Protein AF-0000000068950419 (afdb_homodimer)

Organism: Cupriavidus necator (strain ATCC 17699 / DSM 428 / KCTC 22496 / NCIMB 10442 / H16 / Stanier 337) (NCBI:txid381666)

Nearest PDB structures (foldseek):
  7u5q-assembly2_B  TM=8.313E-01  e=1.528E-07  Brucella melitensis ATCC 23457
  7xp0-assembly1_A-2  TM=8.219E-01  e=2.910E-07  Pseudomonas aeruginosa PAO1
  4p9f-assembly1_A  TM=7.737E-01  e=2.650E-06  Escherichia coli UMEA 3718-1
  3c7j-assembly1_A-2  TM=5.305E-01  e=2.779E-07  Pseudomonas syringae pv. tomato str. DC3000
  3c7j-assembly1_B-2  TM=5.542E-01  e=4.821E-06  Pseudomonas syringae pv. tomato str. DC3000

Structure (mmCIF, N/CA/C/O backbone):
data_AF-0000000068950419-model_v1
#
loop_
_entity.id
_entity.type
_entity.pdbx_description
1 polymer 'GntR family transcriptional regulator'
#
loop_
_atom_site.group_PDB
_atom_site.id
_atom_site.type_symbol
_atom_site.label_atom_id
_atom_site.label_alt_id
_atom_site.label_comp_id
_atom_site.label_asym_id
_atom_site.label_entity_id
_atom_site.label_seq_id
_atom_site.pdbx_PDB_ins_code
_atom_site.Cartn_x
_atom_site.Cartn_y
_atom_site.Cartn_z
_atom_site.occupancy
_atom_site.B_iso_or_equiv
_atom_site.auth_seq_id
_atom_site.auth_comp_id
_atom_site.auth_asym_id
_atom_site.auth_atom_id
_atom_site.pdbx_PDB_model_num
ATOM 1 N N . MET A 1 1 ? -8.625 5.422 34.562 1 23.55 1 MET A N 1
ATOM 2 C CA . MET A 1 1 ? -9.711 5.238 33.594 1 23.55 1 MET A CA 1
ATOM 3 C C . MET A 1 1 ? -10.031 6.547 32.875 1 23.55 1 MET A C 1
ATOM 5 O O . MET A 1 1 ? -10.812 7.359 33.406 1 23.55 1 MET A O 1
ATOM 9 N N . GLY A 1 2 ? -9.086 7.227 32.312 1 28.58 2 GLY A N 1
ATOM 10 C CA . GLY A 1 2 ? -9.234 8.602 31.875 1 28.58 2 GLY A CA 1
ATOM 11 C C . GLY A 1 2 ? -10.367 8.789 30.891 1 28.58 2 GLY A C 1
ATOM 12 O O . GLY A 1 2 ? -10.602 7.93 30.031 1 28.58 2 GLY A O 1
ATOM 13 N N . ARG A 1 3 ? -11.359 9.492 31.219 1 31.88 3 ARG A N 1
ATOM 14 C CA . ARG A 1 3 ? -12.586 9.789 30.484 1 31.88 3 ARG A CA 1
ATOM 15 C C . ARG A 1 3 ? -12.266 10.242 29.062 1 31.88 3 ARG A C 1
ATOM 17 O O . ARG A 1 3 ? -11.531 11.211 28.859 1 31.88 3 ARG A O 1
ATOM 24 N N . LEU A 1 4 ? -12.156 9.273 28.266 1 39.56 4 LEU A N 1
ATOM 25 C CA . LEU A 1 4 ? -12.062 9.555 26.844 1 39.56 4 LEU A CA 1
ATOM 26 C C . LEU A 1 4 ? -12.992 10.703 26.453 1 39.56 4 LEU A C 1
ATOM 28 O O . LEU A 1 4 ? -14.18 10.688 26.781 1 39.56 4 LEU A O 1
ATOM 32 N N . LYS A 1 5 ? -12.531 11.898 26.344 1 45.59 5 LYS A N 1
ATOM 33 C CA . LYS A 1 5 ? -13.25 13.133 26.062 1 45.59 5 LYS A CA 1
ATOM 34 C C . LYS A 1 5 ? -14.234 12.961 24.922 1 45.59 5 LYS A C 1
ATOM 36 O O . LYS A 1 5 ? -13.836 12.594 23.812 1 45.59 5 LYS A O 1
ATOM 41 N N . THR A 1 6 ? -15.383 12.461 25.281 1 47.44 6 THR A N 1
ATOM 42 C CA . THR A 1 6 ? -16.484 12.422 24.328 1 47.44 6 THR A CA 1
ATOM 43 C C . THR A 1 6 ? -16.719 13.797 23.719 1 47.44 6 THR A C 1
ATOM 45 O O . THR A 1 6 ? -16.562 14.812 24.391 1 47.44 6 THR A O 1
ATOM 48 N N . THR A 1 7 ? -16.328 14.047 22.531 1 48.59 7 THR A N 1
ATOM 49 C CA . THR A 1 7 ? -16.656 15.305 21.859 1 48.59 7 THR A CA 1
ATOM 50 C C . THR A 1 7 ? -18.109 15.703 22.141 1 48.59 7 THR A C 1
ATOM 52 O O . THR A 1 7 ? -19.031 14.961 21.797 1 48.59 7 THR A O 1
ATOM 55 N N . ASN A 1 8 ? -18.297 16.375 23.219 1 50 8 ASN A N 1
ATOM 56 C CA . ASN A 1 8 ? -19.594 16.984 23.406 1 50 8 ASN A CA 1
ATOM 57 C C . ASN A 1 8 ? -20.078 17.703 22.156 1 50 8 ASN A C 1
ATOM 59 O O . ASN A 1 8 ? -19.281 18.094 21.297 1 50 8 ASN A O 1
ATOM 63 N N . THR A 1 9 ? -21.422 17.703 21.875 1 57.97 9 THR A N 1
ATOM 64 C CA . THR A 1 9 ? -22.234 18.141 20.734 1 57.97 9 THR A CA 1
ATOM 65 C C . THR A 1 9 ? -21.906 19.578 20.375 1 57.97 9 THR A C 1
ATOM 67 O O . THR A 1 9 ? -21.703 19.891 19.188 1 57.97 9 THR A O 1
ATOM 70 N N . PRO A 1 10 ? -21.812 20.453 21.344 1 56.03 10 PRO A N 1
ATOM 71 C CA . PRO A 1 10 ? -21.594 21.844 20.922 1 56.03 10 PRO A CA 1
ATOM 72 C C . PRO A 1 10 ? -20.219 22.078 20.312 1 56.03 10 PRO A C 1
ATOM 74 O O . PRO A 1 10 ? -20.078 22.828 19.344 1 56.03 10 PRO A O 1
ATOM 77 N N . GLU A 1 11 ? -19.25 21.406 20.797 1 59.94 11 GLU A N 1
ATOM 78 C CA . GLU A 1 11 ? -17.875 21.562 20.297 1 59.94 11 GLU A CA 1
ATOM 79 C C . GLU A 1 11 ? -17.719 20.984 18.906 1 59.94 11 GLU A C 1
ATOM 81 O O . GLU A 1 11 ? -17.094 21.578 18.031 1 59.94 11 GLU A O 1
ATOM 86 N N . LEU A 1 12 ? -18.344 19.922 18.734 1 61.5 12 LEU A N 1
ATOM 87 C CA . LEU A 1 12 ? -18.281 19.297 17.422 1 61.5 12 LEU A CA 1
ATOM 88 C C . LEU A 1 12 ? -18.984 20.156 16.375 1 61.5 12 LEU A C 1
ATOM 90 O O . LEU A 1 12 ? -18.531 20.234 15.234 1 61.5 12 LEU A O 1
ATOM 94 N N . GLN A 1 13 ? -20.094 20.75 16.891 1 62.75 13 GLN A N 1
ATOM 95 C CA . GLN A 1 13 ? -20.859 21.609 15.977 1 62.75 13 GLN A CA 1
ATOM 96 C C . GLN A 1 13 ? -20 22.75 15.438 1 62.75 13 GLN A C 1
ATOM 98 O O . GLN A 1 13 ? -20 23.016 14.242 1 62.75 13 GLN A O 1
ATOM 103 N N . SER A 1 14 ? -19.328 23.375 16.344 1 68.06 14 SER A N 1
ATOM 104 C CA . SER A 1 14 ? -18.484 24.484 15.945 1 68.06 14 SER A CA 1
ATOM 105 C C . SER A 1 14 ? -17.344 24.031 15.039 1 68.06 14 SER A C 1
ATOM 107 O O . SER A 1 14 ? -16.984 24.719 14.078 1 68.06 14 SER A O 1
ATOM 109 N N . LEU A 1 15 ? -16.984 22.781 15.258 1 67.81 15 LEU A N 1
ATOM 110 C CA . LEU A 1 15 ? -15.844 22.266 14.523 1 67.81 15 LEU A CA 1
ATOM 111 C C . LEU A 1 15 ? -16.25 21.859 13.109 1 67.81 15 LEU A C 1
ATOM 113 O O . LEU A 1 15 ? -15.484 22.047 12.164 1 67.81 15 LEU A O 1
ATOM 117 N N . LEU A 1 16 ? -17.406 21.438 13.039 1 69.56 16 LEU A N 1
ATOM 118 C CA . LEU A 1 16 ? -17.828 20.859 11.773 1 69.56 16 LEU A CA 1
ATOM 119 C C . LEU A 1 16 ? -18.469 21.922 10.883 1 69.56 16 LEU A C 1
ATOM 121 O O . LEU A 1 16 ? -18.766 21.672 9.711 1 69.56 16 LEU A O 1
ATOM 125 N N . ALA A 1 17 ? -18.609 23.125 11.516 1 67.25 17 ALA A N 1
ATOM 126 C CA . ALA A 1 17 ? -19.156 24.234 10.719 1 67.25 17 ALA A CA 1
ATOM 127 C C . ALA A 1 17 ? -18.141 24.672 9.656 1 67.25 17 ALA A C 1
ATOM 129 O O . ALA A 1 17 ? -16.938 24.625 9.883 1 67.25 17 ALA A O 1
ATOM 130 N N . PRO A 1 18 ? -18.625 24.906 8.461 1 62.34 18 PRO A N 1
ATOM 131 C CA . PRO A 1 18 ? -17.719 25.375 7.422 1 62.34 18 PRO A CA 1
ATOM 132 C C . PRO A 1 18 ? -16.875 26.578 7.883 1 62.34 18 PRO A C 1
ATOM 134 O O . PRO A 1 18 ? -17.406 27.484 8.531 1 62.34 18 PRO A O 1
ATOM 137 N N . GLN A 1 19 ? -15.609 26.375 7.855 1 63.47 19 GLN A N 1
ATOM 138 C CA . GLN A 1 19 ? -14.703 27.453 8.227 1 63.47 19 GLN A CA 1
ATOM 139 C C . GLN A 1 19 ? -14.297 28.281 7.008 1 63.47 19 GLN A C 1
ATOM 141 O O . GLN A 1 19 ? -14.109 27.734 5.918 1 63.47 19 GLN A O 1
ATOM 146 N N . THR A 1 20 ? -14.57 29.562 6.973 1 67.5 20 THR A N 1
ATOM 147 C CA . THR A 1 20 ? -14.094 30.484 5.945 1 67.5 20 THR A CA 1
ATOM 148 C C . THR A 1 20 ? -13.094 31.469 6.527 1 67.5 20 THR A C 1
ATOM 150 O O . THR A 1 20 ? -13.406 32.188 7.488 1 67.5 20 THR A O 1
ATOM 153 N N . PRO A 1 21 ? -11.719 31.516 5.98 1 69.5 21 PRO A N 1
ATOM 154 C CA . PRO A 1 21 ? -11.234 30.656 4.895 1 69.5 21 PRO A CA 1
ATOM 155 C C . PRO A 1 21 ? -10.906 29.25 5.359 1 69.5 21 PRO A C 1
ATOM 157 O O . PRO A 1 21 ? -10.641 29.031 6.547 1 69.5 21 PRO A O 1
ATOM 160 N N . GLN A 1 22 ? -11 28.359 4.41 1 78.38 22 GLN A N 1
ATOM 161 C CA . GLN A 1 22 ? -10.703 26.969 4.73 1 78.38 22 GLN A CA 1
ATOM 162 C C . GLN A 1 22 ? -9.219 26.766 5.016 1 78.38 22 GLN A C 1
ATOM 164 O O . GLN A 1 22 ? -8.367 27.391 4.363 1 78.38 22 GLN A O 1
ATOM 169 N N . ASN A 1 23 ? -8.945 26.094 6.047 1 84.38 23 ASN A N 1
ATOM 170 C CA . ASN A 1 23 ? -7.562 25.734 6.336 1 84.38 23 ASN A CA 1
ATOM 171 C C . ASN A 1 23 ? -6.91 25.031 5.148 1 84.38 23 ASN A C 1
ATOM 173 O O . ASN A 1 23 ? -7.512 24.141 4.539 1 84.38 23 ASN A O 1
ATOM 177 N N . PRO A 1 24 ? -5.781 25.516 4.723 1 87.38 24 PRO A N 1
ATOM 178 C CA . PRO A 1 24 ? -5.105 24.922 3.566 1 87.38 24 PRO A CA 1
ATOM 179 C C . PRO A 1 24 ? -4.906 23.422 3.707 1 87.38 24 PRO A C 1
ATOM 181 O O . PRO A 1 24 ? -4.871 22.703 2.703 1 87.38 24 PRO A O 1
ATOM 184 N N . VAL A 1 25 ? -4.863 22.953 4.898 1 90.44 25 VAL A N 1
ATOM 185 C CA . VAL A 1 25 ? -4.672 21.531 5.129 1 90.44 25 VAL A CA 1
ATOM 186 C C . VAL A 1 25 ? -5.922 20.766 4.699 1 90.44 25 VAL A C 1
ATOM 188 O O . VAL A 1 25 ? -5.828 19.656 4.145 1 90.44 25 VAL A O 1
ATOM 191 N N . THR A 1 26 ? -6.977 21.344 4.949 1 84.75 26 THR A N 1
ATOM 192 C CA . THR A 1 26 ? -8.227 20.703 4.566 1 84.75 26 THR A CA 1
ATOM 193 C C . THR A 1 26 ? -8.297 20.516 3.053 1 84.75 26 THR A C 1
ATOM 195 O O . THR A 1 26 ? -8.766 19.484 2.57 1 84.75 26 THR A O 1
ATOM 198 N N . LEU A 1 27 ? -7.832 21.484 2.387 1 84.06 27 LEU A N 1
ATOM 199 C CA . LEU A 1 27 ? -7.809 21.391 0.932 1 84.06 27 LEU A CA 1
ATOM 200 C C . LEU A 1 27 ? -6.871 20.281 0.475 1 84.06 27 LEU A C 1
ATOM 202 O O . LEU A 1 27 ? -7.191 19.531 -0.452 1 84.06 27 LEU A O 1
ATOM 206 N N . ALA A 1 28 ? -5.742 20.188 1.11 1 89.75 28 ALA A N 1
ATOM 207 C CA . ALA A 1 28 ? -4.781 19.125 0.795 1 89.75 28 ALA A CA 1
ATOM 208 C C . ALA A 1 28 ? -5.363 17.75 1.092 1 89.75 28 ALA A C 1
ATOM 210 O O . ALA A 1 28 ? -5.211 16.812 0.296 1 89.75 28 ALA A O 1
ATOM 211 N N . VAL A 1 29 ? -6.051 17.641 2.164 1 90.81 29 VAL A N 1
ATOM 212 C CA . VAL A 1 29 ? -6.664 16.391 2.582 1 90.81 29 VAL A CA 1
ATOM 213 C C . VAL A 1 29 ? -7.734 15.969 1.574 1 90.81 29 VAL A C 1
ATOM 215 O O . VAL A 1 29 ? -7.855 14.789 1.242 1 90.81 29 VAL A O 1
ATOM 218 N N . GLU A 1 30 ? -8.453 16.953 1.172 1 86.12 30 GLU A N 1
ATOM 219 C CA . GLU A 1 30 ? -9.477 16.688 0.166 1 86.12 30 GLU A CA 1
ATOM 220 C C . GLU A 1 30 ? -8.867 16.078 -1.094 1 86.12 30 GLU A C 1
ATOM 222 O O . GLU A 1 30 ? -9.406 15.117 -1.644 1 86.12 30 GLU A O 1
ATOM 227 N N . GLN A 1 31 ? -7.816 16.656 -1.493 1 85.25 31 GLN A N 1
ATOM 228 C CA . GLN A 1 31 ? -7.145 16.141 -2.68 1 85.25 31 GLN A CA 1
ATOM 229 C C . GLN A 1 31 ? -6.695 14.695 -2.469 1 85.25 31 GLN A C 1
ATOM 231 O O . GLN A 1 31 ? -6.82 13.867 -3.371 1 85.25 31 GLN A O 1
ATOM 236 N N . ALA A 1 32 ? -6.207 14.398 -1.31 1 87.81 32 ALA A N 1
ATOM 237 C CA . ALA A 1 32 ? -5.738 13.055 -0.994 1 87.81 32 ALA A CA 1
ATOM 238 C C . ALA A 1 32 ? -6.887 12.055 -1.015 1 87.81 32 ALA A C 1
ATOM 240 O O . ALA A 1 32 ? -6.77 10.977 -1.604 1 87.81 32 ALA A O 1
ATOM 241 N N . LEU A 1 33 ? -7.938 12.398 -0.442 1 84.94 33 LEU A N 1
ATOM 242 C CA . LEU A 1 33 ? -9.07 11.484 -0.314 1 84.94 33 LEU A CA 1
ATOM 243 C C . LEU A 1 33 ? -9.773 11.297 -1.654 1 84.94 33 LEU A C 1
ATOM 245 O O . LEU A 1 33 ? -10.383 10.258 -1.903 1 84.94 33 LEU A O 1
ATOM 249 N N . MET A 1 34 ? -9.578 12.25 -2.545 1 79.94 34 MET A N 1
ATOM 250 C CA . MET A 1 34 ? -10.234 12.211 -3.85 1 79.94 34 MET A CA 1
ATOM 251 C C . MET A 1 34 ? -9.375 11.453 -4.863 1 79.94 34 MET A C 1
ATOM 253 O O . MET A 1 34 ? -9.875 11.031 -5.906 1 79.94 34 MET A O 1
ATOM 257 N N . HIS A 1 35 ? -8.148 11.492 -4.816 1 73.19 35 HIS A N 1
ATOM 258 C CA . HIS A 1 35 ? -7.199 10.953 -5.789 1 73.19 35 HIS A CA 1
ATOM 259 C C . HIS A 1 35 ? -7.566 9.531 -6.184 1 73.19 35 HIS A C 1
ATOM 261 O O . HIS A 1 35 ? -7.324 9.117 -7.32 1 73.19 35 HIS A O 1
ATOM 267 N N . GLY A 1 36 ? -8.203 8.695 -5.688 1 58.38 36 GLY A N 1
ATOM 268 C CA . GLY A 1 36 ? -8.383 7.348 -6.207 1 58.38 36 GLY A CA 1
ATOM 269 C C . GLY A 1 36 ? -9.82 6.871 -6.16 1 58.38 36 GLY A C 1
ATOM 270 O O . GLY A 1 36 ? -10.094 5.691 -6.387 1 58.38 36 GLY A O 1
ATOM 271 N N . ARG A 1 37 ? -10.523 7.863 -5.926 1 59.41 37 ARG A N 1
ATOM 272 C CA . ARG A 1 37 ? -11.906 7.41 -5.785 1 59.41 37 ARG A CA 1
ATOM 273 C C . ARG A 1 37 ? -12.836 8.195 -6.703 1 59.41 37 ARG A C 1
ATOM 275 O O . ARG A 1 37 ? -12.508 9.305 -7.121 1 59.41 37 ARG A O 1
ATOM 282 N N . ASP A 1 38 ? -13.656 7.316 -7.418 1 56.41 38 ASP A N 1
ATOM 283 C CA . ASP A 1 38 ? -14.734 8.031 -8.078 1 56.41 38 ASP A CA 1
ATOM 284 C C . ASP A 1 38 ? -15.445 8.977 -7.109 1 56.41 38 ASP A C 1
ATOM 286 O O . ASP A 1 38 ? -16.375 8.562 -6.402 1 56.41 38 ASP A O 1
ATOM 290 N N . TRP A 1 39 ? -14.766 9.906 -6.758 1 56.88 39 TRP A N 1
ATOM 291 C CA . TRP A 1 39 ? -15.297 10.852 -5.785 1 56.88 39 TRP A CA 1
ATOM 292 C C . TRP A 1 39 ? -16.594 11.469 -6.289 1 56.88 39 TRP A C 1
ATOM 294 O O . TRP A 1 39 ? -16.625 12.086 -7.355 1 56.88 39 TRP A O 1
ATOM 304 N N . SER A 1 40 ? -17.672 10.664 -6.113 1 57.84 40 SER A N 1
ATOM 305 C CA . SER A 1 40 ? -18.984 11.242 -6.438 1 57.84 40 SER A CA 1
ATOM 306 C C . SER A 1 40 ? -19.312 12.398 -5.504 1 57.84 40 SER A C 1
ATOM 308 O O . SER A 1 40 ? -20.359 13.031 -5.648 1 57.84 40 SER A O 1
ATOM 310 N N . ALA A 1 41 ? -18.312 12.891 -4.82 1 67.06 41 ALA A N 1
ATOM 311 C CA . ALA A 1 41 ? -18.609 13.969 -3.881 1 67.06 41 ALA A CA 1
ATOM 312 C C . ALA A 1 41 ? -19.828 13.641 -3.025 1 67.06 41 ALA A C 1
ATOM 314 O O . ALA A 1 41 ? -20.703 14.477 -2.844 1 67.06 41 ALA A O 1
ATOM 315 N N . SER A 1 42 ? -19.875 12.352 -2.529 1 82.38 42 SER A N 1
ATOM 316 C CA . SER A 1 42 ? -20.969 11.938 -1.66 1 82.38 42 SER A CA 1
ATOM 317 C C . SER A 1 42 ? -20.906 12.664 -0.317 1 82.38 42 SER A C 1
ATOM 319 O O . SER A 1 42 ? -19.906 13.297 0.009 1 82.38 42 SER A O 1
ATOM 321 N N . VAL A 1 43 ? -21.984 12.68 0.31 1 86.62 43 VAL A N 1
ATOM 322 C CA . VAL A 1 43 ? -22.062 13.266 1.643 1 86.62 43 VAL A CA 1
ATOM 323 C C . VAL A 1 43 ? -21.031 12.609 2.557 1 86.62 43 VAL A C 1
ATOM 325 O O . VAL A 1 43 ? -20.359 13.289 3.34 1 86.62 43 VAL A O 1
ATOM 328 N N . ALA A 1 44 ? -20.844 11.336 2.398 1 90.19 44 ALA A N 1
ATOM 329 C CA . ALA A 1 44 ? -19.859 10.602 3.186 1 90.19 44 ALA A CA 1
ATOM 330 C C . ALA A 1 44 ? -18.438 11.117 2.918 1 90.19 44 ALA A C 1
ATOM 332 O O . ALA A 1 44 ? -17.656 11.305 3.85 1 90.19 44 ALA A O 1
ATOM 333 N N . ASP A 1 45 ? -18.203 11.344 1.654 1 87.88 45 ASP A N 1
ATOM 334 C CA . ASP A 1 45 ? -16.891 11.852 1.271 1 87.88 45 ASP A CA 1
ATOM 335 C C . ASP A 1 45 ? -16.625 13.227 1.875 1 87.88 45 ASP A C 1
ATOM 337 O O . ASP A 1 45 ? -15.531 13.5 2.363 1 87.88 45 ASP A O 1
ATOM 341 N N . GLN A 1 46 ? -17.625 14.031 1.81 1 86.38 46 GLN A N 1
ATOM 342 C CA . GLN A 1 46 ? -17.5 15.375 2.355 1 86.38 46 GLN A CA 1
ATOM 343 C C . GLN A 1 46 ? -17.25 15.344 3.861 1 86.38 46 GLN A C 1
ATOM 345 O O . GLN A 1 46 ? -16.422 16.094 4.383 1 86.38 46 GLN A O 1
ATOM 350 N N . ILE A 1 47 ? -17.938 14.508 4.512 1 90 47 ILE A N 1
ATOM 351 C CA . ILE A 1 47 ? -17.766 14.359 5.953 1 90 47 ILE A CA 1
ATOM 352 C C . ILE A 1 47 ? -16.359 13.844 6.258 1 90 47 ILE A C 1
ATOM 354 O O . ILE A 1 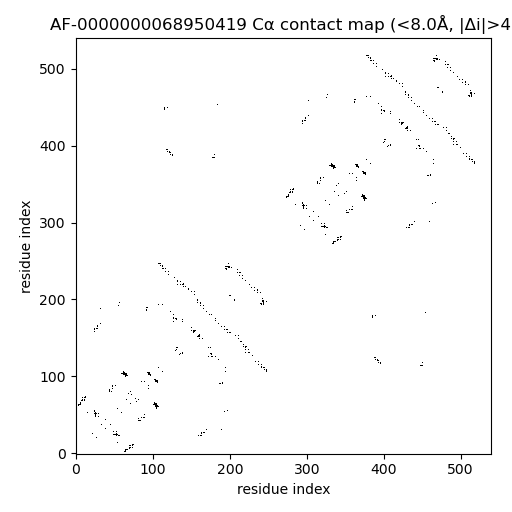47 ? -15.695 14.352 7.16 1 90 47 ILE A O 1
ATOM 358 N N . ALA A 1 48 ? -15.922 12.898 5.496 1 92.38 48 ALA A N 1
ATOM 359 C CA . ALA A 1 48 ? -14.586 12.336 5.684 1 92.38 48 ALA A CA 1
ATOM 360 C C . ALA A 1 48 ? -13.516 13.406 5.52 1 92.38 48 ALA A C 1
ATOM 362 O O . ALA A 1 48 ? -12.578 13.477 6.316 1 92.38 48 ALA A O 1
ATOM 363 N N . VAL A 1 49 ? -13.695 14.211 4.504 1 89.19 49 VAL A N 1
ATOM 364 C CA . VAL A 1 49 ? -12.734 15.273 4.223 1 89.19 49 VAL A CA 1
ATOM 365 C C . VAL A 1 49 ? -12.672 16.234 5.398 1 89.19 49 VAL A C 1
ATOM 367 O O . VAL A 1 49 ? -11.586 16.594 5.859 1 89.19 49 VAL A O 1
ATOM 370 N N . ARG A 1 50 ? -13.758 16.578 5.863 1 88.06 50 ARG A N 1
ATOM 371 C CA . ARG A 1 50 ? -13.82 17.547 6.965 1 88.06 50 ARG A CA 1
ATOM 372 C C . ARG A 1 50 ? -13.195 16.969 8.227 1 88.06 50 ARG A C 1
ATOM 374 O O . ARG A 1 50 ? -12.359 17.609 8.867 1 88.06 50 ARG A O 1
ATOM 381 N N . LEU A 1 51 ? -13.586 15.797 8.57 1 92.56 51 LEU A N 1
ATOM 382 C CA . LEU A 1 51 ? -13.055 15.156 9.766 1 92.56 51 LEU A CA 1
ATOM 383 C C . LEU A 1 51 ? -11.547 14.938 9.648 1 92.56 51 LEU A C 1
ATOM 385 O O . LEU A 1 51 ? -10.797 15.195 10.586 1 92.56 51 LEU A O 1
ATOM 389 N N . ALA A 1 52 ? -11.148 14.508 8.492 1 93.81 52 ALA A N 1
ATOM 390 C CA . ALA A 1 52 ? -9.727 14.266 8.273 1 93.81 52 ALA A CA 1
ATOM 391 C C . ALA A 1 52 ? -8.922 15.547 8.414 1 93.81 52 ALA A C 1
ATOM 393 O O . ALA A 1 52 ? -7.832 15.539 9 1 93.81 52 ALA A O 1
ATOM 394 N N . GLY A 1 53 ? -9.43 16.609 7.84 1 90.88 53 GLY A N 1
ATOM 395 C CA . GLY A 1 53 ? -8.773 17.891 7.988 1 90.88 53 GLY A CA 1
ATOM 396 C C . GLY A 1 53 ? -8.617 18.312 9.438 1 90.88 53 GLY A C 1
ATOM 397 O O . GLY A 1 53 ? -7.527 18.719 9.859 1 90.88 53 GLY A O 1
ATOM 398 N N . LEU A 1 54 ? -9.656 18.141 10.195 1 89.19 54 LEU A N 1
ATOM 399 C CA . LEU A 1 54 ? -9.672 18.562 11.594 1 89.19 54 LEU A CA 1
ATOM 400 C C . LEU A 1 54 ? -8.758 17.672 12.43 1 89.19 54 LEU A C 1
ATOM 402 O O . LEU A 1 54 ? -8.125 18.141 13.375 1 89.19 54 LEU A O 1
ATOM 406 N N . ILE A 1 55 ? -8.695 16.422 12.086 1 92.56 55 ILE A N 1
ATOM 407 C CA . ILE A 1 55 ? -7.805 15.5 12.773 1 92.56 55 ILE A CA 1
ATOM 408 C C . ILE A 1 55 ? -6.352 15.852 12.469 1 92.56 55 ILE A C 1
ATOM 410 O O . ILE A 1 55 ? -5.512 15.883 13.367 1 92.56 55 ILE A O 1
ATOM 414 N N . THR A 1 56 ? -6.098 16.203 11.266 1 91.88 56 THR A N 1
ATOM 415 C CA . THR A 1 56 ? -4.738 16.469 10.812 1 91.88 56 THR A CA 1
ATOM 416 C C . THR A 1 56 ? -4.168 17.703 11.492 1 91.88 56 THR A C 1
ATOM 418 O O . THR A 1 56 ? -2.998 17.719 11.875 1 91.88 56 THR A O 1
ATOM 421 N N . ILE A 1 57 ? -4.984 18.719 11.711 1 87.44 57 ILE A N 1
ATOM 422 C CA . ILE A 1 57 ? -4.48 19.953 12.305 1 87.44 57 ILE A CA 1
ATOM 423 C C . ILE A 1 57 ? -4.68 19.922 13.82 1 87.44 57 ILE A C 1
ATOM 425 O O . ILE A 1 57 ? -4.527 20.938 14.492 1 87.44 57 ILE A O 1
ATOM 429 N N . ASP A 1 58 ? -5.137 18.781 14.32 1 88.06 58 ASP A N 1
ATOM 430 C CA . ASP A 1 58 ? -5.223 18.453 15.742 1 88.06 58 ASP A CA 1
ATOM 431 C C . ASP A 1 58 ? -6.312 19.281 16.422 1 88.06 58 ASP A C 1
ATOM 433 O O . ASP A 1 58 ? -6.203 19.594 17.609 1 88.06 58 ASP A O 1
ATOM 437 N N . VAL A 1 59 ? -7.25 19.734 15.672 1 85.5 59 VAL A N 1
ATOM 438 C CA . VAL A 1 59 ? -8.461 20.297 16.266 1 85.5 59 VAL A CA 1
ATOM 439 C C . VAL A 1 59 ? -9.305 19.188 16.891 1 85.5 59 VAL A C 1
ATOM 441 O O . VAL A 1 59 ? -9.859 19.359 17.969 1 85.5 59 VAL A O 1
ATOM 444 N N . ILE A 1 60 ? -9.516 18.125 16.141 1 88.94 60 ILE A N 1
ATOM 445 C CA . ILE A 1 60 ? -9.922 16.859 16.75 1 88.94 60 ILE A CA 1
ATOM 446 C C . ILE A 1 60 ? -8.688 16.094 17.203 1 88.94 60 ILE A C 1
ATOM 448 O O . ILE A 1 60 ? -7.848 15.719 16.375 1 88.94 60 ILE A O 1
ATOM 452 N N . HIS A 1 61 ? -8.609 15.797 18.469 1 90.44 61 HIS A N 1
ATOM 453 C CA . HIS A 1 61 ? -7.348 15.359 19.062 1 90.44 61 HIS A CA 1
ATOM 454 C C . HIS A 1 61 ? -7.207 13.844 19 1 90.44 61 HIS A C 1
ATOM 456 O O . HIS A 1 61 ? -8.211 13.125 19 1 90.44 61 HIS A O 1
ATOM 462 N N . ALA A 1 62 ? -5.934 13.414 19.031 1 92.62 62 ALA A N 1
ATOM 463 C CA . ALA A 1 62 ? -5.645 11.984 19.156 1 92.62 62 ALA A CA 1
ATOM 464 C C . ALA A 1 62 ? -6.305 11.391 20.391 1 92.62 62 ALA A C 1
ATOM 466 O O . ALA A 1 62 ? -6.332 12.016 21.453 1 92.62 62 ALA A O 1
ATOM 467 N N . GLY A 1 63 ? -6.848 10.219 20.203 1 92.12 63 GLY A N 1
ATOM 468 C CA . GLY A 1 63 ? -7.496 9.539 21.312 1 92.12 63 GLY A CA 1
ATOM 469 C C . GLY A 1 63 ? -8.945 9.945 21.484 1 92.12 63 GLY A C 1
ATOM 470 O O . GLY A 1 63 ? -9.688 9.289 22.219 1 92.12 63 GLY A O 1
ATOM 471 N N . GLN A 1 64 ? -9.398 10.953 20.844 1 90.94 64 GLN A N 1
ATOM 472 C CA . GLN A 1 64 ? -10.773 11.43 20.953 1 90.94 64 GLN A CA 1
ATOM 473 C C . GLN A 1 64 ? -11.75 10.469 20.297 1 90.94 64 GLN A C 1
ATOM 475 O O . GLN A 1 64 ? -11.484 9.953 19.203 1 90.94 64 GLN A O 1
ATOM 480 N N . ARG A 1 65 ? -12.867 10.305 20.906 1 92.38 65 ARG A N 1
ATOM 481 C CA . ARG A 1 65 ? -13.922 9.453 20.359 1 92.38 65 ARG A CA 1
ATOM 482 C C . ARG A 1 65 ? -14.828 10.234 19.422 1 92.38 65 ARG A C 1
ATOM 484 O O . ARG A 1 65 ? -15.211 11.367 19.719 1 92.38 65 ARG A O 1
ATOM 491 N N . LEU A 1 66 ? -15.109 9.625 18.359 1 92.38 66 LEU A N 1
ATOM 492 C CA . LEU A 1 66 ? -16.062 10.172 17.391 1 92.38 66 LEU A CA 1
ATOM 493 C C . LEU A 1 66 ? -17.328 9.312 17.328 1 92.38 66 LEU A C 1
ATOM 495 O O . LEU A 1 66 ? -17.328 8.242 16.719 1 92.38 66 LEU A O 1
ATOM 499 N N . LEU A 1 67 ? -18.375 9.828 17.875 1 89.25 67 LEU A N 1
ATOM 500 C CA . LEU A 1 67 ? -19.625 9.07 17.938 1 89.25 67 LEU A CA 1
ATOM 501 C C . LEU A 1 67 ? -20.484 9.383 16.719 1 89.25 67 LEU A C 1
ATOM 503 O O . LEU A 1 67 ? -20.75 10.547 16.406 1 89.25 67 LEU A O 1
ATOM 507 N N . GLU A 1 68 ? -20.891 8.297 16.078 1 91 68 GLU A N 1
ATOM 508 C CA . GLU A 1 68 ? -21.734 8.438 14.898 1 91 68 GLU A CA 1
ATOM 509 C C . GLU A 1 68 ? -22.953 9.297 15.188 1 91 68 GLU A C 1
ATOM 511 O O . GLU A 1 68 ? -23.312 10.164 14.391 1 91 68 GLU A O 1
ATOM 516 N N . LYS A 1 69 ? -23.594 9.047 16.312 1 88.75 69 LYS A N 1
ATOM 517 C CA . LYS A 1 69 ? -24.812 9.75 16.688 1 88.75 69 LYS A CA 1
ATOM 518 C C . LYS A 1 69 ? -24.562 11.258 16.797 1 88.75 69 LYS A C 1
ATOM 520 O O . LYS A 1 69 ? -25.328 12.055 16.266 1 88.75 69 LYS A O 1
ATOM 525 N N . ASP A 1 70 ? -23.516 11.641 17.469 1 86.75 70 ASP A N 1
ATOM 526 C CA . ASP A 1 70 ? -23.203 13.055 17.672 1 86.75 70 ASP A CA 1
ATOM 527 C C . ASP A 1 70 ? -22.922 13.758 16.344 1 86.75 70 ASP A C 1
ATOM 529 O O . ASP A 1 70 ? -23.406 14.867 16.125 1 86.75 70 ASP A O 1
ATOM 533 N N . ILE A 1 71 ? -22.188 13.117 15.516 1 90.19 71 ILE A N 1
ATOM 534 C CA . ILE A 1 71 ? -21.828 13.703 14.227 1 90.19 71 ILE A CA 1
ATOM 535 C C . ILE A 1 71 ? -23.062 13.852 13.352 1 90.19 71 ILE A C 1
ATOM 537 O O . ILE A 1 71 ? -23.266 14.891 12.719 1 90.19 71 ILE A O 1
ATOM 541 N N . SER A 1 72 ? -23.828 12.812 13.328 1 91.12 72 SER A N 1
ATOM 542 C CA . SER A 1 72 ? -25.062 12.836 12.562 1 91.12 72 SER A CA 1
ATOM 543 C C . SER A 1 72 ? -25.969 13.984 13.008 1 91.12 72 SER A C 1
ATOM 545 O O . SER A 1 72 ? -26.562 14.664 12.18 1 91.12 72 SER A O 1
ATOM 547 N N . GLU A 1 73 ? -26.094 14.188 14.258 1 87.06 73 GLU A N 1
ATOM 548 C CA . GLU A 1 73 ? -26.938 15.234 14.82 1 87.06 73 GLU A CA 1
ATOM 549 C C . GLU A 1 73 ? -26.406 16.625 14.461 1 87.06 73 GLU A C 1
ATOM 551 O O . GLU A 1 73 ? -27.172 17.484 14.031 1 87.06 73 GLU A O 1
ATOM 556 N N . VAL A 1 74 ? -25.156 16.781 14.539 1 82.75 74 VAL A N 1
ATOM 557 C CA . VAL A 1 74 ? -24.531 18.062 14.289 1 82.75 74 VAL A CA 1
ATOM 558 C C . VAL A 1 74 ? -24.656 18.422 12.812 1 82.75 74 VAL A C 1
ATOM 560 O O . VAL A 1 74 ? -24.922 19.578 12.469 1 82.75 74 VAL A O 1
ATOM 563 N N . LEU A 1 75 ? -24.469 17.453 11.984 1 87 75 LEU A N 1
ATOM 564 C CA . LEU A 1 75 ? -24.453 17.703 10.555 1 87 75 LEU A CA 1
ATOM 565 C C . LEU A 1 75 ? -25.844 17.562 9.953 1 87 75 LEU A C 1
ATOM 567 O O . LEU A 1 75 ? -26.047 17.828 8.766 1 87 75 LEU A O 1
ATOM 571 N N . GLU A 1 76 ? -26.766 17.156 10.75 1 88.25 76 GLU A N 1
ATOM 572 C CA . GLU A 1 76 ? -28.141 16.953 10.32 1 88.25 76 GLU A CA 1
ATOM 573 C C . GLU A 1 76 ? -28.219 16 9.125 1 88.25 76 GLU A C 1
ATOM 575 O O . GLU A 1 76 ? -28.844 16.312 8.109 1 88.25 76 GLU A O 1
ATOM 580 N N . VAL A 1 77 ? -27.562 14.922 9.281 1 89.88 77 VAL A N 1
ATOM 581 C CA . VAL A 1 77 ? -27.594 13.836 8.297 1 89.88 77 VAL A CA 1
ATOM 582 C C . VAL A 1 77 ? -27.875 12.516 9 1 89.88 77 VAL A C 1
ATOM 584 O O . VAL A 1 77 ? -27.844 12.438 10.234 1 89.88 77 VAL A O 1
ATOM 587 N N . SER A 1 78 ? -28.234 11.578 8.172 1 92.81 78 SER A N 1
ATOM 588 C CA . SER A 1 78 ? -28.469 10.258 8.75 1 92.81 78 SER A CA 1
ATOM 589 C C . SER A 1 78 ? -27.156 9.617 9.211 1 92.81 78 SER A C 1
ATOM 591 O O . SER A 1 78 ? -26.078 10.117 8.891 1 92.81 78 SER A O 1
ATOM 593 N N . ARG A 1 79 ? -27.25 8.547 9.906 1 93.06 79 ARG A N 1
ATOM 594 C CA . ARG A 1 79 ? -26.062 7.879 10.438 1 93.06 79 ARG A CA 1
ATOM 595 C C . ARG A 1 79 ? -25.312 7.133 9.344 1 93.06 79 ARG A C 1
ATOM 597 O O . ARG A 1 79 ? -24.109 6.887 9.461 1 93.06 79 ARG A O 1
ATOM 604 N N . ALA A 1 80 ? -25.953 6.844 8.359 1 92.88 80 ALA A N 1
ATOM 605 C CA . ALA A 1 80 ? -25.359 6.008 7.316 1 92.88 80 ALA A CA 1
ATOM 606 C C . ALA A 1 80 ? -24.156 6.691 6.672 1 92.88 80 ALA A C 1
ATOM 608 O O . ALA A 1 80 ? -23.078 6.117 6.613 1 92.88 80 ALA A O 1
ATOM 609 N N . PRO A 1 81 ? -24.266 7.867 6.223 1 93.25 81 PRO A N 1
ATOM 610 C CA . PRO A 1 81 ? -23.109 8.516 5.621 1 93.25 81 PRO A CA 1
ATOM 611 C C . PRO A 1 81 ? -21.984 8.781 6.629 1 93.25 81 PRO A C 1
ATOM 613 O O . PRO A 1 81 ? -20.812 8.797 6.262 1 93.25 81 PRO A O 1
ATOM 616 N N . VAL A 1 82 ? -22.344 8.992 7.863 1 93.62 82 VAL A N 1
ATOM 617 C CA . VAL A 1 82 ? -21.344 9.195 8.898 1 93.62 82 VAL A CA 1
ATOM 618 C C . VAL A 1 82 ? -20.531 7.914 9.094 1 93.62 82 VAL A C 1
ATOM 620 O O . VAL A 1 82 ? -19.312 7.953 9.172 1 93.62 82 VAL A O 1
ATOM 623 N N . ARG A 1 83 ? -21.25 6.887 9.148 1 93.31 83 ARG A N 1
ATOM 624 C CA . ARG A 1 83 ? -20.594 5.594 9.273 1 93.31 83 ARG A CA 1
ATOM 625 C C . ARG A 1 83 ? -19.641 5.348 8.102 1 93.31 83 ARG A C 1
ATOM 627 O O . ARG A 1 83 ? -18.516 4.883 8.297 1 93.31 83 ARG A O 1
ATOM 634 N N . GLU A 1 84 ? -20.062 5.645 6.984 1 92.06 84 GLU A N 1
ATOM 635 C CA . GLU A 1 84 ? -19.234 5.488 5.793 1 92.06 84 GLU A CA 1
ATOM 636 C C . GLU A 1 84 ? -18 6.391 5.855 1 92.06 84 GLU A C 1
ATOM 638 O O . GLU A 1 84 ? -16.906 5.973 5.484 1 92.06 84 GLU A O 1
ATOM 643 N N . ALA A 1 85 ? -18.203 7.551 6.273 1 93.31 85 ALA A N 1
ATOM 644 C CA . ALA A 1 85 ? -17.109 8.492 6.414 1 93.31 85 ALA A CA 1
ATOM 645 C C . ALA A 1 85 ? -16.062 7.977 7.398 1 93.31 85 ALA A C 1
ATOM 647 O O . ALA A 1 85 ? -14.859 8.055 7.133 1 93.31 85 ALA A O 1
ATOM 648 N N . LEU A 1 86 ? -16.562 7.465 8.469 1 95.12 86 LEU A N 1
ATOM 649 C CA . LEU A 1 86 ? -15.656 6.945 9.492 1 95.12 86 LEU A CA 1
ATOM 650 C C . LEU A 1 86 ? -14.914 5.715 8.984 1 95.12 86 LEU A C 1
ATOM 652 O O . LEU A 1 86 ? -13.758 5.488 9.344 1 95.12 86 LEU A O 1
ATOM 656 N N . ARG A 1 87 ? -15.508 4.984 8.125 1 93.12 87 ARG A N 1
ATOM 657 C CA . ARG A 1 87 ? -14.836 3.84 7.516 1 93.12 87 ARG A CA 1
ATOM 658 C C . ARG A 1 87 ? -13.734 4.293 6.566 1 93.12 87 ARG A C 1
ATOM 660 O O . ARG A 1 87 ? -12.68 3.658 6.477 1 93.12 87 ARG A O 1
ATOM 667 N N . ILE A 1 88 ? -13.992 5.336 5.871 1 90.94 88 ILE A N 1
ATOM 668 C CA . ILE A 1 88 ? -12.961 5.918 5.012 1 90.94 88 ILE A CA 1
ATOM 669 C C . ILE A 1 88 ? -11.758 6.332 5.855 1 90.94 88 ILE A C 1
ATOM 671 O O . ILE A 1 88 ? -10.617 6.004 5.527 1 90.94 88 ILE A O 1
ATOM 675 N N . LEU A 1 89 ? -12.055 6.973 6.961 1 94.94 89 LEU A N 1
ATOM 676 C CA . LEU A 1 89 ? -10.984 7.449 7.836 1 94.94 89 LEU A CA 1
ATOM 677 C C . LEU A 1 89 ? -10.242 6.281 8.469 1 94.94 89 LEU A C 1
ATOM 679 O O . LEU A 1 89 ? -9.039 6.375 8.727 1 94.94 89 LEU A O 1
ATOM 683 N N . GLU A 1 90 ? -10.977 5.203 8.719 1 94.56 90 GLU A N 1
ATOM 684 C CA . GLU A 1 90 ? -10.344 4.004 9.25 1 94.56 90 GLU A CA 1
ATOM 685 C C . GLU A 1 90 ? -9.352 3.416 8.258 1 94.56 90 GLU A C 1
ATOM 687 O O . GLU A 1 90 ? -8.25 3.014 8.633 1 94.56 90 GLU A O 1
ATOM 692 N N . ARG A 1 91 ? -9.711 3.408 7.027 1 89.56 91 ARG A N 1
ATOM 693 C CA . ARG A 1 91 ? -8.836 2.914 5.973 1 89.56 91 ARG A CA 1
ATOM 694 C C . ARG A 1 91 ? -7.57 3.762 5.871 1 89.56 91 ARG A C 1
ATOM 696 O O . ARG A 1 91 ? -6.492 3.246 5.57 1 89.56 91 ARG A O 1
ATOM 703 N N . GLU A 1 92 ? -7.75 5 6.152 1 92.25 92 GLU A N 1
ATOM 704 C CA . GLU A 1 92 ? -6.621 5.922 6.113 1 92.25 92 GLU A CA 1
ATOM 705 C C . GLU A 1 92 ? -5.84 5.895 7.426 1 92.25 92 GLU A C 1
ATOM 707 O O . GLU A 1 92 ? -4.848 6.613 7.578 1 92.25 92 GLU A O 1
ATOM 712 N N . ARG A 1 93 ? -6.34 5.176 8.414 1 94.56 93 ARG A N 1
ATOM 713 C CA . ARG A 1 93 ? -5.719 4.953 9.719 1 94.56 93 ARG A CA 1
ATOM 714 C C . ARG A 1 93 ? -5.738 6.227 10.555 1 94.56 93 ARG A C 1
ATOM 716 O O . ARG A 1 93 ? -4.852 6.441 11.383 1 94.56 93 ARG A O 1
ATOM 723 N N . LEU A 1 94 ? -6.699 7.035 10.258 1 96.06 94 LEU A N 1
ATOM 724 C CA . LEU A 1 94 ? -6.871 8.242 11.07 1 96.06 94 LEU A CA 1
ATOM 725 C C . LEU A 1 94 ? -7.738 7.953 12.289 1 96.06 94 LEU A C 1
ATOM 727 O O . LEU A 1 94 ? -7.652 8.664 13.297 1 96.06 94 LEU A O 1
ATOM 731 N N . VAL A 1 95 ? -8.617 6.91 12.172 1 96.5 95 VAL A N 1
ATOM 732 C CA . VAL A 1 95 ? -9.422 6.449 13.297 1 96.5 95 VAL A CA 1
ATOM 733 C C . VAL A 1 95 ? -9.375 4.922 13.383 1 96.5 95 VAL A C 1
ATOM 735 O O . VAL A 1 95 ? -8.945 4.258 12.43 1 96.5 95 VAL A O 1
ATOM 738 N N . GLU A 1 96 ? -9.648 4.375 14.477 1 95.19 96 GLU A N 1
ATOM 739 C CA . GLU A 1 96 ? -9.82 2.939 14.688 1 95.19 96 GLU A CA 1
ATOM 740 C C . GLU A 1 96 ? -11.133 2.65 15.414 1 95.19 96 GLU A C 1
ATOM 742 O O . GLU A 1 96 ? -11.531 3.396 16.312 1 95.19 96 GLU A O 1
ATOM 747 N N . PHE A 1 97 ? -11.773 1.634 14.914 1 91.81 97 PHE A N 1
ATOM 748 C CA . PHE A 1 97 ? -13.008 1.23 15.586 1 91.81 97 PHE A CA 1
ATOM 749 C C . PHE A 1 97 ? -12.711 0.271 16.734 1 91.81 97 PHE A C 1
ATOM 751 O O . PHE A 1 97 ? -11.93 -0.672 16.578 1 91.81 97 PHE A O 1
ATOM 758 N N . ARG A 1 98 ? -13.18 0.54 17.828 1 86.94 98 ARG A N 1
ATOM 759 C CA . ARG A 1 98 ? -13.102 -0.336 18.984 1 86.94 98 ARG A CA 1
ATOM 760 C C . ARG A 1 98 ? -14.492 -0.796 19.422 1 86.94 98 ARG A C 1
ATOM 762 O O . ARG A 1 98 ? -15.453 -0.025 19.375 1 86.94 98 ARG A O 1
ATOM 769 N N . ALA A 1 99 ? -14.492 -2.07 19.766 1 82.38 99 ALA A N 1
ATOM 770 C CA . ALA A 1 99 ? -15.758 -2.66 20.172 1 82.38 99 ALA A CA 1
ATOM 771 C C . ALA A 1 99 ? -16.422 -1.834 21.266 1 82.38 99 ALA A C 1
ATOM 773 O O . ALA A 1 99 ? -15.781 -1.477 22.266 1 82.38 99 ALA A O 1
ATOM 774 N N . ARG A 1 100 ? -17.672 -1.475 21 1 78.12 100 ARG A N 1
ATOM 775 C CA . ARG A 1 100 ? -18.547 -0.804 21.953 1 78.12 100 ARG A CA 1
ATOM 776 C C . ARG A 1 100 ? -18.094 0.628 22.203 1 78.12 100 ARG A C 1
ATOM 778 O O . ARG A 1 100 ? -18.641 1.316 23.062 1 78.12 100 ARG A O 1
ATOM 785 N N . ARG A 1 101 ? -17 1.099 21.594 1 81.25 101 ARG A N 1
ATOM 786 C CA . ARG A 1 101 ? -16.5 2.449 21.859 1 81.25 101 ARG A CA 1
ATOM 787 C C . ARG A 1 101 ? -16.609 3.311 20.594 1 81.25 101 ARG A C 1
ATOM 789 O O . ARG A 1 101 ? -16.344 4.516 20.641 1 81.25 101 ARG A O 1
ATOM 796 N N . GLY A 1 102 ? -16.922 2.688 19.516 1 87.25 102 GLY A N 1
ATOM 797 C CA . GLY A 1 102 ? -17.031 3.469 18.297 1 87.25 102 GLY A CA 1
ATOM 798 C C . GLY A 1 102 ? -15.688 3.803 17.688 1 87.25 102 GLY A C 1
ATOM 799 O O . GLY A 1 102 ? -14.727 3.041 17.828 1 87.25 102 GLY A O 1
ATOM 800 N N . ALA A 1 103 ? -15.641 4.938 16.953 1 94.81 103 ALA A N 1
ATOM 801 C CA . ALA A 1 103 ? -14.414 5.359 16.266 1 94.81 103 ALA A CA 1
ATOM 802 C C . ALA A 1 103 ? -13.57 6.25 17.172 1 94.81 103 ALA A C 1
ATOM 804 O O . ALA A 1 103 ? -14.086 7.191 17.781 1 94.81 103 ALA A O 1
ATOM 805 N N . ILE A 1 104 ? -12.266 5.969 17.25 1 95.56 104 ILE A N 1
ATOM 806 C CA . ILE A 1 104 ? -11.312 6.742 18.047 1 95.56 104 ILE A CA 1
ATOM 807 C C . ILE A 1 104 ? -10.195 7.266 17.156 1 95.56 104 ILE A C 1
ATOM 809 O O . ILE A 1 104 ? -9.664 6.527 16.312 1 95.56 104 ILE A O 1
ATOM 813 N N . VAL A 1 105 ? -9.906 8.516 17.281 1 95.81 105 VAL A N 1
ATOM 814 C CA . VAL A 1 105 ? -8.805 9.086 16.5 1 95.81 105 VAL A CA 1
ATOM 815 C C . VAL A 1 105 ? -7.488 8.43 16.922 1 95.81 105 VAL A C 1
ATOM 817 O O . VAL A 1 105 ? -7.172 8.344 18.109 1 95.81 105 VAL A O 1
ATOM 820 N N . THR A 1 106 ? -6.754 7.949 15.922 1 96.31 106 THR A N 1
ATOM 821 C CA . THR A 1 106 ? -5.512 7.23 16.203 1 96.31 106 THR A CA 1
ATOM 822 C C . THR A 1 106 ? -4.457 8.172 16.781 1 96.31 106 THR A C 1
ATOM 824 O O . THR A 1 106 ? -4.457 9.367 16.469 1 96.31 106 THR A O 1
ATOM 827 N N . GLU A 1 107 ? -3.566 7.617 17.609 1 94.38 107 GLU A N 1
ATOM 828 C CA . GLU A 1 107 ? -2.461 8.367 18.203 1 94.38 107 GLU A CA 1
ATOM 829 C C . GLU A 1 107 ? -1.164 8.133 17.422 1 94.38 107 GLU A C 1
ATOM 831 O O . GLU A 1 107 ? -0.77 6.988 17.203 1 94.38 107 GLU A O 1
ATOM 836 N N . PRO A 1 108 ? -0.588 9.25 17.047 1 93.56 108 PRO A N 1
ATOM 837 C CA . PRO A 1 108 ? 0.759 9.086 16.484 1 93.56 108 PRO A CA 1
ATOM 838 C C . PRO A 1 108 ? 1.713 8.398 17.469 1 93.56 108 PRO A C 1
ATOM 840 O O . PRO A 1 108 ? 1.649 8.648 18.672 1 93.56 108 PRO A O 1
ATOM 843 N N . ASN A 1 109 ? 2.48 7.469 16.984 1 93.25 109 ASN A N 1
ATOM 844 C CA . ASN A 1 109 ? 3.461 6.789 17.828 1 93.25 109 ASN A CA 1
ATOM 845 C C . ASN A 1 109 ? 4.754 6.508 17.062 1 93.25 109 ASN A C 1
ATOM 847 O O . ASN A 1 109 ? 4.762 6.512 15.828 1 93.25 109 ASN A O 1
ATOM 851 N N . ALA A 1 110 ? 5.738 6.281 17.812 1 94.81 110 ALA A N 1
ATOM 852 C CA . ALA A 1 110 ? 7.094 6.203 17.281 1 94.81 110 ALA A CA 1
ATOM 853 C C . ALA A 1 110 ? 7.246 5.008 16.344 1 94.81 110 ALA A C 1
ATOM 855 O O . ALA A 1 110 ? 7.941 5.094 15.328 1 94.81 110 ALA A O 1
ATOM 856 N N . GLN A 1 111 ? 6.664 3.951 16.656 1 95.25 111 GLN A N 1
ATOM 857 C CA . GLN A 1 111 ? 6.797 2.76 15.828 1 95.25 111 GLN A CA 1
ATOM 858 C C . GLN A 1 111 ? 6.141 2.963 14.461 1 95.25 111 GLN A C 1
ATOM 860 O O . GLN A 1 111 ? 6.738 2.656 13.43 1 95.25 111 GLN A O 1
ATOM 865 N N . ASP A 1 112 ? 4.938 3.436 14.5 1 95.81 112 ASP A N 1
ATOM 866 C CA . ASP A 1 112 ? 4.242 3.723 13.25 1 95.81 112 ASP A CA 1
ATOM 867 C C . ASP A 1 112 ? 5.031 4.711 12.398 1 95.81 112 ASP A C 1
ATOM 869 O O . ASP A 1 112 ? 5.156 4.531 11.18 1 95.81 112 ASP A O 1
ATOM 873 N N . LEU A 1 113 ? 5.539 5.707 13.023 1 97.5 113 LEU A N 1
ATOM 874 C CA . LEU A 1 113 ? 6.359 6.715 12.359 1 97.5 113 LEU A CA 1
ATOM 875 C C . LEU A 1 113 ? 7.562 6.074 11.68 1 97.5 113 LEU A C 1
ATOM 877 O O . LEU A 1 113 ? 7.82 6.32 10.492 1 97.5 113 LEU A O 1
ATOM 881 N N . ARG A 1 114 ? 8.258 5.266 12.367 1 96.56 114 ARG A N 1
ATOM 882 C CA . ARG A 1 114 ? 9.445 4.617 11.82 1 96.56 114 ARG A CA 1
ATOM 883 C C . ARG A 1 114 ? 9.078 3.709 10.648 1 96.56 114 ARG A C 1
ATOM 885 O O . ARG A 1 114 ? 9.742 3.725 9.609 1 96.56 114 ARG A O 1
ATOM 892 N N . ASP A 1 115 ? 8.055 2.93 10.82 1 97.31 115 ASP A N 1
ATOM 893 C CA . ASP A 1 115 ? 7.598 2.029 9.766 1 97.31 115 ASP A CA 1
ATOM 894 C C . ASP A 1 115 ? 7.285 2.797 8.484 1 97.31 115 ASP A C 1
ATOM 896 O O . ASP A 1 115 ? 7.719 2.404 7.398 1 97.31 115 ASP A O 1
ATOM 900 N N . ILE A 1 116 ? 6.621 3.85 8.641 1 98.25 116 ILE A N 1
ATOM 901 C CA . ILE A 1 116 ? 6.148 4.633 7.504 1 98.25 116 ILE A CA 1
ATOM 902 C C . ILE A 1 116 ? 7.332 5.27 6.781 1 98.25 116 ILE A C 1
ATOM 904 O O . ILE A 1 116 ? 7.41 5.238 5.551 1 98.25 116 ILE A O 1
ATOM 908 N N . TYR A 1 117 ? 8.266 5.832 7.516 1 98.56 117 TYR A N 1
ATOM 909 C CA . TYR A 1 117 ? 9.328 6.609 6.887 1 98.56 117 TYR A CA 1
ATOM 910 C C . TYR A 1 117 ? 10.328 5.699 6.184 1 98.56 117 TYR A C 1
ATOM 912 O O . TYR A 1 117 ? 10.906 6.078 5.16 1 98.56 117 TYR A O 1
ATOM 920 N N . VAL A 1 118 ? 10.5 4.488 6.727 1 98.31 118 VAL A N 1
ATOM 921 C CA . VAL A 1 118 ? 11.359 3.529 6.039 1 98.31 118 VAL A CA 1
ATOM 922 C C . VAL A 1 118 ? 10.766 3.18 4.68 1 98.31 118 VAL A C 1
ATOM 924 O O . VAL A 1 118 ? 11.469 3.188 3.666 1 98.31 118 VAL A O 1
ATOM 927 N N . VAL A 1 119 ? 9.531 2.908 4.629 1 98.62 119 VAL A N 1
ATOM 928 C CA . VAL A 1 119 ? 8.828 2.543 3.402 1 98.62 119 VAL A CA 1
ATOM 929 C C . VAL A 1 119 ? 8.766 3.748 2.467 1 98.62 119 VAL A C 1
ATOM 931 O O . VAL A 1 119 ? 9.031 3.629 1.269 1 98.62 119 VAL A O 1
ATOM 934 N N . ARG A 1 120 ? 8.375 4.875 3.02 1 98.69 120 ARG A N 1
ATOM 935 C CA . ARG A 1 120 ? 8.281 6.102 2.234 1 98.69 120 ARG A CA 1
ATOM 936 C C . ARG A 1 120 ? 9.602 6.402 1.525 1 98.69 120 ARG A C 1
ATOM 938 O O . ARG A 1 120 ? 9.609 6.75 0.344 1 98.69 120 ARG A O 1
ATOM 945 N N . ASP A 1 121 ? 10.688 6.281 2.252 1 98.75 121 ASP A N 1
ATOM 946 C CA . ASP A 1 121 ? 12.008 6.543 1.691 1 98.75 121 ASP A CA 1
ATOM 947 C C . ASP A 1 121 ? 12.297 5.621 0.509 1 98.75 121 ASP A C 1
ATOM 949 O O . ASP A 1 121 ? 12.773 6.074 -0.537 1 98.75 121 ASP A O 1
ATOM 953 N N . ALA A 1 122 ? 12 4.395 0.655 1 98.69 122 ALA A N 1
ATOM 954 C CA . ALA A 1 122 ? 12.234 3.424 -0.411 1 98.69 122 ALA A CA 1
ATOM 955 C C . ALA A 1 122 ? 11.367 3.729 -1.629 1 98.69 122 ALA A C 1
ATOM 957 O O . ALA A 1 122 ? 11.844 3.658 -2.768 1 98.69 122 ALA A O 1
ATOM 958 N N . LEU A 1 123 ? 10.125 4.027 -1.423 1 98.75 123 LEU A N 1
ATOM 959 C CA . LEU A 1 123 ? 9.203 4.312 -2.52 1 98.75 123 LEU A CA 1
ATOM 960 C C . LEU A 1 123 ? 9.625 5.582 -3.26 1 98.75 123 LEU A C 1
ATOM 962 O O . LEU A 1 123 ? 9.57 5.633 -4.492 1 98.75 123 LEU A O 1
ATOM 966 N N . PHE A 1 124 ? 10.062 6.57 -2.539 1 98.62 124 PHE A N 1
ATOM 967 C CA . PHE A 1 124 ? 10.492 7.805 -3.188 1 98.62 124 PHE A CA 1
ATOM 968 C C . PHE A 1 124 ? 11.789 7.594 -3.953 1 98.62 124 PHE A C 1
ATOM 970 O O . PHE A 1 124 ? 12.016 8.219 -4.988 1 98.62 124 PHE A O 1
ATOM 977 N N . ALA A 1 125 ? 12.648 6.719 -3.436 1 98.62 125 ALA A N 1
ATOM 978 C CA . ALA A 1 125 ? 13.844 6.387 -4.199 1 98.62 125 ALA A CA 1
ATOM 979 C C . ALA A 1 125 ? 13.484 5.801 -5.562 1 98.62 125 ALA A C 1
ATOM 981 O O . ALA A 1 125 ? 14.07 6.18 -6.582 1 98.62 125 ALA A O 1
ATOM 982 N N . ILE A 1 126 ? 12.531 4.891 -5.566 1 98.56 126 ILE A N 1
ATOM 983 C CA . ILE A 1 126 ? 12.07 4.309 -6.82 1 98.56 126 ILE A CA 1
ATOM 984 C C . ILE A 1 126 ? 11.461 5.395 -7.699 1 98.56 126 ILE A C 1
ATOM 986 O O . ILE A 1 126 ? 11.805 5.52 -8.875 1 98.56 126 ILE A O 1
ATOM 990 N N . LEU A 1 127 ? 10.57 6.184 -7.117 1 98.62 127 LEU A N 1
ATOM 991 C CA . LEU A 1 127 ? 9.836 7.227 -7.82 1 98.62 127 LEU A CA 1
ATOM 992 C C . LEU A 1 127 ? 10.789 8.203 -8.492 1 98.62 127 LEU A C 1
ATOM 994 O O . LEU A 1 127 ? 10.695 8.438 -9.703 1 98.62 127 LEU A O 1
ATOM 998 N N . LEU A 1 128 ? 11.703 8.711 -7.734 1 98.75 128 LEU A N 1
ATOM 999 C CA . LEU A 1 128 ? 12.555 9.789 -8.234 1 98.75 128 LEU A CA 1
ATOM 1000 C C . LEU A 1 128 ? 13.562 9.258 -9.242 1 98.75 128 LEU A C 1
ATOM 1002 O O . LEU A 1 128 ? 13.914 9.953 -10.203 1 98.75 128 LEU A O 1
ATOM 1006 N N . ARG A 1 129 ? 14.078 8.055 -9.008 1 98.5 129 ARG A N 1
ATOM 1007 C CA . ARG A 1 129 ? 14.938 7.453 -10.023 1 98.5 129 ARG A CA 1
ATOM 1008 C C . ARG A 1 129 ? 14.219 7.348 -11.359 1 98.5 129 ARG A C 1
ATOM 1010 O O . ARG A 1 129 ? 14.742 7.777 -12.391 1 98.5 129 ARG A O 1
ATOM 1017 N N . GLN A 1 130 ? 13.047 6.82 -11.352 1 98 130 GLN A N 1
ATOM 1018 C CA . GLN A 1 130 ? 12.289 6.617 -12.578 1 98 130 GLN A CA 1
ATOM 1019 C C . GLN A 1 130 ? 11.922 7.949 -13.219 1 98 130 GLN A C 1
ATOM 1021 O O . GLN A 1 130 ? 11.969 8.094 -14.445 1 98 130 GLN A O 1
ATOM 1026 N N . LEU A 1 131 ? 11.516 8.906 -12.406 1 98.25 131 LEU A N 1
ATOM 1027 C CA . LEU A 1 131 ? 11.188 10.227 -12.945 1 98.25 131 LEU A CA 1
ATOM 1028 C C . LEU A 1 131 ? 12.406 10.859 -13.609 1 98.25 131 LEU A C 1
ATOM 1030 O O . LEU A 1 131 ? 12.297 11.43 -14.703 1 98.25 131 LEU A O 1
ATOM 1034 N N . MET A 1 132 ? 13.562 10.75 -12.961 1 98.56 132 MET A N 1
ATOM 1035 C CA . MET A 1 132 ? 14.781 11.352 -13.5 1 98.56 132 MET A CA 1
ATOM 1036 C C . MET A 1 132 ? 15.195 10.664 -14.797 1 98.56 132 MET A C 1
ATOM 1038 O O . MET A 1 132 ? 15.727 11.305 -15.703 1 98.56 132 MET A O 1
ATOM 1042 N N . GLU A 1 133 ? 14.914 9.375 -14.922 1 97.94 133 GLU A N 1
ATOM 1043 C CA . GLU A 1 133 ? 15.281 8.602 -16.109 1 97.94 133 GLU A CA 1
ATOM 1044 C C . GLU A 1 133 ? 14.305 8.852 -17.25 1 97.94 133 GLU A C 1
ATOM 1046 O O . GLU A 1 133 ? 14.711 8.867 -18.422 1 97.94 133 GLU A O 1
ATOM 1051 N N . GLU A 1 134 ? 13.078 9.125 -16.922 1 96.81 134 GLU A N 1
ATOM 1052 C CA . GLU A 1 134 ? 12.062 9.039 -17.969 1 96.81 134 GLU A CA 1
ATOM 1053 C C . GLU A 1 134 ? 11.359 10.375 -18.172 1 96.81 134 GLU A C 1
ATOM 1055 O O . GLU A 1 134 ? 10.812 10.641 -19.25 1 96.81 134 GLU A O 1
ATOM 1060 N N . ARG A 1 135 ? 11.344 11.203 -17.125 1 97.5 135 ARG A N 1
ATOM 1061 C CA . ARG A 1 135 ? 10.492 12.391 -17.156 1 97.5 135 ARG A CA 1
ATOM 1062 C C . ARG A 1 135 ? 11.148 13.547 -16.406 1 97.5 135 ARG A C 1
ATOM 1064 O O . ARG A 1 135 ? 10.484 14.266 -15.664 1 97.5 135 ARG A O 1
ATOM 1071 N N . ALA A 1 136 ? 12.367 13.664 -16.594 1 97.94 136 ALA A N 1
ATOM 1072 C CA . ALA A 1 136 ? 13.117 14.68 -15.852 1 97.94 136 ALA A CA 1
ATOM 1073 C C . ALA A 1 136 ? 12.57 16.078 -16.141 1 97.94 136 ALA A C 1
ATOM 1075 O O . ALA A 1 136 ? 12.523 16.922 -15.242 1 97.94 136 ALA A O 1
ATOM 1076 N N . ASP A 1 137 ? 12.133 16.328 -17.344 1 98.25 137 ASP A N 1
ATOM 1077 C CA . ASP A 1 137 ? 11.602 17.641 -17.703 1 98.25 137 ASP A CA 1
ATOM 1078 C C . ASP A 1 137 ? 10.305 17.938 -16.953 1 98.25 137 ASP A C 1
ATOM 1080 O O . ASP A 1 137 ? 10.102 19.047 -16.469 1 98.25 137 ASP A O 1
ATOM 1084 N N . ALA A 1 138 ? 9.484 16.953 -16.875 1 98.25 138 ALA A N 1
ATOM 1085 C CA . ALA A 1 138 ? 8.219 17.125 -16.156 1 98.25 138 ALA A CA 1
ATOM 1086 C C . ALA A 1 138 ? 8.461 17.375 -14.672 1 98.25 138 ALA A C 1
ATOM 1088 O O . ALA A 1 138 ? 7.781 18.188 -14.047 1 98.25 138 ALA A O 1
ATOM 1089 N N . LEU A 1 139 ? 9.43 16.625 -14.125 1 98.44 139 LEU A N 1
ATOM 1090 C CA . LEU A 1 139 ? 9.766 16.812 -12.719 1 98.44 139 LEU A CA 1
ATOM 1091 C C . LEU A 1 139 ? 10.328 18.219 -12.477 1 98.44 139 LEU A C 1
ATOM 1093 O O . LEU A 1 139 ? 9.969 18.875 -11.508 1 98.44 139 LEU A O 1
ATOM 1097 N N . ASP A 1 140 ? 11.148 18.609 -13.336 1 98.38 140 ASP A N 1
ATOM 1098 C CA . ASP A 1 140 ? 11.719 19.953 -13.258 1 98.38 140 ASP A CA 1
ATOM 1099 C C . ASP A 1 140 ? 10.617 21.016 -13.32 1 98.38 140 ASP A C 1
ATOM 1101 O O . ASP A 1 140 ? 10.633 21.969 -12.539 1 98.38 140 ASP A O 1
ATOM 1105 N N . ALA A 1 141 ? 9.727 20.875 -14.195 1 98.38 141 ALA A N 1
ATOM 1106 C CA . ALA A 1 141 ? 8.609 21.797 -14.344 1 98.38 141 ALA A CA 1
ATOM 1107 C C . ALA A 1 141 ? 7.754 21.828 -13.078 1 98.38 141 ALA A C 1
ATOM 1109 O O . ALA A 1 141 ? 7.25 22.891 -12.688 1 98.38 141 ALA A O 1
ATOM 1110 N N . LEU A 1 142 ? 7.566 20.703 -12.508 1 97.94 142 LEU A N 1
ATOM 1111 C CA . LEU A 1 142 ? 6.809 20.625 -11.266 1 97.94 142 LEU A CA 1
ATOM 1112 C C . LEU A 1 142 ? 7.484 21.453 -10.164 1 97.94 142 LEU A C 1
ATOM 1114 O O . LEU A 1 142 ? 6.816 22.172 -9.43 1 97.94 142 LEU A O 1
ATOM 1118 N N . PHE A 1 143 ? 8.797 21.312 -10.047 1 98.12 143 PHE A N 1
ATOM 1119 C CA . PHE A 1 143 ? 9.523 22.094 -9.047 1 98.12 143 PHE A CA 1
ATOM 1120 C C . PHE A 1 143 ? 9.406 23.578 -9.344 1 98.12 143 PHE A C 1
ATOM 1122 O O . PHE A 1 143 ? 9.258 24.391 -8.43 1 98.12 143 PHE A O 1
ATOM 1129 N N . GLU A 1 144 ? 9.461 23.953 -10.586 1 97.38 144 GLU A N 1
ATOM 1130 C CA . GLU A 1 144 ? 9.312 25.344 -10.969 1 97.38 144 GLU A CA 1
ATOM 1131 C C . GLU A 1 144 ? 7.957 25.906 -10.531 1 97.38 144 GLU A C 1
ATOM 1133 O O . GLU A 1 144 ? 7.848 27.078 -10.156 1 97.38 144 GLU A O 1
ATOM 1138 N N . GLN A 1 145 ? 7.066 25.062 -10.602 1 97.06 145 GLN A N 1
ATOM 1139 C CA . GLN A 1 145 ? 5.707 25.469 -10.25 1 97.06 145 GLN A CA 1
ATOM 1140 C C . GLN A 1 145 ? 5.539 25.578 -8.742 1 97.06 145 GLN A C 1
ATOM 1142 O O . GLN A 1 145 ? 4.902 26.516 -8.25 1 97.06 145 GLN A O 1
ATOM 1147 N N . PHE A 1 146 ? 6.125 24.703 -7.965 1 96.81 146 PHE A N 1
ATOM 1148 C CA . PHE A 1 146 ? 5.785 24.578 -6.551 1 96.81 146 PHE A CA 1
ATOM 1149 C C . PHE A 1 146 ? 6.762 25.359 -5.691 1 96.81 146 PHE A C 1
ATOM 1151 O O . PHE A 1 146 ? 6.418 25.797 -4.59 1 96.81 146 PHE A O 1
ATOM 1158 N N . MET A 1 147 ? 7.965 25.641 -6.129 1 98 147 MET A N 1
ATOM 1159 C CA . MET A 1 147 ? 9 26.219 -5.273 1 98 147 MET A CA 1
ATOM 1160 C C . MET A 1 147 ? 8.641 27.641 -4.863 1 98 147 MET A C 1
ATOM 1162 O O . MET A 1 147 ? 8.812 28.016 -3.703 1 98 147 MET A O 1
ATOM 1166 N N . PRO A 1 148 ? 8.094 28.484 -5.805 1 97.88 148 PRO A N 1
ATOM 1167 C CA . PRO A 1 148 ? 7.672 29.812 -5.363 1 97.88 148 PRO A CA 1
ATOM 1168 C C . PRO A 1 148 ? 6.574 29.766 -4.305 1 97.88 148 PRO A C 1
ATOM 1170 O O . PRO A 1 148 ? 6.574 30.562 -3.367 1 97.88 148 PRO A O 1
ATOM 1173 N N . ARG A 1 149 ? 5.688 28.828 -4.426 1 97.38 149 ARG A N 1
ATOM 1174 C CA . ARG A 1 149 ? 4.621 28.672 -3.443 1 97.38 149 ARG A CA 1
ATOM 1175 C C . ARG A 1 149 ? 5.188 28.234 -2.094 1 97.38 149 ARG A C 1
ATOM 1177 O O . ARG A 1 149 ? 4.73 28.703 -1.047 1 97.38 149 ARG A O 1
ATOM 1184 N N . LEU A 1 150 ? 6.121 27.344 -2.164 1 97.19 150 LEU A N 1
ATOM 1185 C CA . LEU A 1 150 ? 6.777 26.891 -0.942 1 97.19 150 LEU A CA 1
ATOM 1186 C C . LEU A 1 150 ? 7.496 28.047 -0.248 1 97.19 150 LEU A C 1
ATOM 1188 O O . LEU A 1 150 ? 7.391 28.203 0.971 1 97.19 150 LEU A O 1
ATOM 1192 N N . GLY A 1 151 ? 8.18 28.828 -1.001 1 97.56 151 GLY A N 1
ATOM 1193 C CA . GLY A 1 151 ? 8.859 29.984 -0.454 1 97.56 151 GLY A CA 1
ATOM 1194 C C . GLY A 1 151 ? 7.922 30.953 0.251 1 97.56 151 GLY A C 1
ATOM 1195 O O . GLY A 1 151 ? 8.227 31.438 1.339 1 97.56 151 GLY A O 1
ATOM 1196 N N . LYS A 1 152 ? 6.82 31.234 -0.33 1 97.75 152 LYS A N 1
ATOM 1197 C CA . LYS A 1 152 ? 5.824 32.125 0.27 1 97.75 152 LYS A CA 1
ATOM 1198 C C . LYS A 1 152 ? 5.242 31.5 1.541 1 97.75 152 LYS A C 1
ATOM 1200 O O . LYS A 1 152 ? 5.016 32.188 2.527 1 97.75 152 LYS A O 1
ATOM 1205 N N . ALA A 1 153 ? 5.062 30.219 1.564 1 97.12 153 ALA A N 1
ATOM 1206 C CA . ALA A 1 153 ? 4.41 29.516 2.67 1 97.12 153 ALA A CA 1
ATOM 1207 C C . ALA A 1 153 ? 5.301 29.5 3.91 1 97.12 153 ALA A C 1
ATOM 1209 O O . ALA A 1 153 ? 4.805 29.422 5.035 1 97.12 153 ALA A O 1
ATOM 1210 N N . VAL A 1 154 ? 6.613 29.578 3.723 1 96.5 154 VAL A N 1
ATOM 1211 C CA . VAL A 1 154 ? 7.547 29.609 4.844 1 96.5 154 VAL A CA 1
ATOM 1212 C C . VAL A 1 154 ? 7.195 30.766 5.777 1 96.5 154 VAL A C 1
ATOM 1214 O O . VAL A 1 154 ? 7.332 30.656 6.996 1 96.5 154 VAL A O 1
ATOM 1217 N N . GLU A 1 155 ? 6.699 31.844 5.156 1 95.25 155 GLU A N 1
ATOM 1218 C CA . GLU A 1 155 ? 6.438 33.062 5.91 1 95.25 155 GLU A CA 1
ATOM 1219 C C . GLU A 1 155 ? 4.988 33.125 6.379 1 95.25 155 GLU A C 1
ATOM 1221 O O . GLU A 1 155 ? 4.59 34.062 7.062 1 95.25 155 GLU A O 1
ATOM 1226 N N . GLU A 1 156 ? 4.219 32.219 6.027 1 94.44 156 GLU A N 1
ATOM 1227 C CA . GLU A 1 156 ? 2.793 32.25 6.34 1 94.44 156 GLU A CA 1
ATOM 1228 C C . GLU A 1 156 ? 2.48 31.438 7.59 1 94.44 156 GLU A C 1
ATOM 1230 O O . GLU A 1 156 ? 2.35 32 8.688 1 94.44 156 GLU A O 1
ATOM 1235 N N . SER A 1 157 ? 2.408 30.141 7.5 1 93.69 157 SER A N 1
ATOM 1236 C CA . SER A 1 157 ? 2.088 29.266 8.625 1 93.69 157 SER A CA 1
ATOM 1237 C C . SER A 1 157 ? 2.559 27.844 8.367 1 93.69 157 SER A C 1
ATOM 1239 O O . SER A 1 157 ? 2.795 27.453 7.223 1 93.69 157 SER A O 1
ATOM 1241 N N . VAL A 1 158 ? 2.699 27.109 9.406 1 95.25 158 VAL A N 1
ATOM 1242 C CA . VAL A 1 158 ? 3.039 25.688 9.297 1 95.25 158 VAL A CA 1
ATOM 1243 C C . VAL A 1 158 ? 2.02 24.984 8.406 1 95.25 158 VAL A C 1
ATOM 1245 O O . VAL A 1 158 ? 2.393 24.203 7.52 1 95.25 158 VAL A O 1
ATOM 1248 N N . ASP A 1 159 ? 0.778 25.25 8.578 1 94.44 159 ASP A N 1
ATOM 1249 C CA . ASP A 1 159 ? -0.284 24.578 7.836 1 94.44 159 ASP A CA 1
ATOM 1250 C C . ASP A 1 159 ? -0.221 24.938 6.348 1 94.44 159 ASP A C 1
ATOM 1252 O O . ASP A 1 159 ? -0.441 24.062 5.492 1 94.44 159 ASP A O 1
ATOM 1256 N N . ALA A 1 160 ? 0.059 26.203 6.117 1 95.19 160 ALA A N 1
ATOM 1257 C CA . ALA A 1 160 ? 0.243 26.578 4.719 1 95.19 160 ALA A CA 1
ATOM 1258 C C . ALA A 1 160 ? 1.418 25.828 4.098 1 95.19 160 ALA A C 1
ATOM 1260 O O . ALA A 1 160 ? 1.312 25.312 2.984 1 95.19 160 ALA A O 1
ATOM 1261 N N . TYR A 1 161 ? 2.5 25.766 4.82 1 97.69 161 TYR A N 1
ATOM 1262 C CA . TYR A 1 161 ? 3.727 25.141 4.32 1 97.69 161 TYR A CA 1
ATOM 1263 C C . TYR A 1 161 ? 3.529 23.656 4.07 1 97.69 161 TYR A C 1
ATOM 1265 O O . TYR A 1 161 ? 3.871 23.156 3 1 97.69 161 TYR A O 1
ATOM 1273 N N . ILE A 1 162 ? 2.938 22.953 4.988 1 97.31 162 ILE A N 1
ATOM 1274 C CA . ILE A 1 162 ? 2.803 21.5 4.855 1 97.31 162 ILE A CA 1
ATOM 1275 C C . ILE A 1 162 ? 1.795 21.188 3.756 1 97.31 162 ILE A C 1
ATOM 1277 O O . ILE A 1 162 ? 1.897 20.141 3.098 1 97.31 162 ILE A O 1
ATOM 1281 N N . SER A 1 163 ? 0.822 22.047 3.537 1 96.25 163 SER A N 1
ATOM 1282 C CA . SER A 1 163 ? -0.133 21.844 2.453 1 96.25 163 SER A CA 1
ATOM 1283 C C . SER A 1 163 ? 0.56 21.875 1.094 1 96.25 163 SER A C 1
ATOM 1285 O O . SER A 1 163 ? 0.3 21.016 0.24 1 96.25 163 SER A O 1
ATOM 1287 N N . VAL A 1 164 ? 1.471 22.781 0.936 1 96.38 164 VAL A N 1
ATOM 1288 C CA . VAL A 1 164 ? 2.178 22.906 -0.335 1 96.38 164 VAL A CA 1
ATOM 1289 C C . VAL A 1 164 ? 3.104 21.703 -0.527 1 96.38 164 VAL A C 1
ATOM 1291 O O . VAL A 1 164 ? 3.141 21.109 -1.605 1 96.38 164 VAL A O 1
ATOM 1294 N N . THR A 1 165 ? 3.857 21.359 0.495 1 97.56 165 THR A N 1
ATOM 1295 C CA . THR A 1 165 ? 4.77 20.219 0.371 1 97.56 165 THR A CA 1
ATOM 1296 C C . THR A 1 165 ? 3.998 18.922 0.132 1 97.56 165 THR A C 1
ATOM 1298 O O . THR A 1 165 ? 4.43 18.078 -0.649 1 97.56 165 THR A O 1
ATOM 1301 N N . PHE A 1 166 ? 2.883 18.812 0.771 1 97.56 166 PHE A N 1
ATOM 1302 C CA . PHE A 1 166 ? 2.021 17.641 0.6 1 97.56 166 PHE A CA 1
ATOM 1303 C C . PHE A 1 166 ? 1.565 17.516 -0.848 1 97.56 166 PHE A C 1
ATOM 1305 O O . PHE A 1 166 ? 1.694 16.453 -1.453 1 97.56 166 PHE A O 1
ATOM 1312 N N . LEU A 1 167 ? 1.063 18.562 -1.389 1 95.5 167 LEU A N 1
ATOM 1313 C CA . LEU A 1 167 ? 0.562 18.578 -2.76 1 95.5 167 LEU A CA 1
ATOM 1314 C C . LEU A 1 167 ? 1.696 18.359 -3.754 1 95.5 167 LEU A C 1
ATOM 1316 O O . LEU A 1 167 ? 1.506 17.703 -4.789 1 95.5 167 LEU A O 1
ATOM 1320 N N . ALA A 1 168 ? 2.854 18.891 -3.475 1 97.19 168 ALA A N 1
ATOM 1321 C CA . ALA A 1 168 ? 4.02 18.656 -4.324 1 97.19 168 ALA A CA 1
ATOM 1322 C C . ALA A 1 168 ? 4.375 17.172 -4.355 1 97.19 168 ALA A C 1
ATOM 1324 O O . ALA A 1 168 ? 4.641 16.609 -5.422 1 97.19 168 ALA A O 1
ATOM 1325 N N . ASN A 1 169 ? 4.402 16.547 -3.18 1 97.38 169 ASN A N 1
ATOM 1326 C CA . ASN A 1 169 ? 4.703 15.117 -3.09 1 97.38 169 ASN A CA 1
ATOM 1327 C C . ASN A 1 169 ? 3.664 14.281 -3.83 1 97.38 169 ASN A C 1
ATOM 1329 O O . ASN A 1 169 ? 4.012 13.32 -4.523 1 97.38 169 ASN A O 1
ATOM 1333 N N . MET A 1 170 ? 2.412 14.656 -3.709 1 95.19 170 MET A N 1
ATOM 1334 C CA . MET A 1 170 ? 1.351 13.953 -4.422 1 95.19 170 MET A CA 1
ATOM 1335 C C . MET A 1 170 ? 1.509 14.117 -5.93 1 95.19 170 MET A C 1
ATOM 1337 O O . MET A 1 170 ? 1.329 13.156 -6.684 1 95.19 170 MET A O 1
ATOM 1341 N N . ALA A 1 171 ? 1.854 15.305 -6.332 1 95.38 171 ALA A N 1
ATOM 1342 C CA . ALA A 1 171 ? 2.035 15.562 -7.758 1 95.38 171 ALA A CA 1
ATOM 1343 C C . ALA A 1 171 ? 3.205 14.766 -8.32 1 95.38 171 ALA A C 1
ATOM 1345 O O . ALA A 1 171 ? 3.139 14.266 -9.445 1 95.38 171 ALA A O 1
ATOM 1346 N N . MET A 1 172 ? 4.281 14.68 -7.586 1 97.44 172 MET A N 1
ATOM 1347 C CA . MET A 1 172 ? 5.398 13.844 -8.016 1 97.44 172 MET A CA 1
ATOM 1348 C C . MET A 1 172 ? 4.961 12.391 -8.164 1 97.44 172 MET A C 1
ATOM 1350 O O . MET A 1 172 ? 5.324 11.727 -9.133 1 97.44 172 MET A O 1
ATOM 1354 N N . ALA A 1 173 ? 4.227 11.922 -7.195 1 96 173 ALA A N 1
ATOM 1355 C CA . ALA A 1 173 ? 3.727 10.547 -7.238 1 96 173 ALA A CA 1
ATOM 1356 C C . ALA A 1 173 ? 2.861 10.32 -8.477 1 96 173 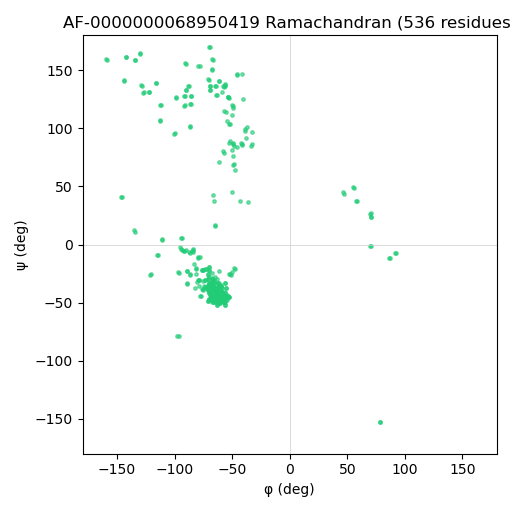ALA A C 1
ATOM 1358 O O . ALA A 1 173 ? 2.941 9.266 -9.109 1 96 173 ALA A O 1
ATOM 1359 N N . ASP A 1 174 ? 2.08 11.297 -8.875 1 92.94 174 ASP A N 1
ATOM 1360 C CA . ASP A 1 174 ? 1.178 11.203 -10.016 1 92.94 174 ASP A CA 1
ATOM 1361 C C . ASP A 1 174 ? 1.957 11.172 -11.328 1 92.94 174 ASP A C 1
ATOM 1363 O O . ASP A 1 174 ? 1.444 10.703 -12.352 1 92.94 174 ASP A O 1
ATOM 1367 N N . LEU A 1 175 ? 3.158 11.664 -11.312 1 94.69 175 LEU A N 1
ATOM 1368 C CA . LEU A 1 175 ? 3.992 11.688 -12.508 1 94.69 175 LEU A CA 1
ATOM 1369 C C . LEU A 1 175 ? 4.625 10.32 -12.758 1 94.69 175 LEU A C 1
ATOM 1371 O O . LEU A 1 175 ? 5.176 10.07 -13.828 1 94.69 175 LEU A O 1
ATOM 1375 N N . SER A 1 176 ? 4.48 9.492 -11.734 1 91.94 176 SER A N 1
ATOM 1376 C CA . SER A 1 176 ? 5.156 8.195 -11.805 1 91.94 176 SER A CA 1
ATOM 1377 C C . SER A 1 176 ? 4.59 7.344 -12.938 1 91.94 176 SER A C 1
ATOM 1379 O O . SER A 1 176 ? 3.377 7.309 -13.148 1 91.94 176 SER A O 1
ATOM 1381 N N . SER A 1 177 ? 5.488 6.719 -13.672 1 91.69 177 SER A N 1
ATOM 1382 C CA . SER A 1 177 ? 5.059 5.695 -14.625 1 91.69 177 SER A CA 1
ATOM 1383 C C . SER A 1 177 ? 4.707 4.391 -13.914 1 91.69 177 SER A C 1
ATOM 1385 O O . SER A 1 177 ? 4.039 3.527 -14.484 1 91.69 177 SER A O 1
ATOM 1387 N N . ASN A 1 178 ? 5.219 4.238 -12.766 1 95.94 178 ASN A N 1
ATOM 1388 C CA . ASN A 1 178 ? 4.871 3.109 -11.906 1 95.94 178 ASN A CA 1
ATOM 1389 C C . ASN A 1 178 ? 3.633 3.404 -11.07 1 95.94 178 ASN A C 1
ATOM 1391 O O . ASN A 1 178 ? 3.73 4.016 -10 1 95.94 178 ASN A O 1
ATOM 1395 N N . ARG A 1 179 ? 2.586 2.914 -11.453 1 92.31 179 ARG A N 1
ATOM 1396 C CA . ARG A 1 179 ? 1.306 3.238 -10.828 1 92.31 179 ARG A CA 1
ATOM 1397 C C . ARG A 1 179 ? 1.246 2.719 -9.398 1 92.31 179 ARG A C 1
ATOM 1399 O O . ARG A 1 179 ? 0.66 3.359 -8.523 1 92.31 179 ARG A O 1
ATOM 1406 N N . LEU A 1 180 ? 1.841 1.631 -9.172 1 96.5 180 LEU A N 1
ATOM 1407 C CA . LEU A 1 180 ? 1.811 1.04 -7.84 1 96.5 180 LEU A CA 1
ATOM 1408 C C . LEU A 1 180 ? 2.553 1.918 -6.84 1 96.5 180 LEU A C 1
ATOM 1410 O O . LEU A 1 180 ? 2.088 2.113 -5.715 1 96.5 180 LEU A O 1
ATOM 1414 N N . VAL A 1 181 ? 3.666 2.51 -7.219 1 97.75 181 VAL A N 1
ATOM 1415 C CA . VAL A 1 181 ? 4.414 3.408 -6.344 1 97.75 181 VAL A CA 1
ATOM 1416 C C . VAL A 1 181 ? 3.537 4.59 -5.945 1 97.75 181 VAL A C 1
ATOM 1418 O O . VAL A 1 181 ? 3.447 4.934 -4.766 1 97.75 181 VAL A O 1
ATOM 1421 N N . GLY A 1 182 ? 2.912 5.184 -6.957 1 94.75 182 GLY A N 1
ATOM 1422 C CA . GLY A 1 182 ? 2.014 6.293 -6.68 1 94.75 182 GLY A CA 1
ATOM 1423 C C . GLY A 1 182 ? 0.874 5.918 -5.75 1 94.75 182 GLY A C 1
ATOM 1424 O O . GLY A 1 182 ? 0.567 6.648 -4.809 1 94.75 182 GLY A O 1
ATOM 1425 N N . GLU A 1 183 ? 0.338 4.77 -5.953 1 93.44 183 GLU A N 1
ATOM 1426 C CA . GLU A 1 183 ? -0.764 4.27 -5.133 1 93.44 183 GLU A CA 1
ATOM 1427 C C . GLU A 1 183 ? -0.328 4.07 -3.686 1 93.44 183 GLU A C 1
ATOM 1429 O O . GLU A 1 183 ? -1.05 4.441 -2.758 1 93.44 183 GLU A O 1
ATOM 1434 N N . LEU A 1 184 ? 0.799 3.5 -3.506 1 96.38 184 LEU A N 1
ATOM 1435 C CA . LEU A 1 184 ? 1.276 3.199 -2.16 1 96.38 184 LEU A CA 1
ATOM 1436 C C . LEU A 1 184 ? 1.654 4.477 -1.42 1 96.38 184 LEU A C 1
ATOM 1438 O O . LEU A 1 184 ? 1.352 4.625 -0.233 1 96.38 184 LEU A O 1
ATOM 1442 N N . LEU A 1 185 ? 2.309 5.398 -2.117 1 97 185 LEU A N 1
ATOM 1443 C CA . LEU A 1 185 ? 2.631 6.68 -1.498 1 97 185 LEU A CA 1
ATOM 1444 C C . LEU A 1 185 ? 1.361 7.422 -1.089 1 97 185 LEU A C 1
ATOM 1446 O O . LEU A 1 185 ? 1.302 8.008 -0.007 1 97 185 LEU A O 1
ATOM 1450 N N . ASN A 1 186 ? 0.386 7.355 -1.899 1 92.62 186 ASN A N 1
ATOM 1451 C CA . ASN A 1 186 ? -0.883 8.008 -1.592 1 92.62 186 ASN A CA 1
ATOM 1452 C C . ASN A 1 186 ? -1.586 7.336 -0.414 1 92.62 186 ASN A C 1
ATOM 1454 O O . ASN A 1 186 ? -2.23 8.008 0.394 1 92.62 186 ASN A O 1
ATOM 1458 N N . SER A 1 187 ? -1.424 6.074 -0.279 1 92.38 187 SER A N 1
ATOM 1459 C CA . SER A 1 187 ? -2.127 5.328 0.761 1 92.38 187 SER A CA 1
ATOM 1460 C C . SER A 1 187 ? -1.59 5.672 2.146 1 92.38 187 SER A C 1
ATOM 1462 O O . SER A 1 187 ? -2.262 5.438 3.154 1 92.38 187 SER A O 1
ATOM 1464 N N . ILE A 1 188 ? -0.425 6.207 2.232 1 96.25 188 ILE A N 1
ATOM 1465 C CA . ILE A 1 188 ? 0.129 6.539 3.541 1 96.25 188 ILE A CA 1
ATOM 1466 C C . ILE A 1 188 ? 0.196 8.055 3.705 1 96.25 188 ILE A C 1
ATOM 1468 O O . ILE A 1 188 ? 0.675 8.555 4.727 1 96.25 188 ILE A O 1
ATOM 1472 N N . SER A 1 189 ? -0.309 8.797 2.746 1 96.12 189 SER A N 1
ATOM 1473 C CA . SER A 1 189 ? -0.042 10.227 2.625 1 96.12 189 SER A CA 1
ATOM 1474 C C . SER A 1 189 ? -0.614 10.992 3.811 1 96.12 189 SER A C 1
ATOM 1476 O O . SER A 1 189 ? 0.02 11.922 4.32 1 96.12 189 SER A O 1
ATOM 1478 N N . LEU A 1 190 ? -1.792 10.656 4.312 1 95.38 190 LEU A N 1
ATOM 1479 C CA . LEU A 1 190 ? -2.404 11.43 5.391 1 95.38 190 LEU A CA 1
ATOM 1480 C C . LEU A 1 190 ? -1.713 11.148 6.719 1 95.38 190 LEU A C 1
ATOM 1482 O O . LEU A 1 190 ? -1.598 12.039 7.566 1 95.38 190 LEU A O 1
ATOM 1486 N N . ARG A 1 191 ? -1.276 9.922 6.938 1 95.56 191 ARG A N 1
ATOM 1487 C CA . ARG A 1 191 ? -0.471 9.641 8.125 1 95.56 191 ARG A CA 1
ATOM 1488 C C . ARG A 1 191 ? 0.839 10.422 8.094 1 95.56 191 ARG A C 1
ATOM 1490 O O . ARG A 1 191 ? 1.259 10.977 9.109 1 95.56 191 ARG A O 1
ATOM 1497 N N . VAL A 1 192 ? 1.428 10.453 6.922 1 97.5 192 VAL A N 1
ATOM 1498 C CA . VAL A 1 192 ? 2.668 11.203 6.746 1 97.5 192 VAL A CA 1
ATOM 1499 C C . VAL A 1 192 ? 2.422 12.68 7.031 1 97.5 192 VAL A C 1
ATOM 1501 O O . VAL A 1 192 ? 3.221 13.328 7.711 1 97.5 192 VAL A O 1
ATOM 1504 N N . LEU A 1 193 ? 1.335 13.18 6.527 1 97.06 193 LEU A N 1
ATOM 1505 C CA . LEU A 1 193 ? 0.992 14.578 6.727 1 97.06 193 LEU A CA 1
ATOM 1506 C C . LEU A 1 193 ? 0.932 14.914 8.211 1 97.06 193 LEU A C 1
ATOM 1508 O O . LEU A 1 193 ? 1.439 15.961 8.641 1 97.06 193 LEU A O 1
ATOM 1512 N N . ARG A 1 194 ? 0.395 14.07 9.016 1 95.38 194 ARG A N 1
ATOM 1513 C CA . ARG A 1 194 ? 0.305 14.289 10.453 1 95.38 194 ARG A CA 1
ATOM 1514 C C . ARG A 1 194 ? 1.691 14.328 11.086 1 95.38 194 ARG A C 1
ATOM 1516 O O . ARG A 1 194 ? 1.965 15.18 11.938 1 95.38 194 ARG A O 1
ATOM 1523 N N . TYR A 1 195 ? 2.531 13.438 10.695 1 96.75 195 TYR A N 1
ATOM 1524 C CA . TYR A 1 195 ? 3.873 13.383 11.273 1 96.75 195 TYR A CA 1
ATOM 1525 C C . TYR A 1 195 ? 4.711 14.57 10.812 1 96.75 195 TYR A C 1
ATOM 1527 O O . TYR A 1 195 ? 5.508 15.109 11.586 1 96.75 195 TYR A O 1
ATOM 1535 N N . VAL A 1 196 ? 4.559 14.93 9.555 1 97.5 196 VAL A N 1
ATOM 1536 C CA . VAL A 1 196 ? 5.273 16.094 9.039 1 97.5 196 VAL A CA 1
ATOM 1537 C C . VAL A 1 196 ? 4.859 17.344 9.812 1 97.5 196 VAL A C 1
ATOM 1539 O O . VAL A 1 196 ? 5.707 18.141 10.211 1 97.5 196 VAL A O 1
ATOM 1542 N N . ARG A 1 197 ? 3.592 17.484 10.023 1 96 197 ARG A N 1
ATOM 1543 C CA . ARG A 1 197 ? 3.109 18.641 10.781 1 96 197 ARG A CA 1
ATOM 1544 C C . ARG A 1 197 ? 3.686 18.641 12.195 1 96 197 ARG A C 1
ATOM 1546 O O . ARG A 1 197 ? 4.133 19.688 12.688 1 96 197 ARG A O 1
ATOM 1553 N N . LEU A 1 198 ? 3.609 17.5 12.789 1 94.25 198 LEU A N 1
ATOM 1554 C CA . LEU A 1 198 ? 4.137 17.375 14.148 1 94.25 198 LEU A CA 1
ATOM 1555 C C . LEU A 1 198 ? 5.594 17.812 14.211 1 94.25 198 LEU A C 1
ATOM 1557 O O . LEU A 1 198 ? 5.969 18.594 15.094 1 94.25 198 LEU A O 1
ATOM 1561 N N . GLY A 1 199 ? 6.359 17.375 13.305 1 96.12 199 GLY A N 1
ATOM 1562 C CA . GLY A 1 199 ? 7.777 17.703 13.289 1 96.12 199 GLY A CA 1
ATOM 1563 C C . GLY A 1 199 ? 8.039 19.172 13 1 96.12 199 GLY A C 1
ATOM 1564 O O . GLY A 1 199 ? 8.891 19.797 13.641 1 96.12 199 GLY A O 1
ATOM 1565 N N . LEU A 1 200 ? 7.305 19.734 12.062 1 96.31 200 LEU A N 1
ATOM 1566 C CA . LEU A 1 200 ? 7.586 21.078 11.594 1 96.31 200 LEU A CA 1
ATOM 1567 C C . LEU A 1 200 ? 7 22.125 12.547 1 96.31 200 LEU A C 1
ATOM 1569 O O . LEU A 1 200 ? 7.441 23.266 12.562 1 96.31 200 LEU A O 1
ATOM 1573 N N . ALA A 1 201 ? 6.039 21.719 13.344 1 92.94 201 ALA A N 1
ATOM 1574 C CA . ALA A 1 201 ? 5.418 22.641 14.305 1 92.94 201 ALA A CA 1
ATOM 1575 C C . ALA A 1 201 ? 6.199 22.656 15.617 1 92.94 201 ALA A C 1
ATOM 1577 O O . ALA A 1 201 ? 5.957 23.516 16.469 1 92.94 201 ALA A O 1
ATOM 1578 N N . SER A 1 202 ? 7.125 21.859 15.773 1 88.38 202 SER A N 1
ATOM 1579 C CA . SER A 1 202 ? 7.691 21.594 17.094 1 88.38 202 SER A CA 1
ATOM 1580 C C . SER A 1 202 ? 8.828 22.562 17.406 1 88.38 202 SER A C 1
ATOM 1582 O O . SER A 1 202 ? 9.164 22.781 18.562 1 88.38 202 SER A O 1
ATOM 1584 N N . ARG A 1 203 ? 9.461 23.156 16.406 1 88.69 203 ARG A N 1
ATOM 1585 C CA . ARG A 1 203 ? 10.625 23.984 16.656 1 88.69 203 ARG A CA 1
ATOM 1586 C C . ARG A 1 203 ? 10.672 25.188 15.719 1 88.69 203 ARG A C 1
ATOM 1588 O O . ARG A 1 203 ? 10.43 25.047 14.516 1 88.69 203 ARG A O 1
ATOM 1595 N N . PRO A 1 204 ? 11.078 26.281 16.297 1 90.5 204 PRO A N 1
ATOM 1596 C CA . PRO A 1 204 ? 11.312 27.422 15.406 1 90.5 204 PRO A CA 1
ATOM 1597 C C . PRO A 1 204 ? 12.398 27.141 14.367 1 90.5 204 PRO A C 1
ATOM 1599 O O . PRO A 1 204 ? 13.375 26.453 14.656 1 90.5 204 PRO A O 1
ATOM 1602 N N . GLY A 1 205 ? 12.234 27.578 13.18 1 94.44 205 GLY A N 1
ATOM 1603 C CA . GLY A 1 205 ? 13.234 27.422 12.141 1 94.44 205 GLY A CA 1
ATOM 1604 C C . GLY A 1 205 ? 13.055 26.172 11.312 1 94.44 205 GLY A C 1
ATOM 1605 O O . GLY A 1 205 ? 13.758 25.953 10.32 1 94.44 205 GLY A O 1
ATOM 1606 N N . SER A 1 206 ? 12.141 25.375 11.75 1 95.81 206 SER A N 1
ATOM 1607 C CA . SER A 1 206 ? 11.938 24.094 11.078 1 95.81 206 SER A CA 1
ATOM 1608 C C . SER A 1 206 ? 11.5 24.281 9.633 1 95.81 206 SER A C 1
ATOM 1610 O O . SER A 1 206 ? 11.93 23.547 8.75 1 95.81 206 SER A O 1
ATOM 1612 N N . LEU A 1 207 ? 10.688 25.297 9.359 1 97.56 207 LEU A N 1
ATOM 1613 C CA . LEU A 1 207 ? 10.211 25.531 8.008 1 97.56 207 LEU A CA 1
ATOM 1614 C C . LEU A 1 207 ? 11.344 25.969 7.094 1 97.56 207 LEU A C 1
ATOM 1616 O O . LEU A 1 207 ? 11.461 25.5 5.961 1 97.56 207 LEU A O 1
ATOM 1620 N N . GLU A 1 208 ? 12.148 26.859 7.602 1 97.31 208 GLU A N 1
ATOM 1621 C CA . GLU A 1 208 ? 13.289 27.344 6.832 1 97.31 208 GLU A CA 1
ATOM 1622 C C . GLU A 1 208 ? 14.25 26.203 6.496 1 97.31 208 GLU A C 1
ATOM 1624 O O . GLU A 1 208 ? 14.758 26.125 5.375 1 97.31 208 GLU A O 1
ATOM 1629 N N . ASN A 1 209 ? 14.492 25.375 7.457 1 96.88 209 ASN A N 1
ATOM 1630 C CA . ASN A 1 209 ? 15.367 24.234 7.238 1 96.88 209 ASN A CA 1
ATOM 1631 C C . ASN A 1 209 ? 14.781 23.266 6.211 1 96.88 209 ASN A C 1
ATOM 1633 O O . ASN A 1 209 ? 15.492 22.75 5.348 1 96.88 209 ASN A O 1
ATOM 1637 N N . SER A 1 210 ? 13.531 23 6.336 1 97.88 210 SER A N 1
ATOM 1638 C CA . SER A 1 210 ? 12.859 22.156 5.355 1 97.88 210 SER A CA 1
ATOM 1639 C C . SER A 1 210 ? 12.945 22.75 3.955 1 97.88 210 SER A C 1
ATOM 1641 O O . SER A 1 210 ? 13.242 22.031 2.99 1 97.88 210 SER A O 1
ATOM 1643 N N . PHE A 1 211 ? 12.742 24.047 3.859 1 98.31 211 PHE A N 1
ATOM 1644 C CA . PHE A 1 211 ? 12.773 24.734 2.574 1 98.31 211 PHE A CA 1
ATOM 1645 C C . PHE A 1 211 ? 14.156 24.625 1.938 1 98.31 211 PHE A C 1
ATOM 1647 O O . PHE A 1 211 ? 14.273 24.453 0.725 1 98.31 211 PHE A O 1
ATOM 1654 N N . LYS A 1 212 ? 15.117 24.719 2.734 1 97.94 212 LYS A N 1
ATOM 1655 C CA . LYS A 1 212 ? 16.484 24.562 2.242 1 97.94 212 LYS A CA 1
ATOM 1656 C C . LYS A 1 212 ? 16.688 23.188 1.604 1 97.94 212 LYS A C 1
ATOM 1658 O O . LYS A 1 212 ? 17.344 23.062 0.574 1 97.94 212 LYS A O 1
ATOM 1663 N N . THR A 1 213 ? 16.156 22.172 2.137 1 97.69 213 THR A N 1
ATOM 1664 C CA . THR A 1 213 ? 16.312 20.828 1.604 1 97.69 213 THR A CA 1
ATOM 1665 C C . THR A 1 213 ? 15.531 20.656 0.301 1 97.69 213 THR A C 1
ATOM 1667 O O . THR A 1 213 ? 15.961 19.953 -0.603 1 97.69 213 THR A O 1
ATOM 1670 N N . TRP A 1 214 ? 14.398 21.297 0.204 1 98.25 214 TRP A N 1
ATOM 1671 C CA . TRP A 1 214 ? 13.648 21.297 -1.045 1 98.25 214 TRP A CA 1
ATOM 1672 C C . TRP A 1 214 ? 14.414 22.016 -2.148 1 98.25 214 TRP A C 1
ATOM 1674 O O . TRP A 1 214 ? 14.43 21.562 -3.297 1 98.25 214 TRP A O 1
ATOM 1684 N N . ARG A 1 215 ? 15.047 23.078 -1.778 1 98.19 215 ARG A N 1
ATOM 1685 C CA . ARG A 1 215 ? 15.867 23.812 -2.742 1 98.19 215 ARG A CA 1
ATOM 1686 C C . ARG A 1 215 ? 17.031 22.953 -3.223 1 98.19 215 ARG A C 1
ATOM 1688 O O . ARG A 1 215 ? 17.391 22.984 -4.402 1 98.19 215 ARG A O 1
ATOM 1695 N N . ALA A 1 216 ? 17.641 22.266 -2.301 1 98.5 216 ALA A N 1
ATOM 1696 C CA . ALA A 1 216 ? 18.734 21.375 -2.666 1 98.5 216 ALA A CA 1
ATOM 1697 C C . ALA A 1 216 ? 18.25 20.297 -3.627 1 98.5 216 ALA A C 1
ATOM 1699 O O . ALA A 1 216 ? 18.953 19.953 -4.582 1 98.5 216 ALA A O 1
ATOM 1700 N N . LEU A 1 217 ? 17.078 19.75 -3.406 1 98.69 217 LEU A N 1
ATOM 1701 C CA . LEU A 1 217 ? 16.5 18.75 -4.289 1 98.69 217 LEU A CA 1
ATOM 1702 C C . LEU A 1 217 ? 16.219 19.328 -5.672 1 98.69 217 LEU A C 1
ATOM 1704 O O . LEU A 1 217 ? 16.531 18.688 -6.688 1 98.69 217 LEU A O 1
ATOM 1708 N N . GLN A 1 218 ? 15.672 20.5 -5.684 1 98.69 218 GLN A N 1
ATOM 1709 C CA . GLN A 1 218 ? 15.414 21.172 -6.953 1 98.69 218 GLN A CA 1
ATOM 1710 C C . GLN A 1 218 ? 16.703 21.344 -7.758 1 98.69 218 GLN A C 1
ATOM 1712 O O . GLN A 1 218 ? 16.719 21.094 -8.969 1 98.69 218 GLN A O 1
ATOM 1717 N N . ARG A 1 219 ? 17.734 21.766 -7.105 1 98.5 219 ARG A N 1
ATOM 1718 C CA . ARG A 1 219 ? 19.016 21.969 -7.773 1 98.5 219 ARG A CA 1
ATOM 1719 C C . ARG A 1 219 ? 19.531 20.672 -8.375 1 98.5 219 ARG A C 1
ATOM 1721 O O . ARG A 1 219 ? 20.031 20.656 -9.508 1 98.5 219 ARG A O 1
ATOM 1728 N N . ALA A 1 220 ? 19.422 19.625 -7.633 1 98.75 220 ALA A N 1
ATOM 1729 C CA . ALA A 1 220 ? 19.859 18.328 -8.133 1 98.75 220 ALA A CA 1
ATOM 1730 C C . ALA A 1 220 ? 19.047 17.906 -9.352 1 98.75 220 ALA A C 1
ATOM 1732 O O . ALA A 1 220 ? 19.594 17.359 -10.312 1 98.75 220 ALA A O 1
ATOM 1733 N N . VAL A 1 221 ? 17.734 18.172 -9.344 1 98.81 221 VAL A N 1
ATOM 1734 C CA . VAL A 1 221 ? 16.844 17.844 -10.453 1 98.81 221 VAL A CA 1
ATOM 1735 C C . VAL A 1 221 ? 17.219 18.672 -11.688 1 98.81 221 VAL A C 1
ATOM 1737 O O . VAL A 1 221 ? 17.359 18.125 -12.789 1 98.81 221 VAL A O 1
ATOM 1740 N N . THR A 1 222 ? 17.438 19.875 -11.461 1 98.31 222 THR A N 1
ATOM 1741 C CA . THR A 1 222 ? 17.781 20.781 -12.555 1 98.31 222 THR A CA 1
ATOM 1742 C C . THR A 1 222 ? 19.094 20.375 -13.211 1 98.31 222 THR A C 1
ATOM 1744 O O . THR A 1 222 ? 19.25 20.469 -14.43 1 98.31 222 THR A O 1
ATOM 1747 N N . ARG A 1 223 ? 19.984 19.844 -12.422 1 98.31 223 ARG A N 1
ATOM 1748 C CA . ARG A 1 223 ? 21.297 19.438 -12.906 1 98.31 223 ARG A CA 1
ATOM 1749 C C . ARG A 1 223 ? 21.25 18.031 -13.516 1 98.31 223 ARG A C 1
ATOM 1751 O O . ARG A 1 223 ? 22.266 17.516 -13.984 1 98.31 223 ARG A O 1
ATOM 1758 N N . ARG A 1 224 ? 20.172 17.453 -13.43 1 98.44 224 ARG A N 1
ATOM 1759 C CA . ARG A 1 224 ? 19.953 16.109 -13.961 1 98.44 224 ARG A CA 1
ATOM 1760 C C . ARG A 1 224 ? 20.922 15.117 -13.344 1 98.44 224 ARG A C 1
ATOM 1762 O O . ARG A 1 224 ? 21.453 14.242 -14.039 1 98.44 224 ARG A O 1
ATOM 1769 N N . ASP A 1 225 ? 21.188 15.289 -12.133 1 98.44 225 ASP A N 1
ATOM 1770 C CA . ASP A 1 225 ? 22.078 14.414 -11.383 1 98.44 225 ASP A CA 1
ATOM 1771 C C . ASP A 1 225 ? 21.297 13.414 -10.539 1 98.44 225 ASP A C 1
ATOM 1773 O O . ASP A 1 225 ? 20.953 13.695 -9.391 1 98.44 225 ASP A O 1
ATOM 1777 N N . ILE A 1 226 ? 21.141 12.258 -11.094 1 98.69 226 ILE A N 1
ATOM 1778 C CA . ILE A 1 226 ? 20.266 11.273 -10.484 1 98.69 226 ILE A CA 1
ATOM 1779 C C . ILE A 1 226 ? 20.797 10.891 -9.102 1 98.69 226 ILE A C 1
ATOM 1781 O O . ILE A 1 226 ? 20.031 10.836 -8.133 1 98.69 226 ILE A O 1
ATOM 1785 N N . ASP A 1 227 ? 22.062 10.656 -8.961 1 98.62 227 ASP A N 1
ATOM 1786 C CA . ASP A 1 227 ? 22.641 10.281 -7.676 1 98.62 227 ASP A CA 1
ATOM 1787 C C . ASP A 1 227 ? 22.422 11.375 -6.633 1 98.62 227 ASP A C 1
ATOM 1789 O O . ASP A 1 227 ? 22.047 11.086 -5.492 1 98.62 227 ASP A O 1
ATOM 1793 N N . ALA A 1 228 ? 22.625 12.586 -7.008 1 98.75 228 ALA A N 1
ATOM 1794 C CA . ALA A 1 228 ? 22.422 13.703 -6.094 1 98.75 228 ALA A CA 1
ATOM 1795 C C . ALA A 1 228 ? 20.953 13.82 -5.699 1 98.75 228 ALA A C 1
ATOM 1797 O O . ALA A 1 228 ? 20.625 14.148 -4.555 1 98.75 228 ALA A O 1
ATOM 1798 N N . VAL A 1 229 ? 20.016 13.594 -6.656 1 98.88 229 VAL A N 1
ATOM 1799 C CA . VAL A 1 229 ? 18.578 13.633 -6.383 1 98.88 229 VAL A CA 1
ATOM 1800 C C . VAL A 1 229 ? 18.234 12.602 -5.316 1 98.88 229 VAL A C 1
ATOM 1802 O O . VAL A 1 229 ? 17.562 12.922 -4.324 1 98.88 229 VAL A O 1
ATOM 1805 N N . LEU A 1 230 ? 18.734 11.398 -5.496 1 98.81 230 LEU A N 1
ATOM 1806 C CA . LEU A 1 230 ? 18.406 10.312 -4.574 1 98.81 230 LEU A CA 1
ATOM 1807 C C . LEU A 1 230 ? 19.031 10.57 -3.201 1 98.81 230 LEU A C 1
ATOM 1809 O O . LEU A 1 230 ? 18.375 10.344 -2.176 1 98.81 230 LEU A O 1
ATOM 1813 N N . GLU A 1 231 ? 20.219 11.062 -3.193 1 98.75 231 GLU A N 1
ATOM 1814 C CA . GLU A 1 231 ? 20.875 11.359 -1.928 1 98.75 231 GLU A CA 1
ATOM 1815 C C . GLU A 1 231 ? 20.172 12.484 -1.183 1 98.75 231 GLU A C 1
ATOM 1817 O O . GLU A 1 231 ? 19.938 12.391 0.026 1 98.75 231 GLU A O 1
ATOM 1822 N N . THR A 1 232 ? 19.844 13.516 -1.866 1 98.69 232 THR A N 1
ATOM 1823 C CA . THR A 1 232 ? 19.172 14.656 -1.256 1 98.69 232 THR A CA 1
ATOM 1824 C C . THR A 1 232 ? 17.781 14.273 -0.764 1 98.69 232 THR A C 1
ATOM 1826 O O . THR A 1 232 ? 17.359 14.695 0.316 1 98.69 232 THR A O 1
ATOM 1829 N N . ALA A 1 233 ? 17.078 13.508 -1.518 1 98.75 233 ALA A N 1
ATOM 1830 C CA . ALA A 1 233 ? 15.758 13.055 -1.116 1 98.75 233 ALA A CA 1
ATOM 1831 C C . ALA A 1 233 ? 15.828 12.188 0.141 1 98.75 233 ALA A C 1
ATOM 1833 O O . ALA A 1 233 ? 15.023 12.352 1.062 1 98.75 233 ALA A O 1
ATOM 1834 N N . HIS A 1 234 ? 16.781 11.281 0.132 1 98.62 234 HIS A N 1
ATOM 1835 C CA . HIS A 1 234 ? 16.984 10.438 1.301 1 98.62 234 HIS A CA 1
ATOM 1836 C C . HIS A 1 234 ? 17.25 11.273 2.547 1 98.62 234 HIS A C 1
ATOM 1838 O O . HIS A 1 234 ? 16.672 11.023 3.605 1 98.62 234 HIS A O 1
ATOM 1844 N N . LYS A 1 235 ? 18.094 12.258 2.441 1 98.31 235 LYS A N 1
ATOM 1845 C CA . LYS A 1 235 ? 18.422 13.141 3.559 1 98.31 235 LYS A CA 1
ATOM 1846 C C . LYS A 1 235 ? 17.203 13.945 4.004 1 98.31 235 LYS A C 1
ATOM 1848 O O . LYS A 1 235 ? 16.969 14.117 5.203 1 98.31 235 LYS A O 1
ATOM 1853 N N . ARG A 1 236 ? 16.484 14.445 3.078 1 98 236 ARG A N 1
ATOM 1854 C CA . ARG A 1 236 ? 15.305 15.25 3.383 1 98 236 ARG A CA 1
ATOM 1855 C C . ARG A 1 236 ? 14.273 14.43 4.145 1 98 236 ARG A C 1
ATOM 1857 O O . ARG A 1 236 ? 13.719 14.891 5.148 1 98 236 ARG A O 1
ATOM 1864 N N . ILE A 1 237 ? 13.992 13.25 3.689 1 98.44 237 ILE A N 1
ATOM 1865 C CA . ILE A 1 237 ? 13.031 12.367 4.34 1 98.44 237 ILE A CA 1
ATOM 1866 C C . ILE A 1 237 ? 13.547 11.969 5.719 1 98.44 237 ILE A C 1
ATOM 1868 O O . ILE A 1 237 ? 12.781 11.914 6.684 1 98.44 237 ILE A O 1
ATOM 1872 N N . GLY A 1 238 ? 14.828 11.734 5.797 1 98.19 238 GLY A N 1
ATOM 1873 C CA . GLY A 1 238 ? 15.438 11.461 7.09 1 98.19 238 GLY A CA 1
ATOM 1874 C C . GLY A 1 238 ? 15.289 12.602 8.07 1 98.19 238 GLY A C 1
ATOM 1875 O O . GLY A 1 238 ? 14.992 12.383 9.25 1 98.19 238 GLY A O 1
ATOM 1876 N N . ASN A 1 239 ? 15.523 13.812 7.617 1 97.44 239 ASN A N 1
ATOM 1877 C CA . ASN A 1 239 ? 15.344 14.992 8.453 1 97.44 239 ASN A CA 1
ATOM 1878 C C . ASN A 1 239 ? 13.906 15.117 8.953 1 97.44 239 ASN A C 1
ATOM 1880 O O . ASN A 1 239 ? 13.68 15.445 10.125 1 97.44 239 ASN A O 1
ATOM 1884 N N . SER A 1 240 ? 13.016 14.883 8.047 1 97.69 240 SER A N 1
ATOM 1885 C CA . SER A 1 240 ? 11.609 14.914 8.414 1 97.69 240 SER A CA 1
ATOM 1886 C C . SER A 1 240 ? 11.289 13.875 9.477 1 97.69 240 SER A C 1
ATOM 1888 O O . SER A 1 240 ? 10.586 14.172 10.453 1 97.69 240 SER A O 1
ATOM 1890 N N . ARG A 1 241 ? 11.773 12.703 9.281 1 97.88 241 ARG A N 1
ATOM 1891 C CA . ARG A 1 241 ? 11.586 11.625 10.242 1 97.88 241 ARG A CA 1
ATOM 1892 C C . ARG A 1 241 ? 12.102 12.023 11.617 1 97.88 241 ARG A C 1
ATOM 1894 O O . ARG A 1 241 ? 11.398 11.875 12.617 1 97.88 241 ARG A O 1
ATOM 1901 N N . GLU A 1 242 ? 13.273 12.531 11.711 1 96.94 242 GLU A N 1
ATOM 1902 C CA . GLU A 1 242 ? 13.906 12.883 12.977 1 96.94 242 GLU A CA 1
ATOM 1903 C C . GLU A 1 242 ? 13.156 14.016 13.68 1 96.94 242 GLU A C 1
ATOM 1905 O O . GLU A 1 242 ? 13.023 14.016 14.906 1 96.94 242 GLU A O 1
ATOM 1910 N N . ALA A 1 243 ? 12.75 14.977 12.938 1 96.81 243 ALA A N 1
ATOM 1911 C CA . ALA A 1 243 ? 11.969 16.062 13.508 1 96.81 243 ALA A CA 1
ATOM 1912 C C . ALA A 1 243 ? 10.695 15.547 14.172 1 96.81 243 ALA A C 1
ATOM 1914 O O . ALA A 1 243 ? 10.344 15.969 15.273 1 96.81 243 ALA A O 1
ATOM 1915 N N . ALA A 1 244 ? 10.023 14.633 13.492 1 97.25 244 ALA A N 1
ATOM 1916 C CA . ALA A 1 244 ? 8.797 14.062 14.031 1 97.25 244 ALA A CA 1
ATOM 1917 C C . ALA A 1 244 ? 9.078 13.211 15.273 1 97.25 244 ALA A C 1
ATOM 1919 O O . ALA A 1 244 ? 8.312 13.242 16.234 1 97.25 244 ALA A O 1
ATOM 1920 N N . ILE A 1 245 ? 10.172 12.477 15.25 1 96.75 245 ILE A N 1
ATOM 1921 C CA . ILE A 1 245 ? 10.555 11.664 16.406 1 96.75 245 ILE A CA 1
ATOM 1922 C C . ILE A 1 245 ? 10.805 12.555 17.609 1 96.75 245 ILE A C 1
ATOM 1924 O O . ILE A 1 245 ? 10.344 12.266 18.719 1 96.75 245 ILE A O 1
ATOM 1928 N N . ARG A 1 246 ? 11.477 13.594 17.406 1 95.06 246 ARG A N 1
ATOM 1929 C CA . ARG A 1 246 ? 11.758 14.539 18.484 1 95.06 246 ARG A CA 1
ATOM 1930 C C . ARG A 1 246 ? 10.469 15.141 19.031 1 95.06 246 ARG A C 1
ATOM 1932 O O . ARG A 1 246 ? 10.312 15.281 20.25 1 95.06 246 ARG A O 1
ATOM 1939 N N . ALA A 1 247 ? 9.617 15.453 18.156 1 94.88 247 ALA A N 1
ATOM 1940 C CA . ALA A 1 247 ? 8.352 16.047 18.562 1 94.88 247 ALA A CA 1
ATOM 1941 C C . ALA A 1 247 ? 7.535 15.062 19.406 1 94.88 247 ALA A C 1
ATOM 1943 O O . ALA A 1 247 ? 6.918 15.445 20.406 1 94.88 247 ALA A O 1
ATOM 1944 N N . LEU A 1 248 ? 7.496 13.836 18.984 1 94.38 248 LEU A N 1
ATOM 1945 C CA . LEU A 1 248 ? 6.773 12.805 19.719 1 94.38 248 LEU A CA 1
ATOM 1946 C C . LEU A 1 248 ? 7.363 12.633 21.109 1 94.38 248 LEU A C 1
ATOM 1948 O O . LEU A 1 248 ? 6.625 12.43 22.078 1 94.38 248 LEU A O 1
ATOM 1952 N N . ALA A 1 249 ? 8.609 12.719 21.156 1 90.19 249 ALA A N 1
ATOM 1953 C CA . ALA A 1 249 ? 9.297 12.539 22.422 1 90.19 249 ALA A CA 1
ATOM 1954 C C . ALA A 1 249 ? 9.016 13.711 23.375 1 90.19 249 ALA A C 1
ATOM 1956 O O . ALA A 1 249 ? 8.938 13.523 24.578 1 90.19 249 ALA A O 1
ATOM 1957 N N . SER A 1 250 ? 8.852 14.883 22.859 1 83.25 250 SER A N 1
ATOM 1958 C CA . SER A 1 250 ? 8.609 16.078 23.672 1 83.25 250 SER A CA 1
ATOM 1959 C C . SER A 1 250 ? 7.168 16.125 24.156 1 83.25 250 SER A C 1
ATOM 1961 O O . SER A 1 250 ? 6.887 16.672 25.234 1 83.25 250 SER A O 1
ATOM 1963 N N . GLY A 1 251 ? 6.164 15.844 23.328 1 67.31 251 GLY A N 1
ATOM 1964 C CA . GLY A 1 251 ? 4.762 15.828 23.703 1 67.31 251 GLY A CA 1
ATOM 1965 C C . GLY A 1 251 ? 4.445 14.805 24.781 1 67.31 251 GLY A C 1
ATOM 1966 O O . GLY A 1 251 ? 3.561 15.023 25.609 1 67.31 251 GLY A O 1
ATOM 1967 N N . VAL A 1 252 ? 4.977 13.555 24.641 1 52.94 252 VAL A N 1
ATOM 1968 C CA . VAL A 1 252 ? 4.848 12.57 25.719 1 52.94 252 VAL A CA 1
ATOM 1969 C C . VAL A 1 252 ? 5.309 13.188 27.031 1 52.94 252 VAL A C 1
ATOM 1971 O O . VAL A 1 252 ? 4.719 12.938 28.078 1 52.94 252 VAL A O 1
ATOM 1974 N N . ARG A 1 253 ? 6.145 14.141 27.188 1 44.5 253 ARG A N 1
ATOM 1975 C CA . ARG A 1 253 ? 6.598 14.828 28.391 1 44.5 253 ARG A CA 1
ATOM 1976 C C . ARG A 1 253 ? 5.57 15.852 28.859 1 44.5 253 ARG A C 1
ATOM 1978 O O . ARG A 1 253 ? 5.375 16.031 30.062 1 44.5 253 ARG A O 1
ATOM 1985 N N . LYS A 1 254 ? 4.879 16.531 28.094 1 46.59 254 LYS A N 1
ATOM 1986 C CA . LYS A 1 254 ? 3.941 17.531 28.594 1 46.59 254 LYS A CA 1
ATOM 1987 C C . LYS A 1 254 ? 2.695 16.875 29.172 1 46.59 254 LYS A C 1
ATOM 1989 O O . LYS A 1 254 ? 2.039 17.453 30.047 1 46.59 254 LYS A O 1
ATOM 1994 N N . GLY A 1 255 ? 2.297 15.773 28.656 1 44.69 255 GLY A N 1
ATOM 1995 C CA . GLY A 1 255 ? 1.133 15.156 29.266 1 44.69 255 GLY A CA 1
ATOM 1996 C C . GLY A 1 255 ? 1.4 14.648 30.672 1 44.69 255 GLY A C 1
ATOM 1997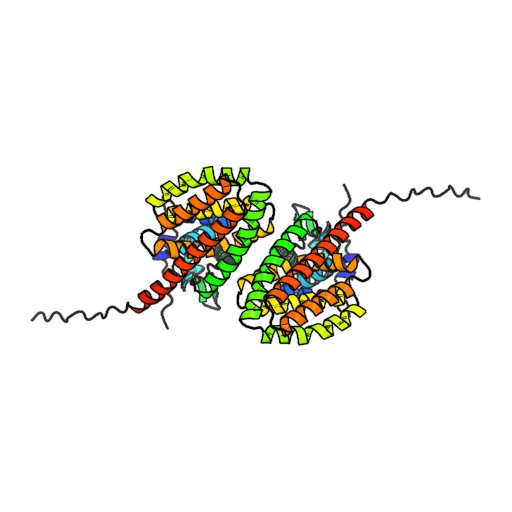 O O . GLY A 1 255 ? 0.483 14.195 31.359 1 44.69 255 GLY A O 1
ATOM 1998 N N . LYS A 1 256 ? 2.578 14.344 31.031 1 40.19 256 LYS A N 1
ATOM 1999 C CA . LYS A 1 256 ? 2.867 13.914 32.406 1 40.19 256 LYS A CA 1
ATOM 2000 C C . LYS A 1 256 ? 3.039 15.109 33.312 1 40.19 256 LYS A C 1
ATOM 2002 O O . LYS A 1 256 ? 3.406 14.953 34.5 1 40.19 256 LYS A O 1
ATOM 2007 N N . ALA A 1 257 ? 3.248 16.344 33.062 1 38.06 257 ALA A N 1
ATOM 2008 C CA . ALA A 1 257 ? 3.338 17.391 34.062 1 38.06 257 ALA A CA 1
ATOM 2009 C C . ALA A 1 257 ? 2.084 17.438 34.938 1 38.06 257 ALA A C 1
ATOM 2011 O O . ALA A 1 257 ? 0.979 17.172 34.469 1 38.06 257 ALA A O 1
ATOM 2012 N N . GLY A 1 258 ? 2.25 17.609 36.469 1 34.09 258 GLY A N 1
ATOM 2013 C CA . GLY A 1 258 ? 1.711 17.5 37.812 1 34.09 258 GLY A CA 1
ATOM 2014 C C . GLY A 1 258 ? 0.447 18.328 38 1 34.09 258 GLY A C 1
ATOM 2015 O O . GLY A 1 258 ? 0.208 19.297 37.281 1 34.09 258 GLY A O 1
ATOM 2016 N N . PRO A 1 259 ? -0.563 17.703 38.562 1 37.75 259 PRO A N 1
ATOM 2017 C CA . PRO A 1 259 ? -1.715 18.344 39.219 1 37.75 259 PRO A CA 1
ATOM 2018 C C . PRO A 1 259 ? -1.351 19.656 39.906 1 37.75 259 PRO A C 1
ATOM 2020 O O . PRO A 1 259 ? -0.368 19.719 40.656 1 37.75 259 PRO A O 1
ATOM 2023 N N . ALA A 1 260 ? -1.356 20.797 39.219 1 33.5 260 ALA A N 1
ATOM 2024 C CA . ALA A 1 260 ? -1.291 22.031 40 1 33.5 260 ALA A CA 1
ATOM 2025 C C . ALA A 1 260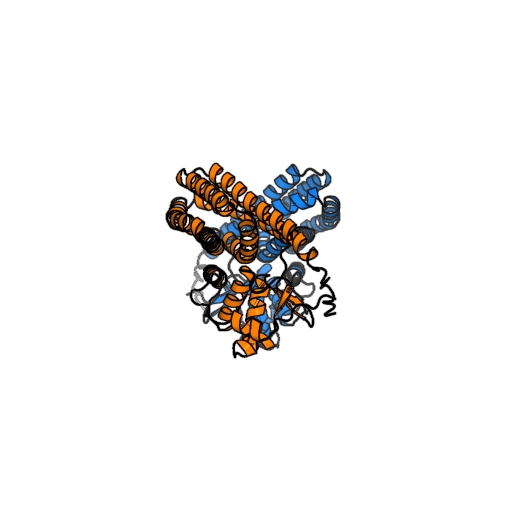 ? -2.023 21.859 41.344 1 33.5 260 ALA A C 1
ATOM 2027 O O . ALA A 1 260 ? -3.174 21.422 41.375 1 33.5 260 ALA A O 1
ATOM 2028 N N . GLY A 1 261 ? -1.347 21.547 42.469 1 31.67 261 GLY A N 1
ATOM 2029 C CA . GLY A 1 261 ? -1.798 21.625 43.844 1 31.67 261 GLY A CA 1
ATOM 2030 C C . GLY A 1 261 ? -2.66 22.828 44.125 1 31.67 261 GLY A C 1
ATOM 2031 O O . GLY A 1 261 ? -2.262 23.969 43.844 1 31.67 261 GLY A O 1
ATOM 2032 N N . ASN A 1 262 ? -3.938 22.703 44 1 33.03 262 ASN A N 1
ATOM 2033 C CA . ASN A 1 262 ? -4.992 23.609 44.469 1 33.03 262 ASN A CA 1
ATOM 2034 C C . ASN A 1 262 ? -4.723 24.125 45.875 1 33.03 262 ASN A C 1
ATOM 2036 O O . ASN A 1 262 ? -5.18 23.547 46.844 1 33.03 262 ASN A O 1
ATOM 2040 N N . ASP A 1 263 ? -3.467 24.422 46.25 1 31.7 263 ASP A N 1
ATOM 2041 C CA . ASP A 1 263 ? -3.324 24.969 47.594 1 31.7 263 ASP A CA 1
ATOM 2042 C C . ASP A 1 263 ? -4 26.344 47.719 1 31.7 263 ASP A C 1
ATOM 2044 O O . ASP A 1 263 ? -3.357 27.375 47.5 1 31.7 263 ASP A O 1
ATOM 2048 N N . ALA A 1 264 ? -5.152 26.531 47.062 1 32.97 264 ALA A N 1
ATOM 2049 C CA . ALA A 1 264 ? -5.809 27.797 47.344 1 32.97 264 ALA A CA 1
ATOM 2050 C C . ALA A 1 264 ? -6.023 28 48.844 1 32.97 264 ALA A C 1
ATOM 2052 O O . ALA A 1 264 ? -6.5 27.094 49.531 1 32.97 264 ALA A O 1
ATOM 2053 N N . VAL A 1 265 ? -5.305 28.859 49.594 1 35.59 265 VAL A N 1
ATOM 2054 C CA . VAL A 1 265 ? -5.328 29.453 50.938 1 35.59 265 VAL A CA 1
ATOM 2055 C C . VAL A 1 265 ? -6.762 29.812 51.312 1 35.59 265 VAL A C 1
ATOM 2057 O O . VAL A 1 265 ? -7.527 30.312 50.469 1 35.59 265 VAL A O 1
ATOM 2060 N N . PRO A 1 266 ? -7.27 29.297 52.5 1 35.09 266 PRO A N 1
ATOM 2061 C CA . PRO A 1 266 ? -8.562 29.562 53.156 1 35.09 266 PRO A CA 1
ATOM 2062 C C . PRO A 1 266 ? -8.812 31.062 53.344 1 35.09 266 PRO A C 1
ATOM 2064 O O . PRO A 1 266 ? -7.969 31.766 53.938 1 35.09 266 PRO A O 1
ATOM 2067 N N . ALA A 1 267 ? -9.383 31.781 52.406 1 31.55 267 ALA A N 1
ATOM 2068 C CA . ALA A 1 267 ? -9.789 33.156 52.688 1 31.55 267 ALA A CA 1
ATOM 2069 C C . ALA A 1 267 ? -10.602 33.25 53.969 1 31.55 267 ALA A C 1
ATOM 2071 O O . ALA A 1 267 ? -11.625 32.594 54.125 1 31.55 267 ALA A O 1
ATOM 2072 N N . GLY A 1 268 ? -9.977 33.281 55.156 1 27.05 268 GLY A N 1
ATOM 2073 C CA . GLY A 1 268 ? -10.609 33.812 56.344 1 27.05 268 GLY A CA 1
ATOM 2074 C C . GLY A 1 268 ? -11.547 34.969 56.094 1 27.05 268 GLY A C 1
ATOM 2075 O O . GLY A 1 268 ? -11.125 36 55.594 1 27.05 268 GLY A O 1
ATOM 2076 N N . ALA A 1 269 ? -12.805 34.594 55.75 1 26.27 269 ALA A N 1
ATOM 2077 C CA . ALA A 1 269 ? -13.945 35.531 55.719 1 26.27 269 ALA A CA 1
ATOM 2078 C C . ALA A 1 269 ? -13.922 36.469 56.906 1 26.27 269 ALA A C 1
ATOM 2080 O O . ALA A 1 269 ? -13.531 36.062 58 1 26.27 269 ALA A O 1
ATOM 2081 N N . PHE A 1 270 ? -14.406 37.656 56.594 1 25.06 270 PHE A N 1
ATOM 2082 C CA . PHE A 1 270 ? -15.273 38.5 57.375 1 25.06 270 PHE A CA 1
ATOM 2083 C C . PHE A 1 270 ? -16.531 37.75 57.812 1 25.06 270 PHE A C 1
ATOM 2085 O O . PHE A 1 270 ? -17.031 36.906 57.094 1 25.06 270 PHE A O 1
ATOM 2092 N N . MET B 1 1 ? -14.641 -7.344 -32.688 1 23.42 1 MET B N 1
ATOM 2093 C CA . MET B 1 1 ? -15.555 -7.281 -31.562 1 23.42 1 MET B CA 1
ATOM 2094 C C . MET B 1 1 ? -15.578 -8.609 -30.812 1 23.42 1 MET B C 1
ATOM 2096 O O . MET B 1 1 ? -16.328 -9.516 -31.156 1 23.42 1 MET B O 1
ATOM 2100 N N . GLY B 1 2 ? -14.453 -9.148 -30.438 1 28.77 2 GLY B N 1
ATOM 2101 C CA . GLY B 1 2 ? -14.367 -10.516 -29.938 1 28.77 2 GLY B CA 1
ATOM 2102 C C . GLY B 1 2 ? -15.273 -10.781 -28.766 1 28.77 2 GLY B C 1
ATOM 2103 O O . GLY B 1 2 ? -15.438 -9.93 -27.891 1 28.77 2 GLY B O 1
ATOM 2104 N N . ARG B 1 3 ? -16.25 -11.602 -28.906 1 31.42 3 ARG B N 1
ATOM 2105 C CA . ARG B 1 3 ? -17.281 -12.016 -27.953 1 31.42 3 ARG B CA 1
ATOM 2106 C C . ARG B 1 3 ? -16.672 -12.414 -26.625 1 31.42 3 ARG B C 1
ATOM 2108 O O . ARG B 1 3 ? -15.82 -13.312 -26.562 1 31.42 3 ARG B O 1
ATOM 2115 N N . LEU B 1 4 ? -16.5 -11.43 -25.844 1 40.31 4 LEU B N 1
ATOM 2116 C CA . LEU B 1 4 ? -16.109 -11.68 -24.453 1 40.31 4 LEU B CA 1
ATOM 2117 C C . LEU B 1 4 ? -16.828 -12.891 -23.891 1 40.31 4 LEU B C 1
ATOM 2119 O O . LEU B 1 4 ? -18.062 -12.992 -23.984 1 40.31 4 LEU B O 1
ATOM 2123 N N . LYS B 1 5 ? -16.234 -14.023 -23.844 1 46.06 5 LYS B N 1
ATOM 2124 C CA . LYS B 1 5 ? -16.766 -15.32 -23.438 1 46.06 5 LYS B CA 1
ATOM 2125 C C . LYS B 1 5 ? -17.516 -15.211 -22.125 1 46.06 5 LYS B C 1
ATOM 2127 O O . LYS B 1 5 ? -16.969 -14.781 -21.109 1 46.06 5 LYS B O 1
ATOM 2132 N N . THR B 1 6 ? -18.766 -14.844 -22.25 1 47.31 6 THR B N 1
ATOM 2133 C CA . THR B 1 6 ? -19.672 -14.898 -21.109 1 47.31 6 THR B CA 1
ATOM 2134 C C . THR B 1 6 ? -19.641 -16.281 -20.469 1 47.31 6 THR B C 1
ATOM 2136 O O . THR B 1 6 ? -19.547 -17.297 -21.172 1 47.31 6 THR B O 1
ATOM 2139 N N . THR B 1 7 ? -19.016 -16.484 -19.391 1 48.72 7 THR B N 1
ATOM 2140 C CA . THR B 1 7 ? -19.078 -17.75 -18.688 1 48.72 7 THR B CA 1
ATOM 2141 C C . THR B 1 7 ? -20.516 -18.281 -18.672 1 48.72 7 THR B C 1
ATOM 2143 O O . THR B 1 7 ? -21.406 -17.625 -18.141 1 48.72 7 THR B O 1
ATOM 2146 N N . ASN B 1 8 ? -20.844 -18.984 -19.672 1 50.41 8 ASN B N 1
ATOM 2147 C CA . ASN B 1 8 ? -22.094 -19.719 -19.609 1 50.41 8 ASN B CA 1
ATOM 2148 C C . ASN B 1 8 ? -22.25 -20.453 -18.281 1 50.41 8 ASN B C 1
ATOM 2150 O O . ASN B 1 8 ? -21.266 -20.75 -17.609 1 50.41 8 ASN B O 1
ATOM 2154 N N . THR B 1 9 ? -23.516 -20.594 -17.766 1 58.31 9 THR B N 1
ATOM 2155 C CA . THR B 1 9 ? -24.031 -21.094 -16.5 1 58.31 9 THR B CA 1
ATOM 2156 C C . THR B 1 9 ? -23.484 -22.5 -16.219 1 58.31 9 THR B C 1
ATOM 2158 O O . THR B 1 9 ? -23.031 -22.781 -15.109 1 58.31 9 THR B O 1
ATOM 2161 N N . PRO B 1 10 ? -23.484 -23.359 -17.188 1 56.28 10 PRO B N 1
ATOM 2162 C CA . PRO B 1 10 ? -23.062 -24.703 -16.828 1 56.28 10 PRO B CA 1
ATOM 2163 C C . PRO B 1 10 ? -21.578 -24.797 -16.5 1 56.28 10 PRO B C 1
ATOM 2165 O O . PRO B 1 10 ? -21.172 -25.516 -15.586 1 56.28 10 PRO B O 1
ATOM 2168 N N . GLU B 1 11 ? -20.781 -24.031 -17.156 1 60.16 11 GLU B N 1
ATOM 2169 C CA . GLU B 1 11 ? -19.344 -24.047 -16.938 1 60.16 11 GLU B CA 1
ATOM 2170 C C . GLU B 1 11 ? -18.984 -23.438 -15.586 1 60.16 11 GLU B C 1
ATOM 2172 O O . GLU B 1 11 ? -18.141 -23.984 -14.859 1 60.16 11 GLU B O 1
ATOM 2177 N N . LEU B 1 12 ? -19.656 -22.453 -15.289 1 61.53 12 LEU B N 1
ATOM 2178 C CA . LEU B 1 12 ? -19.406 -21.812 -14 1 61.53 12 LEU B CA 1
ATOM 2179 C C . LEU B 1 12 ? -19.812 -22.734 -12.844 1 61.53 12 LEU B C 1
ATOM 2181 O O . LEU B 1 12 ? -19.141 -22.766 -11.812 1 61.53 12 LEU B O 1
ATOM 2185 N N . GLN B 1 13 ? -20.938 -23.438 -13.156 1 62.38 13 GLN B N 1
ATOM 2186 C CA . GLN B 1 13 ? -21.422 -24.359 -12.117 1 62.38 13 GLN B CA 1
ATOM 2187 C C . GLN B 1 13 ? -20.359 -25.391 -11.773 1 62.38 13 GLN B C 1
ATOM 2189 O O . GLN B 1 13 ? -20.109 -25.672 -10.594 1 62.38 13 GLN B O 1
ATOM 2194 N N . SER B 1 14 ? -19.828 -25.969 -12.789 1 67.88 14 SER B N 1
ATOM 2195 C CA . SER B 1 14 ? -18.797 -26.984 -12.57 1 67.88 14 SER B CA 1
ATOM 21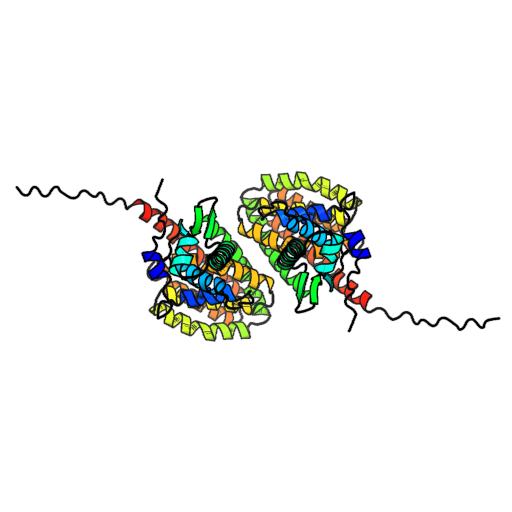96 C C . SER B 1 14 ? -17.578 -26.406 -11.898 1 67.88 14 SER B C 1
ATOM 2198 O O . SER B 1 14 ? -16.969 -27.047 -11.023 1 67.88 14 SER B O 1
ATOM 2200 N N . LEU B 1 15 ? -17.375 -25.141 -12.172 1 67.81 15 LEU B N 1
ATOM 2201 C CA . LEU B 1 15 ? -16.172 -24.5 -11.664 1 67.81 15 LEU B CA 1
ATOM 2202 C C . LEU B 1 15 ? -16.328 -24.109 -10.195 1 67.81 15 LEU B C 1
ATOM 2204 O O . LEU B 1 15 ? -15.383 -24.219 -9.422 1 67.81 15 LEU B O 1
ATOM 2208 N N . LEU B 1 16 ? -17.5 -23.828 -9.898 1 69.75 16 LEU B N 1
ATOM 2209 C CA . LEU B 1 16 ? -17.719 -23.281 -8.562 1 69.75 16 LEU B CA 1
ATOM 2210 C C . LEU B 1 16 ? -18.078 -24.391 -7.578 1 69.75 16 LEU B C 1
ATOM 2212 O O . LEU B 1 16 ? -18.156 -24.141 -6.371 1 69.75 16 LEU B O 1
ATOM 2216 N N . ALA B 1 17 ? -18.219 -25.609 -8.195 1 67 17 ALA B N 1
ATOM 2217 C CA . ALA B 1 17 ? -18.484 -26.75 -7.312 1 67 17 ALA B CA 1
ATOM 2218 C C . ALA B 1 17 ? -17.25 -27.078 -6.465 1 67 17 ALA B C 1
ATOM 2220 O O . ALA B 1 17 ? -16.125 -26.922 -6.918 1 67 17 ALA B O 1
ATOM 2221 N N . PRO B 1 18 ? -17.469 -27.328 -5.195 1 62.31 18 PRO B N 1
ATOM 2222 C CA . PRO B 1 18 ? -16.328 -27.719 -4.359 1 62.31 18 PRO B CA 1
ATOM 2223 C C . PRO B 1 18 ? -15.492 -28.828 -4.988 1 62.31 18 PRO B C 1
ATOM 2225 O O . PRO B 1 18 ? -16.031 -29.781 -5.527 1 62.31 18 PRO B O 1
ATOM 2228 N N . GLN B 1 19 ? -14.258 -28.5 -5.215 1 63.25 19 GLN B N 1
ATOM 2229 C CA . GLN B 1 19 ? -13.344 -29.484 -5.77 1 63.25 19 GLN B CA 1
ATOM 2230 C C . GLN B 1 19 ? -12.617 -30.25 -4.664 1 63.25 19 GLN B C 1
ATOM 2232 O O . GLN B 1 19 ? -12.273 -29.672 -3.629 1 63.25 19 GLN B O 1
ATOM 2237 N N . THR B 1 20 ? -12.766 -31.562 -4.582 1 67.06 20 THR B N 1
ATOM 2238 C CA . THR B 1 20 ? -12.008 -32.406 -3.676 1 67.06 20 THR B CA 1
ATOM 2239 C C . THR B 1 20 ? -11.062 -33.344 -4.457 1 67.06 20 THR B C 1
ATOM 2241 O O . THR B 1 20 ? -11.5 -34.062 -5.344 1 67.06 20 THR B O 1
ATOM 2244 N N . PRO B 1 21 ? -9.609 -33.25 -4.207 1 69.31 21 PRO B N 1
ATOM 2245 C CA . PRO B 1 21 ? -9 -32.344 -3.225 1 69.31 21 PRO B CA 1
ATOM 2246 C C . PRO B 1 21 ? -8.891 -30.922 -3.732 1 69.31 21 PRO B C 1
ATOM 2248 O O . PRO B 1 21 ? -8.875 -30.688 -4.945 1 69.31 21 PRO B O 1
ATOM 2251 N N . GLN B 1 22 ? -8.883 -30.016 -2.779 1 78.06 22 GLN B N 1
ATOM 2252 C CA . GLN B 1 22 ? -8.789 -28.609 -3.133 1 78.06 22 GLN B CA 1
ATOM 2253 C C . GLN B 1 22 ? -7.41 -28.281 -3.703 1 78.06 22 GLN B C 1
ATOM 2255 O O . GLN B 1 22 ? -6.398 -28.797 -3.236 1 78.06 22 GLN B O 1
ATOM 2260 N N . ASN B 1 23 ? -7.418 -27.594 -4.762 1 84.06 23 ASN B N 1
ATOM 2261 C CA . ASN B 1 23 ? -6.16 -27.109 -5.312 1 84.06 23 ASN B CA 1
ATOM 2262 C C . ASN B 1 23 ? -5.355 -26.328 -4.27 1 84.06 23 ASN B C 1
ATOM 2264 O O . ASN B 1 23 ? -5.906 -25.5 -3.547 1 84.06 23 ASN B O 1
ATOM 2268 N N . PRO B 1 24 ? -4.129 -26.703 -4.07 1 87.25 24 PRO B N 1
ATOM 2269 C CA . PRO B 1 24 ? -3.297 -26.047 -3.064 1 87.25 24 PRO B CA 1
ATOM 2270 C C . PRO B 1 24 ? -3.277 -24.531 -3.225 1 87.25 24 PRO B C 1
ATOM 2272 O O . PRO B 1 24 ? -3.111 -23.797 -2.242 1 87.25 24 PRO B O 1
ATOM 2275 N N . VAL B 1 25 ? -3.51 -24.062 -4.402 1 90.25 25 VAL B N 1
ATOM 2276 C CA . VAL B 1 25 ? -3.506 -22.625 -4.648 1 90.25 25 VAL B CA 1
ATOM 2277 C C . VAL B 1 25 ? -4.715 -21.984 -3.975 1 90.25 25 VAL B C 1
ATOM 2279 O O . VAL B 1 25 ? -4.617 -20.875 -3.436 1 90.25 25 VAL B O 1
ATOM 2282 N N . THR B 1 26 ? -5.738 -22.672 -4.004 1 84.44 26 THR B N 1
ATOM 2283 C CA . THR B 1 26 ? -6.941 -22.141 -3.371 1 84.44 26 THR B CA 1
ATOM 2284 C C . THR B 1 26 ? -6.727 -21.938 -1.875 1 84.44 26 THR B C 1
ATOM 2286 O O . THR B 1 26 ? -7.191 -20.953 -1.302 1 84.44 26 THR B O 1
ATOM 2289 N N . LEU B 1 27 ? -6.039 -22.859 -1.331 1 83.81 27 LEU B N 1
ATOM 2290 C CA . LEU B 1 27 ? -5.734 -22.75 0.091 1 83.81 27 LEU B CA 1
ATOM 2291 C C . LEU B 1 27 ? -4.836 -21.547 0.359 1 83.81 27 LEU B C 1
ATOM 2293 O O . LEU B 1 27 ? -5.039 -20.812 1.334 1 83.81 27 LEU B O 1
ATOM 2297 N N . ALA B 1 28 ? -3.877 -21.344 -0.485 1 89.62 28 ALA B N 1
ATOM 2298 C CA . ALA B 1 28 ? -2.979 -20.203 -0.362 1 89.62 28 ALA B CA 1
ATOM 2299 C C . ALA B 1 28 ? -3.738 -18.891 -0.524 1 89.62 28 ALA B C 1
ATOM 2301 O O . ALA B 1 28 ? -3.52 -17.938 0.233 1 89.62 28 ALA B O 1
ATOM 2302 N N . V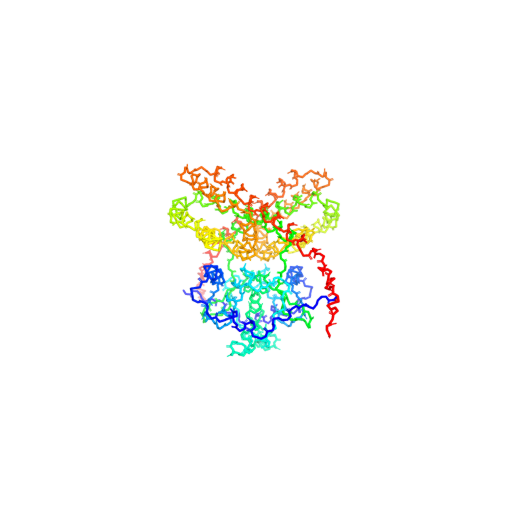AL B 1 29 ? -4.629 -18.859 -1.437 1 90.62 29 VAL B N 1
ATOM 2303 C CA . VAL B 1 29 ? -5.434 -17.672 -1.714 1 90.62 29 VAL B CA 1
ATOM 2304 C C . VAL B 1 29 ? -6.316 -17.359 -0.509 1 90.62 29 VAL B C 1
ATOM 2306 O O . VAL B 1 29 ? -6.477 -16.188 -0.143 1 90.62 29 VAL B O 1
ATOM 2309 N N . GLU B 1 30 ? -6.844 -18.391 0.025 1 85.81 30 GLU B N 1
ATOM 2310 C CA . GLU B 1 30 ? -7.668 -18.219 1.218 1 85.81 30 GLU B CA 1
ATOM 2311 C C . GLU B 1 30 ? -6.883 -17.547 2.336 1 85.81 30 GLU B C 1
ATOM 2313 O O . GLU B 1 30 ? -7.387 -16.625 2.986 1 85.81 30 GLU B O 1
ATOM 2318 N N . GLN B 1 31 ? -5.723 -18.016 2.518 1 85 31 GLN B N 1
ATOM 2319 C CA . GLN B 1 31 ? -4.883 -17.422 3.551 1 85 31 GLN B CA 1
ATOM 2320 C C . GLN B 1 31 ? -4.625 -15.945 3.268 1 85 31 GLN B C 1
ATOM 2322 O O . GLN B 1 31 ? -4.645 -15.125 4.184 1 85 31 GLN B O 1
ATOM 2327 N N . ALA B 1 32 ? -4.406 -15.617 2.031 1 87.5 32 ALA B N 1
ATOM 2328 C CA . ALA B 1 32 ? -4.141 -14.234 1.64 1 87.5 32 ALA B CA 1
ATOM 2329 C C . ALA B 1 32 ? -5.355 -13.352 1.898 1 87.5 32 ALA B C 1
ATOM 2331 O O . ALA B 1 32 ? -5.227 -12.258 2.457 1 87.5 32 ALA B O 1
ATOM 2332 N N . LEU B 1 33 ? -6.461 -13.797 1.555 1 84.62 33 LEU B N 1
ATOM 2333 C CA . LEU B 1 33 ? -7.676 -13 1.662 1 84.62 33 LEU B CA 1
ATOM 2334 C C . LEU B 1 33 ? -8.117 -12.867 3.117 1 84.62 33 LEU B C 1
ATOM 2336 O O . LEU B 1 33 ? -8.758 -11.883 3.49 1 84.62 33 LEU B O 1
ATOM 2340 N N . MET B 1 34 ? -7.652 -13.789 3.945 1 79.75 34 MET B N 1
ATOM 2341 C CA . MET B 1 34 ? -8.031 -13.797 5.355 1 79.75 34 MET B CA 1
ATOM 2342 C C . MET B 1 34 ? -7.078 -12.945 6.18 1 79.75 34 MET B C 1
ATOM 2344 O O . MET B 1 34 ? -7.402 -12.547 7.301 1 79.75 34 MET B O 1
ATOM 2348 N N . HIS B 1 35 ? -5.879 -12.859 5.887 1 73.31 35 HIS B N 1
ATOM 2349 C CA . HIS B 1 35 ? -4.82 -12.203 6.648 1 73.31 35 HIS B CA 1
ATOM 2350 C C . HIS B 1 35 ? -5.238 -10.805 7.09 1 73.31 35 HIS B C 1
ATOM 2352 O O . HIS B 1 35 ? -4.82 -10.328 8.148 1 73.31 35 HIS B O 1
ATOM 2358 N N . GLY B 1 36 ? -6.059 -10.055 6.723 1 58.19 36 GLY B N 1
ATOM 2359 C CA . GLY B 1 36 ? -6.266 -8.711 7.234 1 58.19 36 GLY B CA 1
ATOM 2360 C C . GLY B 1 36 ? -7.723 -8.391 7.5 1 58.19 36 GLY B C 1
ATOM 2361 O O . GLY B 1 36 ? -8.07 -7.238 7.773 1 58.19 36 GLY B O 1
ATOM 2362 N N . ARG B 1 37 ? -8.359 -9.477 7.418 1 59.28 37 ARG B N 1
ATOM 2363 C CA . ARG B 1 37 ? -9.781 -9.172 7.566 1 59.28 37 ARG B CA 1
ATOM 2364 C C . ARG B 1 37 ? -10.414 -10.031 8.656 1 59.28 37 ARG B C 1
ATOM 2366 O O . ARG B 1 37 ? -9.898 -11.094 8.992 1 59.28 37 ARG B O 1
ATOM 2373 N N . ASP B 1 38 ? -11.148 -9.234 9.531 1 56.34 38 ASP B N 1
ATOM 2374 C CA . ASP B 1 38 ? -11.984 -10.047 10.398 1 56.34 38 ASP B CA 1
ATOM 2375 C C . ASP B 1 38 ? -12.773 -11.078 9.602 1 56.34 38 ASP B C 1
ATOM 2377 O O . ASP B 1 38 ? -13.852 -10.781 9.086 1 56.34 38 ASP B O 1
ATOM 2381 N N . TRP B 1 39 ? -12.086 -11.945 9.125 1 56.94 39 TRP B N 1
ATOM 2382 C CA . TRP B 1 39 ? -12.711 -12.961 8.281 1 56.94 39 TRP B CA 1
ATOM 2383 C C . TRP B 1 39 ? -13.82 -13.688 9.031 1 56.94 39 TRP B C 1
ATOM 2385 O O . TRP B 1 39 ? -13.578 -14.281 10.086 1 56.94 39 TRP B O 1
ATOM 2395 N N . SER B 1 40 ? -14.992 -12.984 9.094 1 57.78 40 SER B N 1
ATOM 2396 C CA . SER B 1 40 ? -16.141 -13.695 9.648 1 57.78 40 SER B CA 1
ATOM 2397 C C . SER B 1 40 ? -16.547 -14.867 8.766 1 57.78 40 SER B C 1
ATOM 2399 O O . SER B 1 40 ? -17.5 -15.594 9.086 1 57.78 40 SER B O 1
ATOM 2401 N N . ALA B 1 41 ? -15.672 -15.266 7.898 1 67.25 41 ALA B N 1
ATOM 2402 C CA . ALA B 1 41 ? -16.031 -16.359 7 1 67.25 41 ALA B CA 1
ATOM 2403 C C . ALA B 1 41 ? -17.422 -16.141 6.41 1 67.25 41 ALA B C 1
ATOM 2405 O O . ALA B 1 41 ? -18.266 -17.062 6.422 1 67.25 41 ALA B O 1
ATOM 2406 N N . SER B 1 42 ? -17.688 -14.867 5.953 1 82.25 42 SER B N 1
ATOM 2407 C CA . SER B 1 42 ? -18.969 -14.562 5.32 1 82.25 42 SER B CA 1
ATOM 2408 C C . SER B 1 42 ? -19.109 -15.289 3.986 1 82.25 42 SER B C 1
ATOM 2410 O O . SER B 1 42 ? -18.141 -15.828 3.461 1 82.25 42 SER B O 1
ATOM 2412 N N . VAL B 1 43 ? -20.281 -15.422 3.588 1 86.56 43 VAL B N 1
ATOM 2413 C CA . VAL B 1 43 ? -20.562 -16.031 2.291 1 86.56 43 VAL B CA 1
ATOM 2414 C C . VAL B 1 43 ? -19.797 -15.281 1.197 1 86.56 43 VAL B C 1
ATOM 2416 O O . VAL B 1 43 ? -19.25 -15.906 0.291 1 86.56 43 VAL B O 1
ATOM 2419 N N . ALA B 1 44 ? -19.703 -13.992 1.324 1 90.12 44 ALA B N 1
ATOM 2420 C CA . ALA B 1 44 ? -18.969 -13.18 0.363 1 90.12 44 ALA B CA 1
ATOM 2421 C C . ALA B 1 44 ? -17.5 -13.555 0.344 1 90.12 44 ALA B C 1
ATOM 2423 O O . ALA B 1 44 ? -16.891 -13.68 -0.726 1 90.12 44 ALA B O 1
ATOM 2424 N N . ASP B 1 45 ? -16.984 -13.75 1.53 1 87.75 45 ASP B N 1
ATOM 2425 C CA . ASP B 1 45 ? -15.57 -14.125 1.641 1 87.75 45 ASP B CA 1
ATOM 2426 C C . ASP B 1 45 ? -15.312 -15.477 0.986 1 87.75 45 ASP B C 1
ATOM 2428 O O . ASP B 1 45 ? -14.312 -15.648 0.285 1 87.75 45 ASP B O 1
ATOM 2432 N N . GLN B 1 46 ? -16.188 -16.359 1.242 1 86.19 46 GLN B N 1
ATOM 2433 C CA . GLN B 1 46 ? -16.047 -17.703 0.67 1 86.19 46 GLN B CA 1
ATOM 2434 C C . GLN B 1 46 ? -16.109 -17.656 -0.854 1 86.19 46 GLN B C 1
ATOM 2436 O O . GLN B 1 46 ? -15.328 -18.328 -1.533 1 86.19 46 GLN B O 1
ATOM 2441 N N . ILE B 1 47 ? -17 -16.906 -1.345 1 89.88 47 ILE B N 1
ATOM 2442 C CA . ILE B 1 47 ? -17.125 -16.75 -2.789 1 89.88 47 ILE B CA 1
ATOM 2443 C C . ILE B 1 47 ? -15.859 -16.109 -3.359 1 89.88 47 ILE B C 1
ATOM 2445 O O . ILE B 1 47 ? -15.336 -16.562 -4.383 1 89.88 47 ILE B O 1
ATOM 2449 N N . ALA B 1 48 ? -15.375 -15.117 -2.695 1 92.25 48 ALA B N 1
ATOM 2450 C CA . ALA B 1 48 ? -14.164 -14.43 -3.137 1 92.25 48 ALA B CA 1
ATOM 2451 C C . ALA B 1 48 ? -12.977 -15.391 -3.197 1 92.25 48 ALA B C 1
ATOM 2453 O O . ALA B 1 48 ? -12.211 -15.383 -4.164 1 92.25 48 ALA B O 1
ATOM 2454 N N . VAL B 1 49 ? -12.883 -16.203 -2.182 1 89 49 VAL B N 1
ATOM 2455 C CA . VAL B 1 49 ? -11.781 -17.156 -2.107 1 89 49 VAL B CA 1
ATOM 2456 C C . VAL B 1 49 ? -11.867 -18.141 -3.283 1 89 49 VAL B C 1
ATOM 2458 O O . VAL B 1 49 ? -10.859 -18.391 -3.953 1 89 49 VAL B O 1
ATOM 2461 N N . ARG B 1 50 ? -12.984 -18.594 -3.525 1 87.81 50 ARG B N 1
ATOM 2462 C CA . ARG B 1 50 ? -13.172 -19.562 -4.602 1 87.81 50 ARG B CA 1
ATOM 2463 C C . ARG B 1 50 ? -12.859 -18.938 -5.957 1 87.81 50 ARG B C 1
ATOM 2465 O O . ARG B 1 50 ? -12.109 -19.5 -6.754 1 87.81 50 ARG B O 1
ATOM 2472 N N . LEU B 1 51 ? -13.422 -17.812 -6.199 1 92.56 51 LEU B N 1
ATOM 2473 C CA . LEU B 1 51 ? -13.203 -17.141 -7.477 1 92.56 51 LEU B CA 1
ATOM 2474 C C . LEU B 1 51 ? -11.727 -16.766 -7.648 1 92.56 51 LEU B C 1
ATOM 2476 O O . LEU B 1 51 ? -11.156 -16.969 -8.727 1 92.56 51 LEU B O 1
ATOM 2480 N N . ALA B 1 52 ? -11.156 -16.297 -6.594 1 93.75 52 ALA B N 1
ATOM 2481 C CA . ALA B 1 52 ? -9.75 -15.914 -6.656 1 93.75 52 ALA B CA 1
ATOM 2482 C C . ALA B 1 52 ? -8.867 -17.109 -6.969 1 93.75 52 ALA B C 1
ATOM 2484 O O . ALA B 1 52 ? -7.918 -17.016 -7.754 1 93.75 52 ALA B O 1
ATOM 2485 N N . GLY B 1 53 ? -9.156 -18.203 -6.316 1 90.75 53 GLY B N 1
ATOM 2486 C CA . GLY B 1 53 ? -8.422 -19.422 -6.602 1 90.75 53 GLY B CA 1
ATOM 2487 C C . GLY B 1 53 ? -8.508 -19.844 -8.055 1 90.75 53 GLY B C 1
ATOM 2488 O O . GLY B 1 53 ? -7.492 -20.141 -8.688 1 90.75 53 GLY B O 1
ATOM 2489 N N . LEU B 1 54 ? -9.688 -19.781 -8.594 1 89 54 LEU B N 1
ATOM 2490 C CA . LEU B 1 54 ? -9.938 -20.219 -9.961 1 89 54 LEU B CA 1
ATOM 2491 C C . LEU B 1 54 ? -9.297 -19.25 -10.961 1 89 54 LEU B C 1
ATOM 2493 O O . LEU B 1 54 ? -8.82 -19.672 -12.016 1 89 54 LEU B O 1
ATOM 2497 N N . ILE B 1 55 ? -9.289 -18 -10.617 1 92.5 55 ILE B N 1
ATOM 2498 C CA . ILE B 1 55 ? -8.641 -17 -11.453 1 92.5 55 ILE B CA 1
ATOM 2499 C C . ILE B 1 55 ? -7.129 -17.219 -11.445 1 92.5 55 ILE B C 1
ATOM 2501 O O . ILE B 1 55 ? -6.484 -17.172 -12.5 1 92.5 55 ILE B O 1
ATOM 2505 N N . THR B 1 56 ? -6.609 -17.516 -10.328 1 91.81 56 THR B N 1
ATOM 2506 C CA . THR B 1 56 ? -5.168 -17.641 -10.156 1 91.81 56 THR B CA 1
ATOM 2507 C C . THR B 1 56 ? -4.625 -18.828 -10.945 1 91.81 56 THR B C 1
ATOM 2509 O O . THR B 1 56 ? -3.557 -18.75 -11.547 1 91.81 56 THR B O 1
ATOM 2512 N N . ILE B 1 57 ? -5.359 -19.922 -11 1 87.38 57 ILE B N 1
ATOM 2513 C CA . ILE B 1 57 ? -4.871 -21.109 -11.688 1 87.38 57 ILE B CA 1
ATOM 2514 C C . ILE B 1 57 ? -5.367 -21.109 -13.133 1 87.38 57 ILE B C 1
ATOM 2516 O O . ILE B 1 57 ? -5.258 -22.109 -13.836 1 87.38 57 ILE B O 1
ATOM 2520 N N . ASP B 1 58 ? -6.023 -20.031 -13.523 1 88 58 ASP B N 1
ATOM 2521 C CA . ASP B 1 58 ? -6.418 -19.719 -14.898 1 88 58 ASP B CA 1
ATOM 2522 C C . ASP B 1 58 ? -7.539 -20.656 -15.367 1 88 58 ASP B C 1
ATOM 2524 O O . ASP B 1 58 ? -7.633 -20.969 -16.547 1 88 58 ASP B O 1
ATOM 2528 N N . VAL B 1 59 ? -8.266 -21.188 -14.445 1 85.38 59 VAL B N 1
ATOM 2529 C CA . VAL B 1 59 ? -9.508 -21.859 -14.789 1 85.38 59 VAL B CA 1
ATOM 2530 C C . VAL B 1 59 ? -10.555 -20.844 -15.227 1 85.38 59 VAL B C 1
ATOM 2532 O O . VAL B 1 59 ? -11.297 -21.078 -16.188 1 85.38 59 VAL B O 1
ATOM 2535 N N . ILE B 1 60 ? -10.719 -19.797 -14.453 1 88.94 60 ILE B N 1
ATOM 2536 C CA . ILE B 1 60 ? -11.359 -18.594 -14.953 1 88.94 60 ILE B CA 1
ATOM 2537 C C . ILE B 1 60 ? -10.312 -17.703 -15.625 1 88.94 60 ILE B C 1
ATOM 2539 O O . ILE B 1 60 ? -9.367 -17.25 -14.984 1 88.94 60 ILE B O 1
ATOM 2543 N N . HIS B 1 61 ? -10.516 -17.422 -16.891 1 90.38 61 HIS B N 1
ATOM 2544 C CA . HIS B 1 61 ? -9.438 -16.875 -17.703 1 90.38 61 HIS B CA 1
ATOM 2545 C C . HIS B 1 61 ? -9.445 -15.352 -17.672 1 90.38 61 HIS B C 1
ATOM 2547 O O . HIS B 1 61 ? -10.492 -14.734 -17.469 1 90.38 61 HIS B O 1
ATOM 2553 N N . ALA B 1 62 ? -8.242 -14.797 -17.953 1 92.56 62 ALA B N 1
ATOM 2554 C CA . ALA B 1 62 ? -8.117 -13.352 -18.109 1 92.56 62 ALA B CA 1
ATOM 2555 C C . ALA B 1 62 ? -9.07 -12.836 -19.188 1 92.56 62 ALA B C 1
ATOM 2557 O O . ALA B 1 62 ? -9.242 -13.477 -20.234 1 92.56 62 ALA B O 1
ATOM 2558 N N . GLY B 1 63 ? -9.688 -11.727 -18.875 1 92.06 63 GLY B N 1
ATOM 2559 C CA . GLY B 1 63 ? -10.602 -11.125 -19.844 1 92.06 63 GLY B CA 1
ATOM 2560 C C . GLY B 1 63 ? -12.016 -11.672 -19.734 1 92.06 63 GLY B C 1
ATOM 2561 O O . GLY B 1 63 ? -12.945 -11.102 -20.297 1 92.06 63 GLY B O 1
ATOM 2562 N N . GLN B 1 64 ? -12.227 -12.711 -19.016 1 91 64 GLN B N 1
ATOM 2563 C CA . GLN B 1 64 ? -13.539 -13.312 -18.859 1 91 64 GLN B CA 1
ATOM 2564 C C . GLN B 1 64 ? -14.453 -12.438 -18.016 1 91 64 GLN B C 1
ATOM 2566 O O . GLN B 1 64 ? -14.031 -11.891 -17 1 91 64 GLN B O 1
ATOM 2571 N N . ARG B 1 65 ? -15.68 -12.398 -18.391 1 92.44 65 ARG B N 1
ATOM 2572 C CA . ARG B 1 65 ? -16.688 -11.641 -17.641 1 92.44 65 ARG B CA 1
ATOM 2573 C C . ARG B 1 65 ? -17.312 -12.5 -16.547 1 92.44 65 ARG B C 1
ATOM 2575 O O . ARG B 1 65 ? -17.641 -13.664 -16.766 1 92.44 65 ARG B O 1
ATOM 2582 N N . LEU B 1 66 ? -17.438 -11.906 -15.438 1 92.44 66 LEU B N 1
ATOM 2583 C CA . LEU B 1 66 ? -18.125 -12.531 -14.312 1 92.44 66 LEU B CA 1
ATOM 2584 C C . LEU B 1 66 ? -19.422 -11.797 -14 1 92.44 66 LEU B C 1
ATOM 2586 O O . LEU B 1 66 ? -19.406 -10.727 -13.391 1 92.44 66 LEU B O 1
ATOM 2590 N N . LEU B 1 67 ? -20.5 -12.414 -14.344 1 89.38 67 LEU B N 1
ATOM 2591 C CA . LEU B 1 67 ? -21.797 -11.789 -14.141 1 89.38 67 LEU B CA 1
ATOM 2592 C C . LEU B 1 67 ? -22.375 -12.164 -12.773 1 89.38 67 LEU B C 1
ATOM 2594 O O . LEU B 1 67 ? -22.453 -13.344 -12.43 1 89.38 67 LEU B O 1
ATOM 2598 N N . GLU B 1 68 ? -22.75 -11.117 -12.07 1 91.06 68 GLU B N 1
ATOM 2599 C CA . GLU B 1 68 ? -23.328 -11.32 -10.742 1 91.06 68 GLU B CA 1
ATOM 2600 C C . GLU B 1 68 ? -24.5 -12.297 -10.797 1 91.06 68 GLU B C 1
ATOM 2602 O O . GLU B 1 68 ? -24.609 -13.188 -9.953 1 91.06 68 GLU B O 1
ATOM 2607 N N . LYS B 1 69 ? -25.359 -12.125 -11.773 1 88.69 69 LYS B N 1
ATOM 2608 C CA . LYS B 1 69 ? -26.547 -12.953 -11.914 1 88.69 69 LYS B CA 1
ATOM 2609 C C . LYS B 1 69 ? -26.188 -14.422 -12.086 1 88.69 69 LYS B C 1
ATOM 2611 O O . LYS B 1 69 ? -26.75 -15.289 -11.414 1 88.69 69 LYS B O 1
ATOM 2616 N N . ASP B 1 70 ? -25.266 -14.711 -12.93 1 86.75 70 ASP B N 1
ATOM 2617 C CA . ASP B 1 70 ? -24.859 -16.094 -13.219 1 86.75 70 ASP B CA 1
ATOM 2618 C C . ASP B 1 70 ? -24.25 -16.75 -11.984 1 86.75 70 ASP B C 1
ATOM 2620 O O . ASP B 1 70 ? -24.562 -17.906 -11.672 1 86.75 70 ASP B O 1
ATOM 2624 N N . ILE B 1 71 ? -23.438 -16.031 -11.297 1 90.25 71 ILE B N 1
ATOM 2625 C CA . ILE B 1 71 ? -22.766 -16.578 -10.117 1 90.25 71 ILE B CA 1
ATOM 2626 C C . ILE B 1 71 ? -23.797 -16.828 -9.016 1 90.25 71 ILE B C 1
ATOM 2628 O O . ILE B 1 71 ? -23.766 -17.891 -8.375 1 90.25 71 ILE B O 1
ATOM 2632 N N . SER B 1 72 ? -24.641 -15.867 -8.844 1 91.06 72 SER B N 1
ATOM 2633 C CA . SER B 1 72 ? -25.688 -16 -7.848 1 91.06 72 SER B CA 1
ATOM 2634 C C . SER B 1 72 ? -26.547 -17.234 -8.117 1 91.06 72 SER B C 1
ATOM 2636 O O . SER B 1 72 ? -26.906 -17.969 -7.188 1 91.06 72 SER B O 1
ATOM 2638 N N . GLU B 1 73 ? -26.875 -17.469 -9.32 1 87 73 GLU B N 1
ATOM 2639 C CA . GLU B 1 73 ? -27.719 -18.594 -9.719 1 87 73 GLU B CA 1
ATOM 2640 C C . GLU B 1 73 ? -27 -19.922 -9.484 1 87 73 GLU B C 1
ATOM 2642 O O . GLU B 1 73 ? -27.578 -20.859 -8.922 1 87 73 GLU B O 1
ATOM 2647 N N . VAL B 1 74 ? -25.766 -19.953 -9.805 1 82.81 74 VAL B N 1
ATOM 2648 C CA . VAL B 1 74 ? -24.984 -21.172 -9.695 1 82.81 74 VAL B CA 1
ATOM 2649 C C . VAL B 1 74 ? -24.781 -21.531 -8.227 1 82.81 74 VAL B C 1
ATOM 2651 O O . VAL B 1 74 ? -24.875 -22.703 -7.84 1 82.81 74 VAL B O 1
ATOM 2654 N N . LEU B 1 75 ? -24.547 -20.531 -7.445 1 87.12 75 LEU B N 1
ATOM 2655 C CA . LEU B 1 75 ? -24.219 -20.766 -6.043 1 87.12 75 LEU B CA 1
ATOM 2656 C C . LEU B 1 75 ? -25.484 -20.75 -5.18 1 87.12 75 LEU B C 1
ATOM 2658 O O . LEU B 1 75 ? -25.422 -21.047 -3.98 1 87.12 75 LEU B O 1
ATOM 2662 N N . GLU B 1 76 ? -26.562 -20.438 -5.781 1 88.19 76 GLU B N 1
ATOM 2663 C CA . GLU B 1 76 ? -27.844 -20.375 -5.086 1 88.19 76 GLU B CA 1
ATOM 2664 C C . GLU B 1 76 ? -27.781 -19.422 -3.889 1 88.19 76 GLU B C 1
ATOM 2666 O O . GLU B 1 76 ? -28.156 -19.797 -2.777 1 88.19 76 GLU B O 1
ATOM 2671 N N . VAL B 1 77 ? -27.266 -18.281 -4.148 1 89.75 77 VAL B N 1
ATOM 2672 C CA . VAL B 1 77 ? -27.203 -17.203 -3.17 1 89.75 77 VAL B CA 1
ATOM 2673 C C . VAL B 1 77 ? -27.75 -15.922 -3.789 1 89.75 77 VAL B C 1
ATOM 2675 O O . VAL B 1 77 ? -27.953 -15.852 -5.004 1 89.75 77 VAL B O 1
ATOM 2678 N N . SER B 1 78 ? -28.031 -15.008 -2.893 1 92.75 78 SER B N 1
ATOM 2679 C CA . SER B 1 78 ? -28.5 -13.719 -3.396 1 92.75 78 SER B CA 1
ATOM 2680 C C . SER B 1 78 ? -27.375 -12.969 -4.098 1 92.75 78 SER B C 1
ATOM 2682 O O . SER B 1 78 ? -26.203 -13.359 -4.008 1 92.75 78 SER B O 1
ATOM 2684 N N . ARG B 1 79 ? -27.719 -11.922 -4.75 1 93.06 79 ARG B N 1
ATOM 2685 C CA . ARG B 1 79 ? -26.734 -11.148 -5.5 1 93.06 79 ARG B CA 1
ATOM 2686 C C . ARG B 1 79 ? -25.859 -10.32 -4.562 1 93.06 79 ARG B C 1
ATOM 2688 O O . ARG B 1 79 ? -24.719 -9.961 -4.914 1 93.06 79 ARG B O 1
ATOM 2695 N N . ALA B 1 80 ? -26.312 -10.086 -3.471 1 92.88 80 ALA B N 1
ATOM 2696 C CA . ALA B 1 80 ? -25.609 -9.188 -2.551 1 92.88 80 ALA B CA 1
ATOM 2697 C C . ALA B 1 80 ? -24.25 -9.742 -2.162 1 92.88 80 ALA B C 1
ATOM 2699 O O . ALA B 1 80 ? -23.219 -9.07 -2.316 1 92.88 80 ALA B O 1
ATOM 2700 N N . PRO B 1 81 ? -24.141 -10.914 -1.717 1 93.19 81 PRO B N 1
ATOM 2701 C CA . PRO B 1 81 ? -22.828 -11.445 -1.364 1 93.19 81 PRO B CA 1
ATOM 2702 C C . PRO B 1 81 ? -21.922 -11.609 -2.576 1 93.19 81 PRO B C 1
ATOM 2704 O O . PRO B 1 81 ? -20.688 -11.508 -2.449 1 93.19 81 PRO B O 1
ATOM 2707 N N . VAL B 1 82 ? -22.5 -11.859 -3.717 1 93.62 82 VAL B N 1
ATOM 2708 C CA . VAL B 1 82 ? -21.703 -11.977 -4.934 1 93.62 82 VAL B CA 1
ATOM 2709 C C . VAL B 1 82 ? -21.078 -10.625 -5.273 1 93.62 82 VAL B C 1
ATOM 2711 O O . VAL B 1 82 ? -19.891 -10.547 -5.594 1 93.62 82 VAL B O 1
ATOM 2714 N N . ARG B 1 83 ? -21.891 -9.672 -5.18 1 93.38 83 ARG B N 1
ATOM 2715 C CA . ARG B 1 83 ? -21.391 -8.32 -5.422 1 93.38 83 ARG B CA 1
ATOM 2716 C C . ARG B 1 83 ? -20.25 -7.973 -4.461 1 93.38 83 ARG B C 1
ATOM 2718 O O . ARG B 1 83 ? -19.234 -7.414 -4.871 1 93.38 83 ARG B O 1
ATOM 2725 N N . GLU B 1 84 ? -20.406 -8.312 -3.279 1 92.19 84 GLU B N 1
ATOM 2726 C CA . GLU B 1 84 ? -19.375 -8.07 -2.275 1 92.19 84 GLU B CA 1
ATOM 2727 C C . GLU B 1 84 ? -18.109 -8.852 -2.588 1 92.19 84 GLU B C 1
ATOM 2729 O O . GLU B 1 84 ? -17 -8.328 -2.438 1 92.19 84 GLU B O 1
ATOM 2734 N N . ALA B 1 85 ? -18.266 -10.016 -2.971 1 93.31 85 ALA B N 1
ATOM 2735 C CA . ALA B 1 85 ? -17.125 -10.852 -3.334 1 93.31 85 ALA B CA 1
ATOM 2736 C C . ALA B 1 85 ? -16.359 -10.242 -4.5 1 93.31 85 ALA B C 1
ATOM 2738 O O . ALA B 1 85 ? -15.125 -10.203 -4.48 1 93.31 85 ALA B O 1
ATOM 2739 N N . LEU B 1 86 ? -17.125 -9.797 -5.449 1 95.19 86 LEU B N 1
ATOM 2740 C CA . LEU B 1 86 ? -16.484 -9.211 -6.625 1 95.19 86 LEU B CA 1
ATOM 2741 C C . LEU B 1 86 ? -15.781 -7.906 -6.262 1 95.19 86 LEU B C 1
ATOM 2743 O O . LEU B 1 86 ? -14.742 -7.574 -6.844 1 95.19 86 LEU B O 1
ATOM 2747 N N . ARG B 1 87 ? -16.25 -7.219 -5.297 1 93.12 87 ARG B N 1
ATOM 2748 C CA . ARG B 1 87 ? -15.586 -6.008 -4.82 1 93.12 87 ARG B CA 1
ATOM 2749 C C . ARG B 1 87 ? -14.281 -6.344 -4.109 1 93.12 87 ARG B C 1
ATOM 2751 O O . ARG B 1 87 ? -13.297 -5.613 -4.227 1 93.12 87 ARG B O 1
ATOM 2758 N N . ILE B 1 88 ? -14.297 -7.406 -3.381 1 90.94 88 ILE B N 1
ATOM 2759 C CA . ILE B 1 88 ? -13.07 -7.879 -2.75 1 90.94 88 ILE B CA 1
ATOM 2760 C C . ILE B 1 88 ? -12.023 -8.18 -3.818 1 90.94 88 ILE B C 1
ATOM 2762 O O . ILE B 1 88 ? -10.875 -7.742 -3.715 1 90.94 88 ILE B O 1
ATOM 2766 N N . LEU B 1 89 ? -12.461 -8.859 -4.84 1 94.88 89 LEU B N 1
ATOM 2767 C CA . LEU B 1 89 ? -11.547 -9.242 -5.91 1 94.88 89 LEU B CA 1
ATOM 2768 C C . LEU B 1 89 ? -11.055 -8.016 -6.668 1 94.88 89 LEU B C 1
ATOM 2770 O O . LEU B 1 89 ? -9.93 -7.992 -7.16 1 94.88 89 LEU B O 1
ATOM 2774 N N . GLU B 1 90 ? -11.93 -7.012 -6.762 1 94.56 90 GLU B N 1
ATOM 2775 C CA . GLU B 1 90 ? -11.523 -5.762 -7.398 1 94.56 90 GLU B CA 1
ATOM 2776 C C . GLU B 1 90 ? -10.414 -5.07 -6.609 1 94.56 90 GLU B C 1
ATOM 2778 O O . GLU B 1 90 ? -9.453 -4.574 -7.191 1 94.56 90 GLU B O 1
ATOM 2783 N N . ARG B 1 91 ? -10.539 -5.086 -5.328 1 89.56 91 ARG B N 1
ATOM 2784 C CA . ARG B 1 91 ? -9.516 -4.5 -4.465 1 89.56 91 ARG B CA 1
ATOM 2785 C C . ARG B 1 91 ? -8.18 -5.223 -4.625 1 89.56 91 ARG B C 1
ATOM 2787 O O . ARG B 1 91 ? -7.121 -4.602 -4.535 1 89.56 91 ARG B O 1
ATOM 2794 N N . GLU B 1 92 ? -8.297 -6.477 -4.879 1 92.12 92 GLU B N 1
ATOM 2795 C CA . GLU B 1 92 ? -7.102 -7.289 -5.074 1 92.12 92 GLU B CA 1
ATOM 2796 C C . GLU B 1 92 ? -6.605 -7.203 -6.516 1 92.12 92 GLU B C 1
ATOM 2798 O O . GLU B 1 92 ? -5.602 -7.824 -6.871 1 92.12 92 GLU B O 1
ATOM 2803 N N . ARG B 1 93 ? -7.348 -6.527 -7.379 1 94.5 93 ARG B N 1
ATOM 2804 C CA . ARG B 1 93 ? -7.023 -6.262 -8.773 1 94.5 93 ARG B CA 1
ATOM 2805 C C . ARG B 1 93 ? -7.09 -7.539 -9.609 1 94.5 93 ARG B C 1
ATOM 2807 O O . ARG B 1 93 ? -6.367 -7.68 -10.602 1 94.5 93 ARG B O 1
ATOM 2814 N N . LEU B 1 94 ? -7.891 -8.438 -9.141 1 96 94 LEU B N 1
ATOM 2815 C CA . LEU B 1 94 ? -8.102 -9.664 -9.906 1 96 94 LEU B CA 1
ATOM 2816 C C . LEU B 1 94 ? -9.219 -9.469 -10.93 1 96 94 LEU B C 1
ATOM 2818 O O . LEU B 1 94 ? -9.266 -10.18 -11.945 1 96 94 LEU B O 1
ATOM 2822 N N . VAL B 1 95 ? -10.148 -8.516 -10.633 1 96.5 95 VAL B N 1
ATOM 2823 C CA . VAL B 1 95 ? -11.203 -8.141 -11.578 1 96.5 95 VAL B CA 1
ATOM 2824 C C . VAL B 1 95 ? -11.312 -6.621 -11.648 1 96.5 95 VAL B C 1
ATOM 2826 O O . VAL B 1 95 ? -10.766 -5.91 -10.805 1 96.5 95 VAL B O 1
ATOM 2829 N N . GLU B 1 96 ? -11.844 -6.117 -12.672 1 95.12 96 GLU B N 1
ATOM 2830 C CA . GLU B 1 96 ? -12.195 -4.707 -12.836 1 95.12 96 GLU B CA 1
ATOM 2831 C C . GLU B 1 96 ? -13.641 -4.551 -13.281 1 95.12 96 GLU B C 1
ATOM 2833 O O . GLU B 1 96 ? -14.141 -5.34 -14.086 1 95.12 96 GLU B O 1
ATOM 2838 N N . PHE B 1 97 ? -14.273 -3.602 -12.648 1 91.94 97 PHE B N 1
ATOM 2839 C CA . PHE B 1 97 ? -15.641 -3.322 -13.062 1 91.94 97 PHE B CA 1
ATOM 2840 C C . PHE B 1 97 ? -15.672 -2.348 -14.234 1 91.94 97 PHE B C 1
ATOM 2842 O O . PHE B 1 97 ? -14.969 -1.332 -14.219 1 91.94 97 PHE B O 1
ATOM 2849 N N . ARG B 1 98 ? -16.312 -2.664 -15.211 1 87 98 ARG B N 1
ATOM 2850 C CA . ARG B 1 98 ? -16.547 -1.796 -16.359 1 87 98 ARG B CA 1
ATOM 2851 C C . ARG B 1 98 ? -18.031 -1.474 -16.516 1 87 98 ARG B C 1
ATOM 2853 O O . ARG B 1 98 ? -18.891 -2.334 -16.281 1 87 98 ARG B O 1
ATOM 2860 N N . ALA B 1 99 ? -18.219 -0.221 -16.844 1 82.69 99 ALA B N 1
ATOM 2861 C CA . ALA B 1 99 ? -19.609 0.24 -16.984 1 82.69 99 ALA B CA 1
ATOM 2862 C C . ALA B 1 99 ? -20.375 -0.657 -17.938 1 82.69 99 ALA B C 1
ATOM 2864 O O . ALA B 1 99 ? -19.906 -0.957 -19.047 1 82.69 99 ALA B O 1
ATOM 2865 N N . ARG B 1 100 ? -21.516 -1.132 -17.438 1 78.06 100 ARG B N 1
ATOM 2866 C CA . ARG B 1 100 ? -22.5 -1.893 -18.203 1 78.06 100 ARG B CA 1
ATOM 2867 C C . ARG B 1 100 ? -21.953 -3.275 -18.547 1 78.06 100 ARG B C 1
ATOM 2869 O O . ARG B 1 100 ? -22.594 -4.023 -19.297 1 78.06 100 ARG B O 1
ATOM 2876 N N . ARG B 1 101 ? -20.734 -3.629 -18.172 1 81.44 101 ARG B N 1
ATOM 2877 C CA . ARG B 1 101 ? -20.172 -4.93 -18.531 1 81.44 101 ARG B CA 1
ATOM 2878 C C . ARG B 1 101 ? -19.938 -5.781 -17.297 1 81.44 101 ARG B C 1
ATOM 2880 O O . ARG B 1 101 ? -19.578 -6.957 -17.391 1 81.44 101 ARG B O 1
ATOM 2887 N N . GLY B 1 102 ? -20.094 -5.176 -16.156 1 87.38 102 GLY B N 1
ATOM 2888 C CA . GLY B 1 102 ? -19.875 -5.953 -14.945 1 87.38 102 GLY B CA 1
ATOM 2889 C C . GLY B 1 102 ? -18.422 -6.152 -14.609 1 87.38 102 GLY B C 1
ATOM 2890 O O . GLY B 1 102 ? -17.578 -5.309 -14.938 1 87.38 102 GLY B O 1
ATOM 2891 N N . ALA B 1 103 ? -18.125 -7.277 -13.906 1 94.88 103 ALA B N 1
ATOM 2892 C CA . ALA B 1 103 ? -16.75 -7.574 -13.484 1 94.88 103 ALA B CA 1
ATOM 2893 C C . ALA B 1 103 ? -16.031 -8.391 -14.547 1 94.88 103 ALA B C 1
ATOM 2895 O O . ALA B 1 103 ? -16.562 -9.383 -15.055 1 94.88 103 ALA B O 1
ATOM 2896 N N . ILE B 1 104 ? -14.805 -7.98 -14.883 1 95.56 104 ILE B N 1
ATOM 2897 C CA . ILE B 1 104 ? -13.961 -8.664 -15.859 1 95.56 104 ILE B CA 1
ATOM 2898 C C . ILE B 1 104 ? -12.641 -9.07 -15.211 1 95.56 104 ILE B C 1
ATOM 2900 O O . ILE B 1 104 ? -12.023 -8.273 -14.492 1 95.56 104 ILE B O 1
ATOM 2904 N N . VAL B 1 105 ? -12.258 -10.289 -15.398 1 95.81 105 VAL B N 1
ATOM 2905 C CA . VAL B 1 105 ? -10.977 -10.742 -14.867 1 95.81 105 VAL B CA 1
ATOM 2906 C C . VAL B 1 105 ? -9.836 -9.961 -15.516 1 95.81 105 VAL B C 1
ATOM 2908 O O . VAL B 1 105 ? -9.773 -9.859 -16.75 1 95.81 105 VAL B O 1
ATOM 2911 N N . THR B 1 106 ? -8.961 -9.398 -14.695 1 96.31 106 THR B N 1
ATOM 2912 C CA . THR B 1 106 ? -7.875 -8.57 -15.195 1 96.31 106 THR B CA 1
ATOM 2913 C C . THR B 1 106 ? -6.871 -9.422 -15.977 1 96.31 106 THR B C 1
ATOM 2915 O O . THR B 1 106 ? -6.699 -10.609 -15.695 1 96.31 106 THR B O 1
ATOM 2918 N N . GLU B 1 107 ? -6.227 -8.789 -16.953 1 94.31 107 GLU B N 1
ATOM 2919 C CA . GLU B 1 107 ? -5.195 -9.438 -17.766 1 94.31 107 GLU B CA 1
ATOM 2920 C C . GLU B 1 107 ? -3.797 -9.07 -17.266 1 94.31 107 GLU B C 1
ATOM 2922 O O . GLU B 1 107 ? -3.473 -7.895 -17.125 1 94.31 107 GLU B O 1
ATOM 2927 N N . PRO B 1 108 ? -3.051 -10.133 -17.016 1 93.56 108 PRO B N 1
ATOM 2928 C CA . PRO B 1 108 ? -1.643 -9.836 -16.734 1 93.56 108 PRO B CA 1
ATOM 2929 C C . PRO B 1 108 ? -0.972 -9.07 -17.875 1 93.56 108 PRO B C 1
ATOM 2931 O O . PRO B 1 108 ? -1.251 -9.336 -19.047 1 93.56 108 PRO B O 1
ATOM 2934 N N . ASN B 1 109 ? -0.215 -8.062 -17.562 1 93.19 109 ASN B N 1
ATOM 2935 C CA . ASN B 1 109 ? 0.509 -7.305 -18.578 1 93.19 109 ASN B CA 1
ATOM 2936 C C . ASN B 1 109 ? 1.893 -6.891 -18.078 1 93.19 109 ASN B C 1
ATOM 2938 O O . ASN B 1 109 ? 2.148 -6.879 -16.875 1 93.19 109 ASN B O 1
ATOM 2942 N N . ALA B 1 110 ? 2.68 -6.574 -19.016 1 94.81 110 ALA B N 1
ATOM 2943 C CA . ALA B 1 110 ? 4.102 -6.359 -18.75 1 94.81 110 ALA B CA 1
ATOM 2944 C C . ALA B 1 110 ? 4.32 -5.148 -17.859 1 94.81 110 ALA B C 1
ATOM 2946 O O . ALA B 1 110 ? 5.207 -5.156 -17 1 94.81 110 ALA B O 1
ATOM 2947 N N . GLN B 1 111 ? 3.592 -4.148 -18.016 1 95.25 111 GLN B N 1
ATOM 2948 C CA . GLN B 1 111 ? 3.771 -2.943 -17.219 1 95.25 111 GLN B CA 1
ATOM 2949 C C . GLN B 1 111 ? 3.42 -3.197 -15.758 1 95.25 111 GLN B C 1
ATOM 2951 O O . GLN B 1 111 ? 4.176 -2.822 -14.859 1 95.25 111 GLN B O 1
ATOM 2956 N N . ASP B 1 112 ? 2.279 -3.785 -15.57 1 95.81 112 ASP B N 1
ATOM 2957 C CA . ASP B 1 112 ? 1.873 -4.129 -14.211 1 95.81 112 ASP B CA 1
ATOM 2958 C C . ASP B 1 112 ? 2.908 -5.027 -13.539 1 95.81 112 ASP B C 1
ATOM 2960 O O . ASP B 1 112 ? 3.248 -4.828 -12.367 1 95.81 112 ASP B O 1
ATOM 2964 N N . LEU B 1 113 ? 3.379 -5.973 -14.258 1 97.44 113 LEU B N 1
ATOM 2965 C CA . LEU B 1 113 ? 4.406 -6.887 -13.781 1 97.44 113 LEU B CA 1
ATOM 2966 C C . LEU B 1 113 ? 5.652 -6.129 -13.344 1 97.44 113 LEU B C 1
ATOM 2968 O O . LEU B 1 113 ? 6.16 -6.34 -12.242 1 97.44 113 LEU B O 1
ATOM 2972 N N . ARG B 1 114 ? 6.117 -5.27 -14.148 1 96.56 114 ARG B N 1
ATOM 2973 C CA . ARG B 1 114 ? 7.316 -4.5 -13.836 1 96.56 114 ARG B CA 1
ATOM 2974 C C . ARG B 1 114 ? 7.102 -3.623 -12.609 1 96.56 114 ARG B C 1
ATOM 2976 O O . ARG B 1 114 ? 7.957 -3.564 -11.719 1 96.56 114 ARG B O 1
ATOM 2983 N N . ASP B 1 115 ? 5.996 -2.947 -12.562 1 97.31 115 ASP B N 1
ATOM 2984 C CA . ASP B 1 115 ? 5.676 -2.084 -11.43 1 97.31 115 ASP B CA 1
ATOM 2985 C C . ASP B 1 115 ? 5.695 -2.865 -10.117 1 97.31 115 ASP B C 1
ATOM 2987 O O . ASP B 1 115 ? 6.293 -2.424 -9.133 1 97.31 115 ASP B O 1
ATOM 2991 N N . ILE B 1 116 ? 5.121 -3.982 -10.148 1 98.25 116 ILE B N 1
ATOM 2992 C CA . ILE B 1 116 ? 4.957 -4.797 -8.953 1 98.25 116 ILE B CA 1
ATOM 2993 C C . ILE B 1 116 ? 6.316 -5.312 -8.484 1 98.25 116 ILE B C 1
ATOM 2995 O O . ILE B 1 116 ? 6.629 -5.266 -7.293 1 98.25 116 ILE B O 1
ATOM 2999 N N . TYR B 1 117 ? 7.137 -5.789 -9.398 1 98.56 117 TYR B N 1
ATOM 3000 C CA . TYR B 1 117 ? 8.367 -6.457 -9 1 98.56 117 TYR B CA 1
ATOM 3001 C C . TYR B 1 117 ? 9.398 -5.453 -8.5 1 98.56 117 TYR B C 1
ATOM 3003 O O . TYR B 1 117 ? 10.195 -5.766 -7.613 1 98.56 117 TYR B O 1
ATOM 3011 N N . VAL B 1 118 ? 9.352 -4.23 -9.047 1 98.31 118 VAL B N 1
ATOM 3012 C CA . VAL B 1 118 ? 10.234 -3.188 -8.531 1 98.31 118 VAL B CA 1
ATOM 3013 C C . VAL B 1 118 ? 9.891 -2.885 -7.078 1 98.31 118 VAL B C 1
ATOM 3015 O O . VAL B 1 118 ? 10.773 -2.818 -6.223 1 98.31 118 VAL B O 1
ATOM 3018 N N . VAL B 1 119 ? 8.656 -2.738 -6.785 1 98.62 119 VAL B N 1
ATOM 3019 C CA . VAL B 1 119 ? 8.18 -2.432 -5.438 1 98.62 119 VAL B CA 1
ATOM 3020 C C . VAL B 1 119 ? 8.414 -3.629 -4.523 1 98.62 119 VAL B C 1
ATOM 3022 O O . VAL B 1 119 ? 8.898 -3.475 -3.398 1 98.62 119 VAL B O 1
ATOM 3025 N N . ARG B 1 120 ? 8.047 -4.785 -5 1 98.69 120 ARG B N 1
ATOM 3026 C CA . ARG B 1 120 ? 8.227 -6.008 -4.223 1 98.69 120 ARG B CA 1
ATOM 3027 C C . ARG B 1 120 ? 9.68 -6.172 -3.789 1 98.69 120 ARG B C 1
ATOM 3029 O O . ARG B 1 120 ? 9.953 -6.508 -2.635 1 98.69 120 ARG B O 1
ATOM 3036 N N . ASP B 1 121 ? 10.586 -5.957 -4.715 1 98.75 121 ASP B N 1
ATOM 3037 C CA . ASP B 1 121 ? 12.016 -6.086 -4.43 1 98.75 121 ASP B CA 1
ATOM 3038 C C . ASP B 1 121 ? 12.438 -5.129 -3.32 1 98.75 121 ASP B C 1
ATOM 3040 O O . ASP B 1 121 ? 13.148 -5.523 -2.389 1 98.75 121 ASP B O 1
ATOM 3044 N N . ALA B 1 122 ? 12.008 -3.938 -3.393 1 98.69 122 ALA B N 1
ATOM 3045 C CA . ALA B 1 122 ? 12.352 -2.938 -2.385 1 98.69 122 ALA B CA 1
ATOM 3046 C C . ALA B 1 122 ? 11.773 -3.311 -1.022 1 98.69 122 ALA B C 1
ATOM 3048 O O . ALA B 1 122 ? 12.445 -3.18 0.001 1 98.69 122 ALA B O 1
ATOM 3049 N N . LEU B 1 123 ? 10.547 -3.73 -0.977 1 98.75 123 LEU B N 1
ATOM 3050 C CA . LEU B 1 123 ? 9.891 -4.094 0.275 1 98.75 123 LEU B CA 1
ATOM 3051 C C . LEU B 1 123 ? 10.57 -5.309 0.907 1 98.75 123 LEU B C 1
ATOM 3053 O O . LEU B 1 123 ? 10.766 -5.352 2.123 1 98.75 123 LEU B O 1
ATOM 3057 N N . PHE B 1 124 ? 10.953 -6.258 0.104 1 98.62 124 PHE B N 1
ATOM 3058 C CA . PHE B 1 124 ? 11.617 -7.438 0.644 1 98.62 124 PHE B CA 1
ATOM 3059 C C . PHE B 1 124 ? 13.016 -7.09 1.138 1 98.62 124 PHE B C 1
ATOM 3061 O O . PHE B 1 124 ? 13.5 -7.684 2.105 1 98.62 124 PHE B O 1
ATOM 3068 N N . ALA B 1 125 ? 13.664 -6.141 0.468 1 98.62 125 ALA B N 1
ATOM 3069 C CA . ALA B 1 125 ? 14.953 -5.688 0.98 1 98.62 125 ALA B CA 1
ATOM 3070 C C . ALA B 1 125 ? 14.812 -5.121 2.391 1 98.62 125 ALA B C 1
ATOM 3072 O O . ALA B 1 125 ? 15.617 -5.434 3.271 1 98.62 125 ALA B O 1
ATOM 3073 N N . ILE B 1 126 ? 13.797 -4.316 2.596 1 98.56 126 ILE B N 1
ATOM 3074 C CA . ILE B 1 126 ? 13.531 -3.768 3.922 1 98.56 126 ILE B CA 1
ATOM 3075 C C . ILE B 1 126 ? 13.219 -4.902 4.895 1 98.56 126 ILE B C 1
ATOM 3077 O O . ILE B 1 126 ? 13.805 -4.98 5.977 1 98.56 126 ILE B O 1
ATOM 3081 N N . LEU B 1 127 ? 12.312 -5.77 4.496 1 98.62 127 LEU B N 1
ATOM 3082 C CA . LEU B 1 127 ? 11.828 -6.867 5.324 1 98.62 127 LEU B CA 1
ATOM 3083 C C . LEU B 1 127 ? 12.992 -7.746 5.785 1 98.62 127 LEU B C 1
ATOM 3085 O O . LEU B 1 127 ? 13.164 -7.969 6.988 1 98.62 127 LEU B O 1
ATOM 3089 N N . LEU B 1 128 ? 13.781 -8.18 4.852 1 98.75 128 LEU B N 1
ATOM 3090 C CA . LEU B 1 128 ? 14.812 -9.164 5.164 1 98.75 128 LEU B CA 1
ATOM 3091 C C . LEU B 1 128 ? 15.945 -8.531 5.961 1 98.75 128 LEU B C 1
ATOM 3093 O O . LEU B 1 128 ? 16.547 -9.18 6.824 1 98.75 128 LEU B O 1
ATOM 3097 N N . ARG B 1 129 ? 16.281 -7.277 5.637 1 98.5 129 ARG B N 1
ATOM 3098 C CA . ARG B 1 129 ? 17.266 -6.59 6.469 1 98.5 129 ARG B CA 1
ATOM 3099 C C . ARG B 1 129 ? 16.812 -6.543 7.926 1 98.5 129 ARG B C 1
ATOM 3101 O O . ARG B 1 129 ? 17.578 -6.906 8.828 1 98.5 129 ARG B O 1
ATOM 3108 N N . GLN B 1 130 ? 15.625 -6.129 8.148 1 98 130 GLN B N 1
ATOM 3109 C CA . GLN B 1 130 ? 15.109 -5.988 9.508 1 98 130 GLN B CA 1
ATOM 3110 C C . GLN B 1 130 ? 15 -7.348 10.195 1 98 130 GLN B C 1
ATOM 3112 O O . GLN B 1 130 ? 15.305 -7.473 11.383 1 98 130 GLN B O 1
ATOM 3117 N N . LEU B 1 131 ? 14.539 -8.344 9.469 1 98.25 131 LEU B N 1
ATOM 3118 C CA . LEU B 1 131 ? 14.445 -9.68 10.047 1 98.25 131 LEU B CA 1
ATOM 3119 C C . LEU B 1 131 ? 15.828 -10.195 10.453 1 98.25 131 LEU B C 1
ATOM 3121 O O . LEU B 1 131 ? 15.992 -10.758 11.539 1 98.25 131 LEU B O 1
ATOM 3125 N N . MET B 1 132 ? 16.828 -9.977 9.594 1 98.56 132 MET B N 1
ATOM 3126 C CA . MET B 1 132 ? 18.172 -10.453 9.883 1 98.56 132 MET B CA 1
ATOM 3127 C C . MET B 1 132 ? 18.766 -9.719 11.078 1 98.56 132 MET B C 1
ATOM 3129 O O . MET B 1 132 ? 19.516 -10.297 11.859 1 98.56 132 MET B O 1
ATOM 3133 N N . GLU B 1 133 ? 18.391 -8.453 11.25 1 97.94 133 GLU B N 1
ATOM 3134 C CA . GLU B 1 133 ? 18.906 -7.637 12.344 1 97.94 133 GLU B CA 1
ATOM 3135 C C . GLU B 1 133 ? 18.203 -7.965 13.664 1 97.94 133 GLU B C 1
ATOM 3137 O O . GLU B 1 133 ? 18.828 -7.93 14.727 1 97.94 133 GLU B O 1
ATOM 3142 N N . GLU B 1 134 ? 16.984 -8.367 13.586 1 96.81 134 GLU B N 1
ATOM 3143 C CA . GLU B 1 134 ? 16.188 -8.367 14.812 1 96.81 134 GLU B CA 1
ATOM 3144 C C . GLU B 1 134 ? 15.664 -9.766 15.133 1 96.81 134 GLU B C 1
ATOM 3146 O O . GLU B 1 134 ? 15.359 -10.07 16.281 1 96.81 134 GLU B O 1
ATOM 3151 N N . ARG B 1 135 ? 15.508 -10.594 14.102 1 97.5 135 ARG B N 1
ATOM 3152 C CA . ARG B 1 135 ? 14.805 -11.859 14.289 1 97.5 135 ARG B CA 1
ATOM 3153 C C . ARG B 1 135 ? 15.406 -12.953 13.414 1 97.5 135 ARG B C 1
ATOM 3155 O O . ARG B 1 135 ? 14.68 -13.734 12.797 1 97.5 135 ARG B O 1
ATOM 3162 N N . ALA B 1 136 ? 16.641 -12.953 13.359 1 97.94 136 ALA B N 1
ATOM 3163 C CA . ALA B 1 136 ? 17.328 -13.891 12.477 1 97.94 136 ALA B CA 1
ATOM 3164 C C . ALA B 1 136 ? 16.984 -15.336 12.852 1 97.94 136 ALA B C 1
ATOM 3166 O O . ALA B 1 136 ? 16.844 -16.188 11.977 1 97.94 136 ALA B O 1
ATOM 3167 N N . ASP B 1 137 ? 16.828 -15.617 14.125 1 98.25 137 ASP B N 1
ATOM 3168 C CA . ASP B 1 137 ? 16.5 -16.969 14.562 1 98.25 137 ASP B CA 1
ATOM 3169 C C . ASP B 1 137 ? 15.117 -17.406 14.078 1 98.25 137 ASP B C 1
ATOM 3171 O O . ASP B 1 137 ? 14.93 -18.531 13.641 1 98.25 137 ASP B O 1
ATOM 3175 N N . ALA B 1 138 ? 14.211 -16.516 14.172 1 98.25 138 ALA B N 1
ATOM 3176 C CA . ALA B 1 138 ? 12.859 -16.812 13.719 1 98.25 138 ALA B CA 1
ATOM 3177 C C . ALA B 1 138 ? 12.82 -17.047 12.211 1 98.25 138 ALA B C 1
ATOM 3179 O O . ALA B 1 138 ? 12.117 -17.922 11.734 1 98.25 138 ALA B O 1
ATOM 3180 N N . LEU B 1 139 ? 13.578 -16.203 11.492 1 98.44 139 LEU B N 1
ATOM 3181 C CA . LEU B 1 139 ? 13.648 -16.375 10.047 1 98.44 139 LEU B CA 1
ATOM 3182 C C . LEU B 1 139 ? 14.289 -17.719 9.68 1 98.44 139 LEU B C 1
ATOM 3184 O O . LEU B 1 139 ? 13.797 -18.422 8.797 1 98.44 139 LEU B O 1
ATOM 3188 N N . ASP B 1 140 ? 15.297 -18.016 10.359 1 98.38 140 ASP B N 1
ATOM 3189 C CA . ASP B 1 140 ? 15.961 -19.312 10.156 1 98.38 140 ASP B CA 1
ATOM 3190 C C . ASP B 1 140 ? 15.008 -20.469 10.422 1 98.38 140 ASP B C 1
ATOM 3192 O O . ASP B 1 140 ? 14.961 -21.422 9.648 1 98.38 140 ASP B O 1
ATOM 3196 N N . ALA B 1 141 ? 14.297 -20.406 11.461 1 98.38 141 ALA B N 1
ATOM 3197 C CA . ALA B 1 141 ? 13.32 -21.438 11.812 1 98.38 141 ALA B CA 1
ATOM 3198 C C . ALA B 1 141 ? 12.242 -21.562 10.742 1 98.38 141 ALA B C 1
ATOM 3200 O O . ALA B 1 141 ? 11.773 -22.672 10.453 1 98.38 141 ALA B O 1
ATOM 3201 N N . LEU B 1 142 ? 11.844 -20.469 10.227 1 97.94 142 LEU B N 1
ATOM 3202 C CA . LEU B 1 142 ? 10.852 -20.469 9.156 1 97.94 142 LEU B CA 1
ATOM 3203 C C . LEU B 1 142 ? 11.375 -21.234 7.945 1 97.94 142 LEU B C 1
ATOM 3205 O O . LEU B 1 142 ? 10.641 -22.031 7.344 1 97.94 142 LEU B O 1
ATOM 3209 N N . PHE B 1 143 ? 12.609 -20.969 7.566 1 98.19 143 PHE B N 1
ATOM 3210 C CA . PHE B 1 143 ? 13.195 -21.688 6.438 1 98.19 143 PHE B CA 1
ATOM 3211 C C . PHE B 1 143 ? 13.297 -23.172 6.734 1 98.19 143 PHE B C 1
ATOM 3213 O O . PHE B 1 143 ? 13.039 -24 5.859 1 98.19 143 PHE B O 1
ATOM 3220 N N . GLU B 1 144 ? 13.617 -23.516 7.949 1 97.44 144 GLU B N 1
ATOM 3221 C CA . GLU B 1 144 ? 13.688 -24.922 8.336 1 97.44 144 GLU B CA 1
ATOM 3222 C C . GLU B 1 144 ? 12.328 -25.609 8.164 1 97.44 144 GLU B C 1
ATOM 3224 O O . GLU B 1 144 ? 12.266 -26.781 7.809 1 97.44 144 GLU B O 1
ATOM 3229 N N . GLN B 1 145 ? 11.406 -24.875 8.422 1 97.06 145 GLN B N 1
ATOM 3230 C CA . GLN B 1 145 ? 10.047 -25.406 8.344 1 97.06 145 GLN B CA 1
ATOM 3231 C C . GLN B 1 145 ? 9.594 -25.547 6.891 1 97.06 145 GLN B C 1
ATOM 3233 O O . GLN B 1 145 ? 8.969 -26.547 6.523 1 97.06 145 GLN B O 1
ATOM 3238 N N . PHE B 1 146 ? 9.93 -24.625 6.023 1 96.81 146 PHE B N 1
ATOM 3239 C CA . PHE B 1 146 ? 9.312 -24.547 4.707 1 96.81 146 PHE B CA 1
ATOM 3240 C C . PHE B 1 146 ? 10.172 -25.25 3.66 1 96.81 146 PHE B C 1
ATOM 3242 O O . PHE B 1 146 ? 9.656 -25.734 2.65 1 96.81 146 PHE B O 1
ATOM 3249 N N . MET B 1 147 ? 11.453 -25.391 3.854 1 98 147 MET B N 1
ATOM 3250 C CA . MET B 1 147 ? 12.344 -25.875 2.801 1 98 147 MET B CA 1
ATOM 3251 C C . MET B 1 147 ? 12.047 -27.328 2.459 1 98 147 MET B C 1
ATOM 3253 O O . MET B 1 147 ? 12.031 -27.703 1.285 1 98 147 MET B O 1
ATOM 3257 N N . PRO B 1 148 ? 11.789 -28.219 3.48 1 97.88 148 PRO B N 1
ATOM 3258 C CA . PRO B 1 148 ? 11.414 -29.578 3.117 1 97.88 148 PRO B CA 1
ATOM 3259 C C . PRO B 1 148 ? 10.125 -29.656 2.299 1 97.88 148 PRO B C 1
ATOM 3261 O O . PRO B 1 148 ? 10.023 -30.453 1.373 1 97.88 148 PRO B O 1
ATOM 3264 N N . ARG B 1 149 ? 9.203 -28.812 2.6 1 97.38 149 ARG B N 1
ATOM 3265 C CA . ARG B 1 149 ? 7.949 -28.75 1.847 1 97.38 149 ARG B CA 1
ATOM 3266 C C . ARG B 1 149 ? 8.195 -28.281 0.417 1 97.38 149 ARG B C 1
ATOM 3268 O O . ARG B 1 149 ? 7.586 -28.797 -0.523 1 97.38 149 ARG B O 1
ATOM 3275 N N . LEU B 1 150 ? 9.031 -27.328 0.308 1 97.25 150 LEU B N 1
ATOM 3276 C CA . LEU B 1 150 ? 9.383 -26.812 -1.014 1 97.25 150 LEU B CA 1
ATOM 3277 C C . LEU B 1 150 ? 10.055 -27.906 -1.849 1 97.25 150 LEU B C 1
ATOM 3279 O O . LEU B 1 150 ? 9.727 -28.078 -3.025 1 97.25 150 LEU B O 1
ATOM 3283 N N . GLY B 1 151 ? 10.953 -28.594 -1.246 1 97.62 151 GLY B N 1
ATOM 3284 C CA . GLY B 1 151 ? 11.617 -29.703 -1.93 1 97.62 151 GLY B CA 1
ATOM 3285 C C . GLY B 1 151 ? 10.656 -30.75 -2.447 1 97.62 151 GLY B C 1
ATOM 3286 O O . GLY B 1 151 ? 10.797 -31.219 -3.578 1 97.62 151 GLY B O 1
ATOM 3287 N N . LYS B 1 152 ? 9.734 -31.125 -1.659 1 97.75 152 LYS B N 1
ATOM 3288 C CA . LYS B 1 152 ? 8.727 -32.094 -2.061 1 97.75 152 LYS B CA 1
ATOM 3289 C C . LYS B 1 152 ? 7.848 -31.562 -3.186 1 97.75 152 LYS B C 1
ATOM 3291 O O . LYS B 1 152 ? 7.504 -32.281 -4.117 1 97.75 152 LYS B O 1
ATOM 3296 N N . ALA B 1 153 ? 7.535 -30.297 -3.156 1 97.12 153 ALA B N 1
ATOM 3297 C CA . ALA B 1 153 ? 6.613 -29.672 -4.105 1 97.12 153 ALA B CA 1
ATOM 3298 C C . ALA B 1 153 ? 7.238 -29.578 -5.496 1 97.12 153 ALA B C 1
ATOM 3300 O O . ALA B 1 153 ? 6.523 -29.562 -6.5 1 97.12 153 ALA B O 1
ATOM 3301 N N . VAL B 1 154 ? 8.57 -29.547 -5.57 1 96.56 154 VAL B N 1
ATOM 3302 C CA . VAL B 1 154 ? 9.266 -29.5 -6.852 1 96.56 154 VAL B CA 1
ATOM 3303 C C . VAL B 1 154 ? 8.844 -30.688 -7.711 1 96.56 154 VAL B C 1
ATOM 3305 O O . VAL B 1 154 ? 8.727 -30.562 -8.93 1 96.56 154 VAL B O 1
ATOM 3308 N N . GLU B 1 155 ? 8.578 -31.797 -7.023 1 95.25 155 GLU B N 1
ATOM 3309 C CA . GLU B 1 155 ? 8.289 -33.031 -7.723 1 95.25 155 GLU B CA 1
ATOM 3310 C C . GLU B 1 155 ? 6.789 -33.25 -7.898 1 95.25 155 GLU B C 1
ATOM 3312 O O . GLU B 1 155 ? 6.352 -34.219 -8.5 1 95.25 155 GLU B O 1
ATOM 3317 N N . GLU B 1 156 ? 6.023 -32.406 -7.402 1 94.5 156 GLU B N 1
ATOM 3318 C CA . GLU B 1 156 ? 4.574 -32.594 -7.434 1 94.5 156 GLU B CA 1
ATOM 3319 C C . GLU B 1 156 ? 3.949 -31.812 -8.586 1 94.5 156 GLU B C 1
ATOM 3321 O O . GLU B 1 156 ? 3.666 -32.375 -9.641 1 94.5 156 GLU B O 1
ATOM 3326 N N . SER B 1 157 ? 3.756 -30.516 -8.469 1 93.62 157 SER B N 1
ATOM 3327 C CA . SER B 1 157 ? 3.141 -29.688 -9.5 1 93.62 157 SER B CA 1
ATOM 3328 C C . SER B 1 157 ? 3.514 -28.219 -9.32 1 93.62 157 SER B C 1
ATOM 3330 O O . SER B 1 157 ? 3.934 -27.812 -8.242 1 93.62 157 SER B O 1
ATOM 3332 N N . VAL B 1 158 ? 3.387 -27.5 -10.359 1 95.19 158 VAL B N 1
ATOM 3333 C CA . VAL B 1 158 ? 3.602 -26.062 -10.305 1 95.19 158 VAL B CA 1
ATOM 3334 C C . VAL B 1 158 ? 2.715 -25.438 -9.227 1 95.19 158 VAL B C 1
ATOM 3336 O O . VAL B 1 158 ? 3.18 -24.625 -8.422 1 95.19 158 VAL B O 1
ATOM 3339 N N . ASP B 1 159 ? 1.49 -25.844 -9.148 1 94.38 159 ASP B N 1
ATOM 3340 C CA . ASP B 1 159 ? 0.535 -25.266 -8.203 1 94.38 159 ASP B CA 1
ATOM 3341 C C . ASP B 1 159 ? 0.925 -25.594 -6.766 1 94.38 159 ASP B C 1
ATOM 3343 O O . ASP B 1 159 ? 0.796 -24.766 -5.875 1 94.38 159 ASP B O 1
ATOM 3347 N N . ALA B 1 160 ? 1.369 -26.828 -6.605 1 95.12 160 ALA B N 1
ATOM 3348 C CA . ALA B 1 160 ? 1.862 -27.172 -5.277 1 95.12 160 ALA B CA 1
ATOM 3349 C C . ALA B 1 160 ? 3.057 -26.312 -4.891 1 95.12 160 ALA B C 1
ATOM 3351 O O . ALA B 1 160 ? 3.125 -25.797 -3.771 1 95.12 160 ALA B O 1
ATOM 3352 N N . TYR B 1 161 ? 3.963 -26.141 -5.805 1 97.75 161 TYR B N 1
ATOM 3353 C CA . TYR B 1 161 ? 5.199 -25.406 -5.551 1 97.75 161 TYR B CA 1
ATOM 3354 C C . TYR B 1 161 ? 4.914 -23.938 -5.258 1 97.75 161 TYR B C 1
ATOM 3356 O O . TYR B 1 161 ? 5.41 -23.391 -4.27 1 97.75 161 TYR B O 1
ATOM 3364 N N . ILE B 1 162 ? 4.086 -23.312 -6.035 1 97.31 162 ILE B N 1
ATOM 3365 C CA . ILE B 1 162 ? 3.844 -21.875 -5.863 1 97.31 162 ILE B CA 1
ATOM 3366 C C . ILE B 1 162 ? 3.045 -21.641 -4.582 1 97.31 162 ILE B C 1
ATOM 3368 O O . ILE B 1 162 ? 3.178 -20.594 -3.947 1 97.31 162 ILE B O 1
ATOM 3372 N N . SER B 1 163 ? 2.225 -22.594 -4.184 1 96.25 163 SER B N 1
ATOM 3373 C CA . SER B 1 163 ? 1.487 -22.484 -2.932 1 96.25 163 SER B CA 1
ATOM 3374 C C . SER B 1 163 ? 2.434 -22.422 -1.736 1 96.25 163 SER B C 1
ATOM 3376 O O . SER B 1 163 ? 2.266 -21.594 -0.839 1 96.25 163 SER B O 1
ATOM 3378 N N . VAL B 1 164 ? 3.439 -23.234 -1.77 1 96.38 164 VAL B N 1
ATOM 3379 C CA . VAL B 1 164 ? 4.391 -23.281 -0.664 1 96.38 164 VAL B CA 1
ATOM 3380 C C . VAL B 1 164 ? 5.219 -22 -0.646 1 96.38 164 VAL B C 1
ATOM 3382 O O . VAL B 1 164 ? 5.41 -21.391 0.41 1 96.38 164 VAL B O 1
ATOM 3385 N N . THR B 1 165 ? 5.719 -21.594 -1.792 1 97.56 165 THR B N 1
ATOM 3386 C CA . THR B 1 165 ? 6.523 -20.375 -1.839 1 97.56 165 THR B CA 1
ATOM 3387 C C . THR B 1 165 ? 5.695 -19.156 -1.439 1 97.56 165 THR B C 1
ATOM 3389 O O . THR B 1 165 ? 6.188 -18.266 -0.754 1 97.56 165 THR B O 1
ATOM 3392 N N . PHE B 1 166 ? 4.465 -19.141 -1.84 1 97.5 166 PHE B N 1
ATOM 3393 C CA . PHE B 1 166 ? 3.543 -18.062 -1.491 1 97.5 166 PHE B CA 1
ATOM 3394 C C . PHE B 1 166 ? 3.373 -17.969 0.02 1 97.5 166 PHE B C 1
ATOM 3396 O O . PHE B 1 166 ? 3.514 -16.891 0.597 1 97.5 166 PHE B O 1
ATOM 3403 N N . LEU B 1 167 ? 3.096 -19.062 0.631 1 95.44 167 LEU B N 1
ATOM 3404 C CA . LEU B 1 167 ? 2.877 -19.109 2.072 1 95.44 167 LEU B CA 1
ATOM 3405 C C . LEU B 1 167 ? 4.16 -18.766 2.826 1 95.44 167 LEU B C 1
ATOM 3407 O O . LEU B 1 167 ? 4.113 -18.125 3.883 1 95.44 167 LEU B O 1
ATOM 3411 N N . ALA B 1 168 ? 5.281 -19.203 2.324 1 97.12 168 ALA B N 1
ATOM 3412 C CA . ALA B 1 168 ? 6.562 -18.844 2.928 1 97.12 168 ALA B CA 1
ATOM 3413 C C . ALA B 1 168 ? 6.773 -17.328 2.902 1 97.12 168 ALA B C 1
ATOM 3415 O O . ALA B 1 168 ? 7.195 -16.734 3.9 1 97.12 168 ALA B O 1
ATOM 3416 N N . ASN B 1 169 ? 6.508 -16.719 1.752 1 97.31 169 ASN B N 1
ATOM 3417 C CA . ASN B 1 169 ? 6.645 -15.266 1.618 1 97.31 169 ASN B CA 1
ATOM 3418 C C . ASN B 1 169 ? 5.699 -14.523 2.559 1 97.31 169 ASN B C 1
ATOM 3420 O O . ASN B 1 169 ? 6.086 -13.531 3.18 1 97.31 169 ASN B O 1
ATOM 3424 N N . MET B 1 170 ? 4.496 -15.031 2.682 1 95.06 170 MET B N 1
ATOM 3425 C CA . MET B 1 170 ? 3.533 -14.422 3.598 1 95.06 170 MET B CA 1
ATOM 3426 C C . MET B 1 170 ? 4 -14.555 5.043 1 95.06 170 MET B C 1
ATOM 3428 O O . MET B 1 170 ? 3.881 -13.609 5.828 1 95.06 170 MET B O 1
ATOM 3432 N N . ALA B 1 171 ? 4.535 -15.695 5.355 1 95.31 171 ALA B N 1
ATOM 3433 C CA . ALA B 1 171 ? 5.02 -15.922 6.711 1 95.31 171 ALA B CA 1
ATOM 3434 C C . ALA B 1 171 ? 6.191 -15.008 7.039 1 95.31 171 ALA B C 1
ATOM 3436 O O . ALA B 1 171 ? 6.305 -14.508 8.164 1 95.31 171 ALA B O 1
ATOM 3437 N N . MET B 1 172 ? 7.09 -14.836 6.113 1 97.38 172 MET B N 1
ATOM 3438 C CA . MET B 1 172 ? 8.188 -13.891 6.32 1 97.38 172 MET B CA 1
ATOM 3439 C C . MET B 1 172 ? 7.648 -12.484 6.566 1 97.38 172 MET B C 1
ATOM 3441 O O . MET B 1 172 ? 8.133 -11.773 7.453 1 97.38 172 MET B O 1
ATOM 3445 N N . ALA B 1 173 ? 6.688 -12.094 5.766 1 95.94 173 ALA B N 1
ATOM 3446 C CA . ALA B 1 173 ? 6.078 -10.773 5.922 1 95.94 173 ALA B CA 1
ATOM 3447 C C . ALA B 1 173 ? 5.453 -10.617 7.305 1 95.94 173 ALA B C 1
ATOM 3449 O O . ALA B 1 173 ? 5.555 -9.555 7.926 1 95.94 173 ALA B O 1
ATOM 3450 N N . ASP B 1 174 ? 4.867 -11.656 7.844 1 92.88 174 ASP B N 1
ATOM 3451 C CA . ASP B 1 174 ? 4.203 -11.641 9.141 1 92.88 174 ASP B CA 1
ATOM 3452 C C . ASP B 1 174 ? 5.219 -11.516 10.273 1 92.88 174 ASP B C 1
ATOM 3454 O O . ASP B 1 174 ? 4.875 -11.094 11.383 1 92.88 174 ASP B O 1
ATOM 3458 N N . LEU B 1 175 ? 6.438 -11.891 10.008 1 94.56 175 LEU B N 1
ATOM 3459 C CA . LEU B 1 175 ? 7.488 -11.82 11.016 1 94.56 175 LEU B CA 1
ATOM 3460 C C . LEU B 1 175 ? 8.023 -10.398 11.148 1 94.56 175 LEU B C 1
ATOM 3462 O O . LEU B 1 175 ? 8.75 -10.094 12.102 1 94.56 175 LEU B O 1
ATOM 3466 N N . SER B 1 176 ? 7.609 -9.609 10.188 1 91.5 176 SER B N 1
ATOM 3467 C CA . SER B 1 176 ? 8.156 -8.258 10.141 1 91.5 176 SER B CA 1
ATOM 3468 C C . SER B 1 176 ? 7.75 -7.449 11.367 1 91.5 176 SER B C 1
ATOM 3470 O O . SER B 1 176 ? 6.602 -7.523 11.805 1 91.5 176 SER B O 1
ATOM 3472 N N . SER B 1 177 ? 8.695 -6.727 11.922 1 91.56 177 SER B N 1
ATOM 3473 C CA . SER B 1 177 ? 8.367 -5.742 12.945 1 91.56 177 SER B CA 1
ATOM 3474 C C . SER B 1 177 ? 7.758 -4.488 12.328 1 91.56 177 SER B C 1
ATOM 3476 O O . SER B 1 177 ? 7.129 -3.688 13.023 1 91.56 177 SER B O 1
ATOM 3478 N N . ASN B 1 178 ? 8.016 -4.297 11.109 1 95.88 178 ASN B N 1
ATOM 3479 C CA . ASN B 1 178 ? 7.398 -3.217 10.344 1 95.88 178 ASN B CA 1
ATOM 3480 C C . ASN B 1 178 ? 6.055 -3.639 9.758 1 95.88 178 ASN B C 1
ATOM 3482 O O . ASN B 1 178 ? 6 -4.246 8.688 1 95.88 178 ASN B O 1
ATOM 3486 N N . ARG B 1 179 ? 5.059 -3.246 10.344 1 92.25 179 ARG B N 1
ATOM 3487 C CA . ARG B 1 179 ? 3.721 -3.699 9.977 1 92.25 179 ARG B CA 1
ATOM 3488 C C . ARG B 1 179 ? 3.33 -3.201 8.594 1 92.25 179 ARG B C 1
ATOM 3490 O O . ARG B 1 179 ? 2.645 -3.9 7.844 1 92.25 179 ARG B O 1
ATOM 3497 N N . LEU B 1 180 ? 3.764 -2.062 8.266 1 96.56 180 LEU B N 1
ATOM 3498 C CA . LEU B 1 180 ? 3.416 -1.488 6.969 1 96.56 180 LEU B CA 1
ATOM 3499 C C . LEU B 1 180 ? 4.027 -2.303 5.832 1 96.56 180 LEU B C 1
ATOM 3501 O O . LEU B 1 180 ? 3.369 -2.549 4.816 1 96.56 180 LEU B O 1
ATOM 3505 N N . VAL B 1 181 ? 5.238 -2.787 5.977 1 97.75 181 VAL B N 1
ATOM 3506 C CA . VAL B 1 181 ? 5.883 -3.617 4.965 1 97.75 181 VAL B CA 1
ATOM 3507 C C . VAL B 1 181 ? 5.062 -4.883 4.734 1 97.75 181 VAL B C 1
ATOM 3509 O O . VAL B 1 181 ? 4.773 -5.246 3.592 1 97.75 181 VAL B O 1
ATOM 3512 N N . GLY B 1 182 ? 4.715 -5.52 5.852 1 94.69 182 GLY B N 1
ATOM 3513 C CA . GLY B 1 182 ? 3.887 -6.711 5.742 1 94.69 182 GLY B CA 1
ATOM 3514 C C . GLY B 1 182 ? 2.555 -6.453 5.062 1 94.69 182 GLY B C 1
ATOM 3515 O O . GLY B 1 182 ? 2.139 -7.219 4.191 1 94.69 182 GLY B O 1
ATOM 3516 N N . GLU B 1 183 ? 1.953 -5.363 5.379 1 93.38 183 GLU B N 1
ATOM 3517 C CA . GLU B 1 183 ? 0.67 -4.977 4.801 1 93.38 183 GLU B CA 1
ATOM 3518 C C . GLU B 1 183 ? 0.792 -4.75 3.295 1 93.38 183 GLU B C 1
ATOM 3520 O O . GLU B 1 183 ? -0.06 -5.195 2.523 1 93.38 183 GLU B O 1
ATOM 3525 N N . LEU B 1 184 ? 1.801 -4.078 2.896 1 96.31 184 LEU B N 1
ATOM 3526 C CA . LEU B 1 184 ? 1.973 -3.744 1.487 1 96.31 184 LEU B CA 1
ATOM 3527 C C . LEU B 1 184 ? 2.318 -4.988 0.674 1 96.31 184 LEU B C 1
ATOM 3529 O O . LEU B 1 184 ? 1.806 -5.172 -0.432 1 96.31 184 LEU B O 1
ATOM 3533 N N . LEU B 1 185 ? 3.188 -5.84 1.221 1 96.94 185 LEU B N 1
ATOM 3534 C CA . LEU B 1 185 ? 3.5 -7.09 0.539 1 96.94 185 LEU B CA 1
ATOM 3535 C C . LEU B 1 185 ? 2.252 -7.949 0.382 1 96.94 185 LEU B C 1
ATOM 3537 O O . LEU B 1 185 ? 2.033 -8.547 -0.674 1 96.94 185 LEU B O 1
ATOM 3541 N N . ASN B 1 186 ? 1.456 -7.973 1.372 1 92.5 186 ASN B N 1
ATOM 3542 C CA . ASN B 1 186 ? 0.217 -8.742 1.314 1 92.5 186 ASN B CA 1
ATOM 3543 C C . ASN B 1 186 ? -0.762 -8.156 0.304 1 92.5 186 ASN B C 1
ATOM 3545 O O . ASN B 1 186 ? -1.484 -8.891 -0.37 1 92.5 186 ASN B O 1
ATOM 3549 N N . SER B 1 187 ? -0.752 -6.883 0.157 1 92.25 187 SER B N 1
ATOM 3550 C CA . SER B 1 187 ? -1.713 -6.215 -0.717 1 92.25 187 SER B CA 1
ATOM 3551 C C . SER B 1 187 ? -1.428 -6.52 -2.184 1 92.25 187 SER B C 1
ATOM 3553 O O . SER B 1 187 ? -2.301 -6.355 -3.039 1 92.25 187 SER B O 1
ATOM 3555 N N . ILE B 1 188 ? -0.26 -6.941 -2.504 1 96.19 188 ILE B N 1
ATOM 3556 C CA . ILE B 1 188 ? 0.056 -7.23 -3.898 1 96.19 188 ILE B CA 1
ATOM 3557 C C . ILE B 1 188 ? 0.235 -8.734 -4.086 1 96.19 188 ILE B C 1
ATOM 3559 O O . ILE B 1 188 ? 0.549 -9.195 -5.184 1 96.19 188 ILE B O 1
ATOM 3563 N N . SER B 1 189 ? 0.004 -9.508 -3.053 1 96 189 SER B N 1
ATOM 3564 C CA . SER B 1 189 ? 0.423 -10.906 -3.004 1 96 189 SER B CA 1
ATOM 3565 C C . SER B 1 189 ? -0.297 -11.742 -4.059 1 96 189 SER B C 1
ATOM 3567 O O . SER B 1 189 ? 0.308 -12.602 -4.695 1 96 189 SER B O 1
ATOM 3569 N N . LEU B 1 190 ? -1.575 -11.531 -4.309 1 95.31 190 LEU B N 1
ATOM 3570 C CA . LEU B 1 190 ? -2.312 -12.359 -5.25 1 95.31 190 LEU B CA 1
ATOM 3571 C C . LEU B 1 190 ? -1.926 -12.031 -6.688 1 95.31 190 LEU B C 1
ATOM 3573 O O . LEU B 1 190 ? -1.895 -12.914 -7.547 1 95.31 190 LEU B O 1
ATOM 3577 N N . ARG B 1 191 ? -1.666 -10.773 -6.98 1 95.5 191 ARG B N 1
ATOM 3578 C CA . ARG B 1 191 ? -1.143 -10.422 -8.297 1 95.5 191 ARG B CA 1
ATOM 3579 C C . ARG B 1 191 ? 0.217 -11.078 -8.531 1 95.5 191 ARG B C 1
ATOM 3581 O O . ARG B 1 191 ? 0.48 -11.602 -9.617 1 95.5 191 ARG B O 1
ATOM 3588 N N . VAL B 1 192 ? 1.033 -11.039 -7.504 1 97.5 192 VAL B N 1
ATOM 3589 C CA . VAL B 1 192 ? 2.35 -11.664 -7.582 1 97.5 192 VAL B CA 1
ATOM 3590 C C . VAL B 1 192 ? 2.195 -13.164 -7.828 1 97.5 192 VAL B C 1
ATOM 3592 O O . VAL B 1 192 ? 2.902 -13.734 -8.664 1 97.5 192 VAL B O 1
ATOM 3595 N N . LEU B 1 193 ? 1.283 -13.75 -7.125 1 97 193 LEU B N 1
ATOM 3596 C CA . LEU B 1 193 ? 1.044 -15.188 -7.27 1 97 193 LEU B CA 1
ATOM 3597 C C . LEU B 1 193 ? 0.724 -15.539 -8.719 1 97 193 LEU B C 1
ATOM 3599 O O . LEU B 1 193 ? 1.235 -16.531 -9.242 1 97 193 LEU B O 1
ATOM 3603 N N . ARG B 1 194 ? -0.048 -14.766 -9.383 1 95.31 194 ARG B N 1
ATOM 3604 C CA . ARG B 1 194 ? -0.401 -15 -10.781 1 95.31 194 ARG B CA 1
ATOM 3605 C C . ARG B 1 194 ? 0.83 -14.914 -11.68 1 95.31 194 ARG B C 1
ATOM 3607 O O . ARG B 1 194 ? 1.012 -15.75 -12.57 1 95.31 194 ARG B O 1
ATOM 3614 N N . TYR B 1 195 ? 1.643 -13.938 -11.461 1 96.75 195 TYR B N 1
ATOM 3615 C CA . TYR B 1 195 ? 2.832 -13.766 -12.281 1 96.75 195 TYR B CA 1
ATOM 3616 C C . TYR B 1 195 ? 3.854 -14.859 -12.016 1 96.75 195 TYR B C 1
ATOM 3618 O O . TYR B 1 195 ? 4.527 -15.328 -12.938 1 96.75 195 TYR B O 1
ATOM 3626 N N . VAL B 1 196 ? 3.99 -15.211 -10.75 1 97.44 196 VAL B N 1
ATOM 3627 C CA . VAL B 1 196 ? 4.902 -16.297 -10.398 1 97.44 196 VAL B CA 1
ATOM 3628 C C . VAL B 1 196 ? 4.465 -17.594 -11.086 1 97.44 196 VAL B C 1
ATOM 3630 O O . VAL B 1 196 ? 5.293 -18.297 -11.656 1 97.44 196 VAL B O 1
ATOM 3633 N N . ARG B 1 197 ? 3.199 -17.859 -11.047 1 96 197 ARG B N 1
ATOM 3634 C CA . ARG B 1 197 ? 2.691 -19.062 -11.703 1 96 197 ARG B CA 1
ATOM 3635 C C . ARG B 1 197 ? 2.973 -19.031 -13.203 1 96 197 ARG B C 1
ATOM 3637 O O . ARG B 1 197 ? 3.41 -20.016 -13.781 1 96 197 ARG B O 1
ATOM 3644 N N . LEU B 1 198 ? 2.666 -17.906 -13.758 1 94.19 198 LEU B N 1
ATOM 3645 C CA . LEU B 1 198 ? 2.9 -17.734 -15.188 1 94.19 198 LEU B CA 1
ATOM 3646 C C . LEU B 1 198 ? 4.352 -18.047 -15.539 1 94.19 198 LEU B C 1
ATOM 3648 O O . LEU B 1 198 ? 4.617 -18.781 -16.484 1 94.19 198 LEU B O 1
ATOM 3652 N N . GLY B 1 199 ? 5.246 -17.516 -14.812 1 96.06 199 GLY B N 1
ATOM 3653 C CA . GLY B 1 199 ? 6.664 -17.703 -15.078 1 96.06 199 GLY B CA 1
ATOM 3654 C C . GLY B 1 199 ? 7.117 -19.141 -14.859 1 96.06 199 GLY B C 1
ATOM 3655 O O . GLY B 1 199 ? 7.875 -19.688 -15.664 1 96.06 199 GLY B O 1
ATOM 3656 N N . LEU B 1 200 ? 6.641 -19.766 -13.805 1 96.25 200 LEU B N 1
ATOM 3657 C CA . LEU B 1 200 ? 7.133 -21.078 -13.414 1 96.25 200 LEU B CA 1
ATOM 3658 C C . LEU B 1 200 ? 6.473 -22.172 -14.242 1 96.25 200 LEU B C 1
ATOM 3660 O O . LEU B 1 200 ? 7.008 -23.281 -14.359 1 96.25 200 LEU B O 1
ATOM 3664 N N . ALA B 1 201 ? 5.332 -21.875 -14.828 1 92.88 201 ALA B N 1
ATOM 3665 C CA . ALA B 1 201 ? 4.621 -22.844 -15.648 1 92.88 201 ALA B CA 1
ATOM 3666 C C . ALA B 1 201 ? 5.129 -22.812 -17.094 1 92.88 201 ALA B C 1
ATOM 3668 O O . ALA B 1 201 ? 4.797 -23.703 -17.891 1 92.88 201 ALA B O 1
ATOM 3669 N N . SER B 1 202 ? 5.926 -21.922 -17.422 1 88.25 202 SER B N 1
ATOM 3670 C CA . SER B 1 202 ? 6.195 -21.625 -18.828 1 88.25 202 SER B CA 1
ATOM 3671 C C . SER B 1 202 ? 7.34 -22.484 -19.359 1 88.25 202 SER B C 1
ATOM 3673 O O . SER B 1 202 ? 7.465 -22.672 -20.562 1 88.25 202 SER B O 1
ATOM 3675 N N . ARG B 1 203 ? 8.211 -23 -18.5 1 88.56 203 ARG B N 1
ATOM 3676 C CA . ARG B 1 203 ? 9.383 -23.719 -19 1 88.56 203 ARG B CA 1
ATOM 3677 C C . ARG B 1 203 ? 9.727 -24.891 -18.094 1 88.56 203 ARG B C 1
ATOM 3679 O O . ARG B 1 203 ? 9.703 -24.766 -16.875 1 88.56 203 ARG B O 1
ATOM 3686 N N . PRO B 1 204 ? 10.117 -25.938 -18.75 1 90.44 204 PRO B N 1
ATOM 3687 C CA . PRO B 1 204 ? 10.633 -27.047 -17.938 1 90.44 204 PRO B CA 1
ATOM 3688 C C . PRO B 1 204 ? 11.867 -26.656 -17.125 1 90.44 204 PRO B C 1
ATOM 3690 O O . PRO B 1 204 ? 12.695 -25.875 -17.594 1 90.44 204 PRO B O 1
ATOM 3693 N N . GLY B 1 205 ? 11.977 -27.109 -15.938 1 94.44 205 GLY B N 1
ATOM 3694 C CA . GLY B 1 205 ? 13.141 -26.844 -15.109 1 94.44 205 GLY B CA 1
ATOM 3695 C C . GLY B 1 205 ? 13.008 -25.609 -14.25 1 94.44 205 GLY B C 1
ATOM 3696 O O . GLY B 1 205 ? 13.875 -25.312 -13.422 1 94.44 205 GLY B O 1
ATOM 3697 N N . SER B 1 206 ? 11.961 -24.906 -14.5 1 95.81 206 SER B N 1
ATOM 3698 C CA . SER B 1 206 ? 11.766 -23.641 -13.789 1 95.81 206 SER B CA 1
ATOM 3699 C C . SER B 1 206 ? 11.648 -23.875 -12.289 1 95.81 206 SER B C 1
ATOM 3701 O O . SER B 1 206 ? 12.172 -23.078 -11.492 1 95.81 206 SER B O 1
ATOM 3703 N N . LEU B 1 207 ? 11.016 -24.953 -11.867 1 97.56 207 LEU B N 1
ATOM 3704 C CA . LEU B 1 207 ? 10.828 -25.219 -10.445 1 97.56 207 LEU B CA 1
ATOM 3705 C C . LEU B 1 207 ? 12.164 -25.547 -9.781 1 97.56 207 LEU B C 1
ATOM 3707 O O . LEU B 1 207 ? 12.453 -25.047 -8.688 1 97.56 207 LEU B O 1
ATOM 3711 N N . GLU B 1 208 ? 12.93 -26.344 -10.445 1 97.31 208 GLU B N 1
ATOM 3712 C CA . GLU B 1 208 ? 14.242 -26.719 -9.914 1 97.31 208 GLU B CA 1
ATOM 3713 C C . GLU B 1 208 ? 15.133 -25.484 -9.766 1 97.31 208 GLU B C 1
ATOM 3715 O O . GLU B 1 208 ? 15.844 -25.344 -8.773 1 97.31 208 GLU B O 1
ATOM 3720 N N . ASN B 1 209 ? 15.102 -24.656 -10.742 1 96.88 209 ASN B N 1
ATOM 3721 C CA . ASN B 1 209 ? 15.891 -23.422 -10.695 1 96.88 209 ASN B CA 1
ATOM 3722 C C . ASN B 1 209 ? 15.43 -22.5 -9.562 1 96.88 209 ASN B C 1
ATOM 3724 O O . ASN B 1 209 ? 16.25 -21.922 -8.859 1 96.88 209 ASN B O 1
ATOM 3728 N N . SER B 1 210 ? 14.156 -22.359 -9.445 1 97.88 210 SER B N 1
ATOM 3729 C CA . SER B 1 210 ? 13.609 -21.578 -8.344 1 97.88 210 SER B CA 1
ATOM 3730 C C . SER B 1 210 ? 14.039 -22.141 -6.992 1 97.88 210 SER B C 1
ATOM 3732 O O . SER B 1 210 ? 14.445 -21.406 -6.098 1 97.88 210 SER B O 1
ATOM 3734 N N . PHE B 1 211 ? 13.984 -23.469 -6.871 1 98.31 211 PHE B N 1
ATOM 3735 C CA . PHE B 1 211 ? 14.336 -24.141 -5.625 1 98.31 211 PHE B CA 1
ATOM 3736 C C . PHE B 1 211 ? 15.797 -23.891 -5.277 1 98.31 211 PHE B C 1
ATOM 3738 O O . PHE B 1 211 ? 16.141 -23.688 -4.109 1 98.31 211 PHE B O 1
ATOM 3745 N N . LYS B 1 212 ? 16.578 -23.875 -6.234 1 97.94 212 LYS B N 1
ATOM 3746 C CA . LYS B 1 212 ? 18 -23.594 -6.023 1 97.94 212 LYS B CA 1
ATOM 3747 C C . LYS B 1 212 ? 18.188 -22.203 -5.426 1 97.94 212 LYS B C 1
ATOM 3749 O O . LYS B 1 212 ? 19.031 -22 -4.543 1 97.94 212 LYS B O 1
ATOM 3754 N N . THR B 1 213 ? 17.469 -21.25 -5.84 1 97.69 213 THR B N 1
ATOM 3755 C CA . THR B 1 213 ? 17.594 -19.875 -5.336 1 97.69 213 THR B CA 1
ATOM 3756 C C . THR B 1 213 ? 17.078 -19.781 -3.902 1 97.69 213 THR B C 1
ATOM 3758 O O . THR B 1 213 ? 17.609 -19.016 -3.096 1 97.69 213 THR B O 1
ATOM 3761 N N . TRP B 1 214 ? 16.047 -20.516 -3.592 1 98.19 214 TRP B N 1
ATOM 3762 C CA . TRP B 1 214 ? 15.562 -20.578 -2.217 1 98.19 214 TRP B CA 1
ATOM 3763 C C . TRP B 1 214 ? 16.594 -21.203 -1.296 1 98.19 214 TRP B C 1
ATOM 3765 O O . TRP B 1 214 ? 16.797 -20.75 -0.168 1 98.19 214 TRP B O 1
ATOM 3775 N N . ARG B 1 215 ? 17.25 -22.219 -1.79 1 98.12 215 ARG B N 1
ATOM 3776 C CA . ARG B 1 215 ? 18.297 -22.859 -1.014 1 98.12 215 ARG B CA 1
ATOM 3777 C C . ARG B 1 215 ? 19.453 -21.891 -0.766 1 98.12 215 ARG B C 1
ATOM 3779 O O . ARG B 1 215 ? 20.031 -21.875 0.323 1 98.12 215 ARG B O 1
ATOM 3786 N N . ALA B 1 216 ? 19.797 -21.172 -1.783 1 98.44 216 ALA B N 1
ATOM 3787 C CA . ALA B 1 216 ? 20.859 -20.172 -1.633 1 98.44 216 ALA B CA 1
ATOM 3788 C C . ALA B 1 216 ? 20.469 -19.125 -0.586 1 98.44 216 ALA B C 1
ATOM 3790 O O . ALA B 1 216 ? 21.312 -18.703 0.215 1 98.44 216 ALA B O 1
ATOM 3791 N N . LEU B 1 217 ? 19.219 -18.703 -0.561 1 98.69 217 LEU B N 1
ATOM 3792 C CA . LEU B 1 217 ? 18.734 -17.734 0.424 1 98.69 217 LEU B CA 1
ATOM 3793 C C . LEU B 1 217 ? 18.797 -18.328 1.83 1 98.69 217 LEU B C 1
ATOM 3795 O O . LEU B 1 217 ? 19.234 -17.656 2.768 1 98.69 217 LEU B O 1
ATOM 3799 N N . GLN B 1 218 ? 18.391 -19.547 1.936 1 98.62 218 GLN B N 1
ATOM 3800 C CA . GLN B 1 218 ? 18.453 -20.234 3.223 1 98.62 218 GLN B CA 1
ATOM 3801 C C . GLN B 1 218 ? 19.875 -20.266 3.76 1 98.62 218 GLN B C 1
ATOM 3803 O O . GLN B 1 218 ? 20.109 -20.016 4.941 1 98.62 218 GLN B O 1
ATOM 3808 N N . ARG B 1 219 ? 20.797 -20.609 2.904 1 98.5 219 ARG B N 1
ATOM 3809 C CA . ARG B 1 219 ? 22.203 -20.672 3.305 1 98.5 219 ARG B CA 1
ATOM 3810 C C . ARG B 1 219 ? 22.703 -19.328 3.809 1 98.5 219 ARG B C 1
ATOM 3812 O O . ARG B 1 219 ? 23.406 -19.25 4.816 1 98.5 219 ARG B O 1
ATOM 3819 N N . ALA B 1 220 ? 22.344 -18.312 3.111 1 98.75 220 ALA B N 1
ATOM 3820 C CA . ALA B 1 220 ? 22.734 -16.969 3.527 1 98.75 220 ALA B CA 1
ATOM 3821 C C . ALA B 1 220 ? 22.141 -16.609 4.891 1 98.75 220 ALA B C 1
ATOM 3823 O O . ALA B 1 220 ? 22.812 -16.016 5.73 1 98.75 220 ALA B O 1
ATOM 3824 N N . VAL B 1 221 ? 20.891 -17 5.141 1 98.81 221 VAL B N 1
ATOM 3825 C CA . VAL B 1 221 ? 20.203 -16.75 6.406 1 98.81 221 VAL B CA 1
ATOM 3826 C C . VAL B 1 221 ? 20.906 -17.516 7.527 1 98.81 221 VAL B C 1
ATOM 3828 O O . VAL B 1 221 ? 21.188 -16.953 8.586 1 98.81 221 VAL B O 1
ATOM 3831 N N . THR B 1 222 ? 21.172 -18.703 7.266 1 98.31 222 THR B N 1
ATOM 3832 C CA . THR B 1 222 ? 21.812 -19.562 8.258 1 98.31 222 THR B CA 1
ATOM 3833 C C . THR B 1 222 ?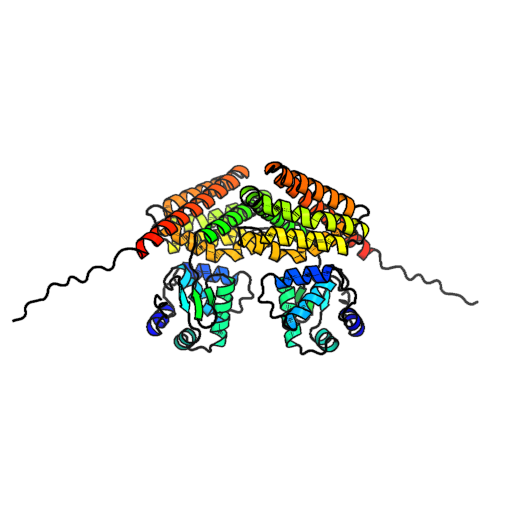 23.188 -19.031 8.641 1 98.31 222 THR B C 1
ATOM 3835 O O . THR B 1 222 ? 23.578 -19.094 9.805 1 98.31 222 THR B O 1
ATOM 3838 N N . ARG B 1 223 ? 23.859 -18.422 7.703 1 98.31 223 ARG B N 1
ATOM 3839 C CA . ARG B 1 223 ? 25.188 -17.875 7.918 1 98.31 223 ARG B CA 1
ATOM 3840 C C . ARG B 1 223 ? 25.125 -16.484 8.539 1 98.31 223 ARG B C 1
ATOM 3842 O O . ARG B 1 223 ? 26.156 -15.875 8.805 1 98.31 223 ARG B O 1
ATOM 3849 N N . ARG B 1 224 ? 24 -16.016 8.672 1 98.44 224 ARG B N 1
ATOM 3850 C CA . ARG B 1 224 ? 23.766 -14.703 9.258 1 98.44 224 ARG B CA 1
ATOM 3851 C C . ARG B 1 224 ? 24.5 -13.625 8.477 1 98.44 224 ARG B C 1
ATOM 3853 O O . ARG B 1 224 ? 25.062 -12.695 9.062 1 98.44 224 ARG B O 1
ATOM 3860 N N . ASP B 1 225 ? 24.531 -13.773 7.223 1 98.44 225 ASP B N 1
ATOM 3861 C CA . ASP B 1 225 ? 25.172 -12.828 6.32 1 98.44 225 ASP B CA 1
ATOM 3862 C C . ASP B 1 225 ? 24.156 -11.914 5.66 1 98.44 225 ASP B C 1
ATOM 3864 O O . ASP B 1 225 ? 23.609 -12.234 4.598 1 98.44 225 ASP B O 1
ATOM 3868 N N . ILE B 1 226 ? 23.984 -10.773 6.25 1 98.69 226 ILE B N 1
ATOM 3869 C CA . ILE B 1 226 ? 22.922 -9.875 5.836 1 98.69 226 ILE B CA 1
ATOM 3870 C C . ILE B 1 226 ? 23.125 -9.461 4.383 1 98.69 226 ILE B C 1
ATOM 3872 O O . ILE B 1 226 ? 22.188 -9.484 3.586 1 98.69 226 ILE B O 1
ATOM 3876 N N . ASP B 1 227 ? 24.297 -9.102 3.992 1 98.62 227 ASP B N 1
ATOM 3877 C CA . ASP B 1 227 ? 24.578 -8.68 2.621 1 98.62 227 ASP B CA 1
ATOM 3878 C C . ASP B 1 227 ? 24.266 -9.797 1.629 1 98.62 227 ASP B C 1
ATOM 3880 O O . ASP B 1 227 ? 23.656 -9.555 0.584 1 98.62 227 ASP B O 1
ATOM 3884 N N . ALA B 1 228 ? 24.656 -10.984 1.949 1 98.75 228 ALA B N 1
ATOM 3885 C CA . ALA B 1 228 ? 24.375 -12.125 1.084 1 98.75 228 ALA B CA 1
ATOM 3886 C C . ALA B 1 228 ? 22.875 -12.391 0.986 1 98.75 228 ALA B C 1
ATOM 3888 O O . ALA B 1 228 ? 22.375 -12.758 -0.077 1 98.75 228 ALA B O 1
ATOM 3889 N N . VAL B 1 229 ? 22.141 -12.25 2.113 1 98.88 229 VAL B N 1
ATOM 3890 C CA . VAL B 1 229 ? 20.688 -12.43 2.127 1 98.88 229 VAL B CA 1
ATOM 3891 C C . VAL B 1 229 ? 20.031 -11.445 1.162 1 98.88 229 VAL B C 1
ATOM 3893 O O . VAL B 1 229 ? 19.234 -11.836 0.316 1 98.88 229 VAL B O 1
ATOM 3896 N N . LEU B 1 230 ? 20.453 -10.195 1.243 1 98.81 230 LEU B N 1
ATOM 3897 C CA . LEU B 1 230 ? 19.859 -9.156 0.413 1 98.81 230 LEU B CA 1
ATOM 3898 C C . LEU B 1 230 ? 20.203 -9.367 -1.057 1 98.81 230 LEU B C 1
ATOM 3900 O O . LEU B 1 230 ? 19.344 -9.211 -1.931 1 98.81 230 LEU B O 1
ATOM 3904 N N . GLU B 1 231 ? 21.406 -9.742 -1.302 1 98.75 231 GLU B N 1
ATOM 3905 C CA . GLU B 1 231 ? 21.828 -9.984 -2.678 1 98.75 231 GLU B CA 1
ATOM 3906 C C . GLU B 1 231 ? 21.109 -11.188 -3.277 1 98.75 231 GLU B C 1
ATOM 3908 O O . GLU B 1 231 ? 20.641 -11.125 -4.418 1 98.75 231 GLU B O 1
ATOM 3913 N N . THR B 1 232 ? 21.031 -12.234 -2.551 1 98.69 232 THR B N 1
ATOM 3914 C CA . THR B 1 232 ? 20.375 -13.445 -3.029 1 98.69 232 THR B CA 1
ATOM 3915 C C . THR B 1 232 ? 18.875 -13.211 -3.23 1 98.69 232 THR B C 1
ATOM 3917 O O . THR B 1 232 ? 18.297 -13.68 -4.211 1 98.69 232 THR B O 1
ATOM 3920 N N . ALA B 1 233 ? 18.266 -12.492 -2.352 1 98.75 233 ALA B N 1
ATOM 3921 C CA . ALA B 1 233 ? 16.844 -12.172 -2.48 1 98.75 233 ALA B CA 1
ATOM 3922 C C . ALA B 1 233 ? 16.594 -11.32 -3.719 1 98.75 233 ALA B C 1
ATOM 3924 O O . ALA B 1 233 ? 15.641 -11.57 -4.465 1 98.75 233 ALA B O 1
ATOM 3925 N N . HIS B 1 234 ? 17.422 -10.328 -3.891 1 98.62 234 HIS B N 1
ATOM 3926 C CA . HIS B 1 234 ? 17.312 -9.484 -5.07 1 98.62 234 HIS B CA 1
ATOM 3927 C C . HIS B 1 234 ? 17.406 -10.305 -6.352 1 98.62 234 HIS B C 1
ATOM 3929 O O . HIS B 1 234 ? 16.609 -10.109 -7.273 1 98.62 234 HIS B O 1
ATOM 3935 N N . LYS B 1 235 ? 18.344 -11.203 -6.422 1 98.31 235 LYS B N 1
ATOM 3936 C CA . LYS B 1 235 ? 18.531 -12.055 -7.59 1 98.31 235 LYS B CA 1
ATOM 3937 C C . LYS B 1 235 ? 17.328 -12.977 -7.797 1 98.31 235 LYS B C 1
ATOM 3939 O O . LYS B 1 235 ? 16.891 -13.172 -8.93 1 98.31 235 LYS B O 1
ATOM 3944 N N . ARG B 1 236 ? 16.891 -13.539 -6.758 1 97.94 236 ARG B N 1
ATOM 3945 C CA . ARG B 1 236 ? 15.75 -14.453 -6.832 1 97.94 236 ARG B CA 1
ATOM 3946 C C . ARG B 1 236 ? 14.508 -13.75 -7.367 1 97.94 236 ARG B C 1
ATOM 3948 O O . ARG B 1 236 ? 13.82 -14.273 -8.242 1 97.94 236 ARG B O 1
ATOM 3955 N N . ILE B 1 237 ? 14.211 -12.586 -6.848 1 98.44 237 ILE B N 1
ATOM 3956 C CA . ILE B 1 237 ? 13.055 -11.812 -7.281 1 98.44 237 ILE B CA 1
ATOM 3957 C C . ILE B 1 237 ? 13.242 -11.375 -8.734 1 98.44 237 ILE B C 1
ATOM 3959 O O . ILE B 1 237 ? 12.297 -11.406 -9.523 1 98.44 237 ILE B O 1
ATOM 3963 N N . GLY B 1 238 ? 14.461 -11.016 -9.07 1 98.19 238 GLY B N 1
ATOM 3964 C CA . GLY B 1 238 ? 14.773 -10.695 -10.453 1 98.19 238 GLY B CA 1
ATOM 3965 C C . GLY B 1 238 ? 14.539 -11.859 -11.398 1 98.19 238 GLY B C 1
ATOM 3966 O O . GLY B 1 238 ? 14 -11.68 -12.492 1 98.19 238 GLY B O 1
ATOM 3967 N N . ASN B 1 239 ? 14.969 -13.047 -11.008 1 97.38 239 ASN B N 1
ATOM 3968 C CA . ASN B 1 239 ? 14.742 -14.25 -11.805 1 97.38 239 ASN B CA 1
ATOM 3969 C C . ASN B 1 239 ? 13.25 -14.508 -12.016 1 97.38 239 ASN B C 1
ATOM 3971 O O . ASN B 1 239 ? 12.828 -14.867 -13.117 1 97.38 239 ASN B O 1
ATOM 3975 N N . SER B 1 240 ? 12.547 -14.359 -10.945 1 97.69 240 SER B N 1
ATOM 3976 C CA . SER B 1 240 ? 11.102 -14.531 -11.023 1 97.69 240 SER B CA 1
ATOM 3977 C C . SER B 1 240 ? 10.477 -13.539 -12 1 97.69 240 SER B C 1
ATOM 3979 O O . SER B 1 240 ? 9.633 -13.906 -12.82 1 97.69 240 SER B O 1
ATOM 3981 N N . ARG B 1 241 ? 10.875 -12.312 -11.891 1 97.88 241 ARG B N 1
ATOM 3982 C CA . ARG B 1 241 ? 10.406 -11.258 -12.781 1 97.88 241 ARG B CA 1
ATOM 3983 C C . ARG B 1 241 ? 10.68 -11.617 -14.242 1 97.88 241 ARG B C 1
ATOM 3985 O O . ARG B 1 241 ? 9.773 -11.555 -15.078 1 97.88 241 ARG B O 1
ATOM 3992 N N . GLU B 1 242 ? 11.836 -12.023 -14.562 1 96.94 242 GLU B N 1
ATOM 3993 C CA . GLU B 1 242 ? 12.234 -12.312 -15.938 1 96.94 242 GLU B CA 1
ATOM 3994 C C . GLU B 1 242 ? 11.477 -13.523 -16.484 1 96.94 242 GLU B C 1
ATOM 3996 O O . GLU B 1 242 ? 11.102 -13.539 -17.656 1 96.94 242 GLU B O 1
ATOM 4001 N N . ALA B 1 243 ? 11.32 -14.516 -15.688 1 96.75 243 ALA B N 1
ATOM 4002 C CA . ALA B 1 243 ? 10.555 -15.68 -16.109 1 96.75 243 ALA B CA 1
ATOM 4003 C C . ALA B 1 243 ? 9.133 -15.289 -16.5 1 96.75 243 ALA B C 1
ATOM 4005 O O . ALA B 1 243 ? 8.602 -15.75 -17.516 1 96.75 243 ALA B O 1
ATOM 4006 N N . ALA B 1 244 ? 8.523 -14.438 -15.695 1 97.19 244 ALA B N 1
ATOM 4007 C CA . ALA B 1 244 ? 7.164 -13.992 -15.977 1 97.19 244 ALA B CA 1
ATOM 4008 C C . ALA B 1 244 ? 7.113 -13.133 -17.234 1 97.19 244 ALA B C 1
ATOM 4010 O O . ALA B 1 244 ? 6.176 -13.242 -18.031 1 97.19 244 ALA B O 1
ATOM 4011 N N . ILE B 1 245 ? 8.109 -12.289 -17.422 1 96.69 245 ILE B N 1
ATOM 4012 C CA . ILE B 1 245 ? 8.18 -11.453 -18.609 1 96.69 245 ILE B CA 1
ATOM 4013 C C . ILE B 1 245 ? 8.266 -12.336 -19.859 1 96.69 245 ILE B C 1
ATOM 4015 O O . ILE B 1 245 ? 7.566 -12.094 -20.844 1 96.69 245 ILE B O 1
ATOM 4019 N N . ARG B 1 246 ? 9.07 -13.305 -19.797 1 95 246 ARG B N 1
ATOM 4020 C CA . ARG B 1 246 ? 9.219 -14.227 -20.906 1 95 246 ARG B CA 1
ATOM 4021 C C . ARG B 1 246 ? 7.91 -14.961 -21.203 1 95 246 ARG B C 1
ATOM 4023 O O . ARG B 1 246 ? 7.531 -15.125 -22.359 1 95 246 ARG B O 1
ATOM 4030 N N . ALA B 1 247 ? 7.285 -15.336 -20.172 1 94.75 247 ALA B N 1
ATOM 4031 C CA . ALA B 1 247 ? 6.023 -16.047 -20.344 1 94.75 247 ALA B CA 1
ATOM 4032 C C . ALA B 1 247 ? 4.969 -15.156 -20.984 1 94.75 247 ALA B C 1
ATOM 4034 O O . ALA B 1 247 ? 4.203 -15.617 -21.844 1 94.75 247 ALA B O 1
ATOM 4035 N N . LEU B 1 248 ? 4.891 -13.945 -20.562 1 94.25 248 LEU B N 1
ATOM 4036 C CA . LEU B 1 248 ? 3.939 -13 -21.125 1 94.25 248 LEU B CA 1
ATOM 4037 C C . LEU B 1 248 ? 4.219 -12.781 -22.609 1 94.25 248 LEU B C 1
ATOM 4039 O O . LEU B 1 248 ? 3.289 -12.656 -23.406 1 94.25 248 LEU B O 1
ATOM 4043 N N . ALA B 1 249 ? 5.438 -12.742 -22.891 1 90.19 249 ALA B N 1
ATOM 4044 C CA . ALA B 1 249 ? 5.844 -12.516 -24.281 1 90.19 249 ALA B CA 1
ATOM 4045 C C . ALA B 1 249 ? 5.492 -13.711 -25.156 1 90.19 249 ALA B C 1
ATOM 4047 O O . ALA B 1 249 ? 5.152 -13.547 -26.328 1 90.19 249 ALA B O 1
ATOM 4048 N N . SER B 1 250 ? 5.543 -14.891 -24.641 1 83 250 SER B N 1
ATOM 4049 C CA . SER B 1 250 ? 5.266 -16.109 -25.391 1 83 250 SER B CA 1
ATOM 4050 C C . SER B 1 250 ? 3.766 -16.312 -25.562 1 83 250 SER B C 1
ATOM 4052 O O . SER B 1 250 ? 3.33 -16.891 -26.562 1 83 250 SER B O 1
ATOM 4054 N N . GLY B 1 251 ? 2.938 -16.125 -24.516 1 67.06 251 GLY B N 1
ATOM 4055 C CA . GLY B 1 251 ? 1.491 -16.266 -24.594 1 67.06 251 GLY B CA 1
ATOM 4056 C C . GLY B 1 251 ? 0.855 -15.297 -25.578 1 67.06 251 GLY B C 1
ATOM 4057 O O . GLY B 1 251 ? -0.153 -15.617 -26.219 1 67.06 251 GLY B O 1
ATOM 4058 N N . VAL B 1 252 ? 1.269 -14.023 -25.531 1 53.28 252 VAL B N 1
ATOM 4059 C CA . VAL B 1 252 ? 0.817 -13.086 -26.547 1 53.28 252 VAL B CA 1
ATOM 4060 C C . VAL B 1 252 ? 1.043 -13.688 -27.938 1 53.28 252 VAL B C 1
ATOM 4062 O O . VAL B 1 252 ? 0.218 -13.508 -28.844 1 53.28 252 VAL B O 1
ATOM 4065 N N . ARG B 1 253 ? 1.893 -14.586 -28.234 1 44.28 253 ARG B N 1
ATOM 4066 C CA . ARG B 1 253 ? 2.148 -15.258 -29.5 1 44.28 253 ARG B CA 1
ATOM 4067 C C . ARG B 1 253 ? 1.162 -16.406 -29.719 1 44.28 253 ARG B C 1
ATOM 4069 O O . ARG B 1 253 ? 0.723 -16.641 -30.844 1 44.28 253 ARG B O 1
ATOM 4076 N N . LYS B 1 254 ? 0.761 -17.141 -28.812 1 46.5 254 LYS B N 1
ATOM 4077 C CA . LYS B 1 254 ? -0.127 -18.281 -29.062 1 46.5 254 LYS B CA 1
ATOM 4078 C C . LYS B 1 254 ? -1.556 -17.812 -29.328 1 46.5 254 LYS B C 1
ATOM 4080 O O . LYS B 1 254 ? -2.305 -18.453 -30.062 1 46.5 254 LYS B O 1
ATOM 4085 N N . GLY B 1 255 ? -2 -16.812 -28.641 1 45.12 255 GLY B N 1
ATOM 4086 C CA . GLY B 1 255 ? -3.354 -16.375 -28.938 1 45.12 255 GLY B CA 1
ATOM 4087 C C . GLY B 1 255 ? -3.518 -15.898 -30.375 1 45.12 255 GLY B C 1
ATOM 4088 O O . GLY B 1 255 ? -4.637 -15.656 -30.828 1 45.12 255 GLY B O 1
ATOM 4089 N N . LYS B 1 256 ? -2.492 -15.508 -31 1 41.94 256 LYS B N 1
ATOM 4090 C CA . LYS B 1 256 ? -2.609 -15.102 -32.406 1 41.94 256 LYS B CA 1
ATOM 4091 C C . LYS B 1 256 ? -2.596 -16.312 -33.312 1 41.94 256 LYS B C 1
ATOM 4093 O O . LYS B 1 256 ? -2.863 -16.188 -34.5 1 41.94 256 LYS B O 1
ATOM 4098 N N . ALA B 1 257 ? -2.055 -17.469 -33.031 1 38.47 257 ALA B N 1
ATOM 4099 C CA . ALA B 1 257 ? -1.957 -18.531 -34.031 1 38.47 257 ALA B CA 1
ATOM 4100 C C . ALA B 1 257 ? -3.299 -19.234 -34.219 1 38.47 257 ALA B C 1
ATOM 4102 O O . ALA B 1 257 ? -3.393 -20.219 -34.969 1 38.47 257 ALA B O 1
ATOM 4103 N N . GLY B 1 258 ? -4.297 -19.062 -33.438 1 35.84 258 GLY B N 1
ATOM 4104 C CA . GLY B 1 258 ? -5.348 -20.062 -33.562 1 35.84 258 GLY B CA 1
ATOM 4105 C C . GLY B 1 258 ? -6.117 -19.953 -34.875 1 35.84 258 GLY B C 1
ATOM 4106 O O . GLY B 1 258 ? -7.059 -20.703 -35.094 1 35.84 258 GLY B O 1
ATOM 4107 N N . PRO B 1 259 ? -6.332 -18.953 -35.594 1 37.22 259 PRO B N 1
ATOM 4108 C CA . PRO B 1 259 ? -7.457 -19.422 -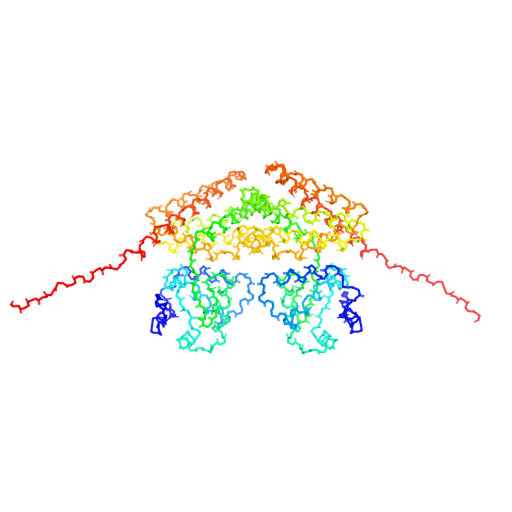36.406 1 37.22 259 PRO B CA 1
ATOM 4109 C C . PRO B 1 259 ? -7.109 -20.641 -37.25 1 37.22 259 PRO B C 1
ATOM 4111 O O . PRO B 1 259 ? -6.203 -20.578 -38.094 1 37.22 259 PRO B O 1
ATOM 4114 N N . ALA B 1 260 ? -6.922 -21.859 -36.594 1 33.34 260 ALA B N 1
ATOM 4115 C CA . ALA B 1 260 ? -6.809 -23.031 -37.438 1 33.34 260 ALA B CA 1
ATOM 4116 C C . ALA B 1 260 ? -7.746 -22.938 -38.656 1 33.34 260 ALA B C 1
ATOM 4118 O O . ALA B 1 260 ? -8.93 -22.625 -38.5 1 33.34 260 ALA B O 1
ATOM 4119 N N . GLY B 1 261 ? -7.266 -22.594 -39.812 1 30.67 261 GLY B N 1
ATOM 4120 C CA . GLY B 1 261 ? -7.922 -22.672 -41.094 1 30.67 261 GLY B CA 1
ATOM 4121 C C . GLY B 1 261 ? -8.711 -23.953 -41.281 1 30.67 261 GLY B C 1
ATOM 4122 O O . GLY B 1 261 ? -8.18 -25.047 -41.094 1 30.67 261 GLY B O 1
ATOM 4123 N N . ASN B 1 262 ? -9.945 -24.016 -40.844 1 33.12 262 ASN B N 1
ATOM 4124 C CA . ASN B 1 262 ? -10.977 -25 -41.125 1 33.12 262 ASN B CA 1
ATOM 4125 C C . ASN B 1 262 ? -10.914 -25.484 -42.562 1 33.12 262 ASN B C 1
ATOM 4127 O O . ASN B 1 262 ? -11.578 -24.922 -43.438 1 33.12 262 ASN B O 1
ATOM 4131 N N . ASP B 1 263 ? -9.75 -25.625 -43.125 1 31.38 263 ASP B N 1
ATOM 4132 C CA . ASP B 1 263 ? -9.805 -26.109 -44.531 1 31.38 263 ASP B CA 1
ATOM 4133 C C . ASP B 1 263 ? -10.336 -27.547 -44.562 1 31.38 263 ASP B C 1
ATOM 4135 O O . ASP B 1 263 ? -9.57 -28.5 -44.469 1 31.38 263 ASP B O 1
ATOM 4139 N N . ALA B 1 264 ? -11.383 -27.875 -43.781 1 33 264 ALA B N 1
ATOM 4140 C CA . ALA B 1 264 ? -11.969 -29.203 -43.969 1 33 264 ALA B CA 1
ATOM 4141 C C . ALA B 1 264 ? -12.273 -29.469 -45.438 1 33 264 ALA B C 1
ATOM 4143 O O . ALA B 1 264 ? -12.859 -28.625 -46.094 1 33 264 ALA B O 1
ATOM 4144 N N . VAL B 1 265 ? -11.586 -30.359 -46.094 1 34.25 265 VAL B N 1
ATOM 4145 C CA . VAL B 1 265 ? -11.625 -31 -47.406 1 34.25 265 VAL B CA 1
ATOM 4146 C C . VAL B 1 265 ? -13.031 -31.516 -47.688 1 34.25 265 VAL B C 1
ATOM 4148 O O . VAL B 1 265 ? -13.68 -32.094 -46.812 1 34.25 265 VAL B O 1
ATOM 4151 N N . PRO B 1 266 ? -13.75 -31 -48.75 1 34.03 266 PRO B N 1
ATOM 4152 C CA . PRO B 1 266 ? -15.047 -31.469 -49.25 1 34.03 266 PRO B CA 1
ATOM 4153 C C . PRO B 1 266 ? -15.055 -32.969 -49.531 1 34.03 266 PRO B C 1
ATOM 4155 O O . PRO B 1 266 ? -14.133 -33.469 -50.188 1 34.03 266 PRO B O 1
ATOM 4158 N N . ALA B 1 267 ? -15.367 -33.906 -48.625 1 28.06 267 ALA B N 1
ATOM 4159 C CA . ALA B 1 267 ? -15.539 -35.312 -48.938 1 28.06 267 ALA B CA 1
ATOM 4160 C C . ALA B 1 267 ? -16.453 -35.5 -50.125 1 28.06 267 ALA B C 1
ATOM 4162 O O . ALA B 1 267 ? -17.625 -35.125 -50.094 1 28.06 267 ALA B O 1
ATOM 4163 N N . GLY B 1 268 ? -16.031 -35.281 -51.312 1 26.66 268 GLY B N 1
ATOM 4164 C CA . GLY B 1 268 ? -16.641 -35.781 -52.531 1 26.66 268 GLY B CA 1
ATOM 4165 C C . GLY B 1 268 ? -16.969 -37.25 -52.469 1 26.66 268 GLY B C 1
ATOM 4166 O O . GLY B 1 268 ? -16.062 -38.094 -52.438 1 26.66 268 GLY B O 1
ATOM 4167 N N . ALA B 1 269 ? -17.859 -37.719 -51.625 1 24.56 269 ALA B N 1
ATOM 4168 C CA . ALA B 1 269 ? -18.469 -39.031 -51.844 1 24.56 269 ALA B CA 1
ATOM 4169 C C . ALA B 1 269 ? -19 -39.156 -53.281 1 24.56 269 ALA B C 1
ATOM 4171 O O . ALA B 1 269 ? -20.016 -38.531 -53.625 1 24.56 269 ALA B O 1
ATOM 4172 N N . PHE B 1 270 ? -18.156 -38.719 -54.25 1 23.56 270 PHE B N 1
ATOM 4173 C CA . PHE B 1 270 ? -18.328 -39.594 -55.406 1 23.56 270 PHE B CA 1
ATOM 4174 C C . PHE B 1 270 ? -17.75 -40.969 -55.125 1 23.56 270 PHE B C 1
ATOM 4176 O O . PHE B 1 270 ? -16.781 -41.125 -54.375 1 23.56 270 PHE B O 1
#

InterPro domains:
  IPR000524 Transcription regulator HTH, GntR [PF00392] (45-105)
  IPR000524 Transcription regulator HTH, GntR [PS50949] (41-108)
  IPR000524 Transcription regulator HTH, GntR [SM00345] (47-105)
  IPR008920 Transcription regulator FadR/GntR, C-terminal [G3DSA:1.20.120.530] (104-247)
  IPR008920 Transcription regulator FadR/GntR, C-terminal [SSF48008] (111-245)
  IPR011711 GntR, C-terminal [PF07729] (115-233)
  IPR036388 Winged helix-like DNA-binding domain superfamily [G3DSA:1.10.10.10] (40-103)
  IPR036390 Winged helix DNA-binding domain superfamily [SSF46785] (35-109)

Radius of gyration: 26.91 Å; Cα contacts (8 Å, |Δi|>4): 642; chains: 2; bounding box: 54×78×113 Å

pLDDT: mean 86.04, std 19.05, range [23.42, 98.88]

Solvent-accessible surface area (backbone atoms only — not comparable to full-atom values): 29225 Å² total; per-residue (Å²): 132,78,76,64,55,62,66,51,59,70,61,48,37,65,63,70,41,88,57,87,80,64,56,51,41,35,56,43,40,37,52,61,69,38,70,83,38,89,63,75,72,42,72,24,52,52,50,30,31,52,52,49,26,34,42,57,74,51,74,46,43,64,57,29,38,52,50,52,67,53,51,15,62,58,68,70,46,63,54,65,42,43,49,50,13,51,49,53,34,34,74,50,57,51,26,44,79,41,92,98,61,43,34,26,28,45,64,90,48,72,65,62,50,51,36,47,50,57,51,50,48,54,47,48,46,52,46,52,52,51,34,55,74,74,35,39,67,60,52,42,52,50,45,66,63,45,50,63,55,43,58,56,17,62,75,67,39,68,53,47,31,51,25,48,55,50,50,52,52,50,50,55,32,68,66,37,88,38,58,58,54,28,51,54,53,58,63,46,41,66,53,47,48,37,40,47,48,45,20,46,68,62,44,89,62,37,52,60,54,52,49,52,45,52,50,52,32,47,53,22,50,71,65,67,34,63,69,54,30,47,52,42,47,51,51,46,53,48,52,47,51,51,36,23,51,52,31,53,59,53,53,63,53,60,74,65,66,74,80,78,77,80,73,73,76,81,76,78,72,131,130,79,76,64,56,62,66,51,61,69,61,48,38,64,65,69,42,86,59,87,78,63,57,52,40,34,55,42,41,38,52,61,69,38,71,83,41,88,63,73,72,42,72,21,54,53,50,31,30,52,51,50,24,34,41,56,73,51,73,46,42,64,57,27,38,51,52,50,68,53,51,15,62,60,67,70,47,63,53,64,43,44,50,50,13,51,50,54,35,33,74,51,58,49,27,43,77,40,90,98,63,44,33,26,28,45,63,89,47,70,65,62,51,51,36,48,50,58,50,50,49,54,45,48,46,53,45,52,52,51,34,55,74,75,35,41,67,60,52,42,50,49,45,66,63,45,49,63,55,43,59,54,16,61,74,67,38,66,52,48,32,51,23,46,53,50,50,49,53,52,50,55,33,68,67,37,87,38,58,58,54,27,51,54,54,58,62,44,41,67,54,48,50,36,41,49,46,46,19,46,68,62,43,91,63,37,51,60,55,52,49,51,44,53,52,53,33,46,51,22,49,71,66,67,34,62,69,52,31,48,51,42,47,49,50,45,53,49,50,46,49,51,36,24,51,52,32,54,61,52,50,64,52,54,74,66,62,53,80,70,76,80,72,74,75,82,79,69,86,114

Foldseek 3Di:
DPPQPAPDLVLVLVQLPDDVPDQLQLVLLLCLLVVPDPPPVDPLSVSLSSVLSCLLVCVPHAFHADDLVSNCVSVVHDSVSVVSSLVSCVLLVQWDQDPPRGTGGHDDDLVVLVVVLVVLLVLVLVLLLQCLVPPLVVLLVLLVVLLVQLVVQLPPDLSSNLSSVLVSVLVSLVSGPPVVSSVVCSSNSSVLSSLLSLLQVQDPCSSVVLSVLSVQLSVCSVVSPSVSNSVSSSVSSVSSSVSSVVSNVVVVVVVPDDDPPPPPDPPPDD/DPPQPAPDLVLVLVQLPDDVPDQLQLVLLLCLLVVPDPPPVDPLSVSLSSVLSCLLVCVPHAFHADDLVSNCVSVVHDSVSVVSSLVSCVLLVQWDQDPPRGTGGHDDDLVVLVVVLVVLLVLVLVLLLQCLVPPLVVLLVLLVVLLVQLVVQLPPDLSSNLSSVLVSVLVSLVSGPDVVSSVVCSSNSSVLSSLLSLLQVQDPCSSVVLSVLSVQLSVCSVVSPSVSNSVSSSVSSVSSSVSSVVSNVVVVVVVVPPPPPPPPDDPPPD

Sequence (540 aa):
MGRLKTTNTPELQSLLAPQTPQNPVTLAVEQALMHGRDWSASVADQIAVRLAGLITIDVIHAGQRLLEKDISEVLEVSRAPVREALRILERERLVEFRARRGAIVTEPNAQDLRDIYVVRDALFAILLRQLMEERADALDALFEQFMPRLGKAVEESVDAYISVTFLANMAMADLSSNRLVGELLNSISLRVLRYVRLGLASRPGSLENSFKTWRALQRAVTRRDIDAVLETAHKRIGNSREAAIRALASGVRKGKAGPAGNDAVPAGAFMGRLKTTNTPELQSLLAPQTPQNPVTLAVEQALMHGRDWSASVADQIAVRLAGLITIDVIHAGQRLLEKDISEVLEVSRAPVREALRILERERLVEFRARRGAIVTEPNAQDLRDIYVVRDALFAILLRQLMEERADALDALFEQFMPRLGKAVEESVDAYISVTFLANMAMADLSSNRLVGELLNSISLRVLRYVRLGLASRPGSLENSFKTWRALQRAVTRRDIDAVLETAHKRIGNSREAAIRALASGVRKGKAGPAGNDAVPAGAF

Secondary structure (DSSP, 8-state):
-----B--HHHHHHHHSPPSSPPHHHHHHHHHHHTTS-----HHHHHHHHHHHHHHTTSSPTT-EE-HHHHHHHHT--HHHHHHHHHHHHHTTSEEEETTTEEEEPPP-HHHHHHHHHHHHHHHHHHHHHHHHH-HHHHHHHHHHHHHHHHHHHTT-HHHHHHHHHHHHHHHHHT-S-HHHHHHHHHTHHHHHHHHHHHHHSSTTHHHHHHHHHHHHHHHHHTT-HHHHHHHHHHHHHHHHHHHHHHHHHHHHHTT--------------/-----B--HHHHHHHHSPPSSPPHHHHHHHHHHHTTS-----HHHHHHHHHHHHHHTTSSPTT-EE-HHHHHHHHT--HHHHHHHHHHHHHTTSEEEETTTEEEEPPP-HHHHHHHHHHHHHHHHHHHHHHHHH-HHHHHHHHHHHHHHHHHHHTT-HHHHHHHHHHHHHHHHHT-S-HHHHHHHHHTHHHHHHHHHHHHHSSTTHHHHHHHHHHHHHHHHHTT-HHHHHHHHHHHHHHHHHHHHHHHHHHHHHTTS-------------